Protein AF-A0AA36IEG1-F1 (afdb_monomer_lite)

Radius of gyration: 39.32 Å; chains: 1; bounding box: 98×109×91 Å

Sequence (705 aa):
QRQLRRERWMEADGDAAEGSVQPDALAGVPPAPGAAAAEKPTRERAFQLYASEHGMAVEDVTETMLENTDLGVDGWACKGLDVNARGPIGAAVYRAFIKHPDMRECYKWLFDDLKRKFRTSWAMQRNFDFVCHKRIHEKRESTKHSEIGSFKSELQLQAHLGGVAVPEAVRQAACYIKNCEKWPDVFVRWNSWTEAHNYLLVERLITSTSEEAWKDVVAMHDSSGTFETESYKCKAIRKYAAFHRKAPEACSIDDVVKSPHGLKGWAEMQIAVPGVEEGLAVPAASTPSPPGAPPLGDPAAVDGQERGEKAKRGSRRANAKGSAKPKAKKELSQEKEAENTAKDIICKVQKSQQIMEKILQLGDDLPSEWRWAKSFLVDYKELTQSFKDVLTPKDGDSLIDFVNELKLTLISPQAMKGFKKQYGDRYAPLLLLFNDRSQNIASQILAGGLGVQDLAVHPSQAVKHGSEHIKNAAGKIYPEPNLTRVFTPMYVKRETRRVEQDIPVYLPSQAFKDYVDDLAAQTWANMPRLVGDIGIYKNHPVVVQAELENNQITVRPIALYWDGVQYTNHDSFMGFYVTDILSGQKFLSFLVRSDEMCSCGCRGWCTLHPLLLAWVEDLKRLEEGYPVRYAVIDIQGDWPAFLQVFGLRYWAHKTHPCPLCRVTLPEMLEIDVDNITADNLLSPLYQTEDYAKDVADSTKAPWKS

Structure (mmCIF, N/CA/C/O backbone):
data_AF-A0AA36IEG1-F1
#
_entry.id   AF-A0AA36IEG1-F1
#
loop_
_atom_site.group_PDB
_atom_site.id
_atom_site.type_symbol
_atom_site.label_atom_id
_atom_site.label_alt_id
_atom_site.label_comp_id
_atom_site.label_asym_id
_atom_site.label_entity_id
_atom_site.label_seq_id
_atom_site.pdbx_PDB_ins_code
_atom_site.Cartn_x
_atom_site.Cartn_y
_atom_site.Cartn_z
_atom_site.occupancy
_atom_site.B_iso_or_equiv
_atom_site.auth_seq_id
_atom_site.auth_comp_id
_atom_site.auth_asym_id
_atom_site.auth_atom_id
_atom_site.pdbx_PDB_model_num
ATOM 1 N N . GLN A 1 1 ? -18.321 46.867 -0.447 1.00 42.00 1 GLN A N 1
ATOM 2 C CA . GLN A 1 1 ? -16.903 46.427 -0.422 1.00 42.00 1 GLN A CA 1
ATOM 3 C C . GLN A 1 1 ? -16.436 45.696 -1.692 1.00 42.00 1 GLN A C 1
ATOM 5 O O . GLN A 1 1 ? -15.353 46.030 -2.148 1.00 42.00 1 GLN A O 1
ATOM 10 N N . ARG A 1 2 ? -17.191 44.765 -2.317 1.00 35.16 2 ARG A N 1
ATOM 11 C CA . ARG A 1 2 ? -16.759 44.140 -3.599 1.00 35.16 2 ARG A CA 1
ATOM 12 C C . ARG A 1 2 ? -16.569 45.136 -4.768 1.00 35.16 2 ARG A C 1
ATOM 14 O O . ARG A 1 2 ? -15.643 44.946 -5.544 1.00 35.16 2 ARG A O 1
ATOM 21 N N . GLN A 1 3 ? -17.368 46.207 -4.863 1.00 33.12 3 GLN A N 1
ATOM 22 C CA . GLN A 1 3 ? -17.197 47.268 -5.882 1.00 33.12 3 GLN A CA 1
ATOM 23 C C . GLN A 1 3 ? -15.870 48.038 -5.744 1.00 33.12 3 GLN A C 1
ATOM 25 O O . GLN A 1 3 ? -15.117 48.112 -6.707 1.00 33.12 3 GLN A O 1
ATOM 30 N N . LEU A 1 4 ? -15.518 48.470 -4.527 1.00 41.47 4 LEU A N 1
ATOM 31 C CA . LEU A 1 4 ? -14.284 49.219 -4.223 1.00 41.47 4 LEU A CA 1
ATOM 32 C C . LEU A 1 4 ? -12.970 48.475 -4.548 1.00 41.47 4 LEU A C 1
ATOM 34 O O . LEU A 1 4 ? -11.918 49.102 -4.623 1.00 41.47 4 LEU A O 1
ATOM 38 N N . ARG A 1 5 ? -12.995 47.145 -4.732 1.00 49.09 5 ARG A N 1
ATOM 39 C CA . ARG A 1 5 ? -11.829 46.385 -5.232 1.00 49.09 5 ARG A CA 1
ATOM 40 C C . ARG A 1 5 ? -11.775 46.280 -6.759 1.00 49.09 5 ARG A C 1
ATOM 42 O O . ARG A 1 5 ? -10.732 45.913 -7.281 1.00 49.09 5 ARG A O 1
ATOM 49 N N . ARG A 1 6 ? -12.872 46.573 -7.464 1.00 43.34 6 ARG A N 1
ATOM 50 C CA . ARG A 1 6 ? -12.963 46.488 -8.931 1.00 43.34 6 ARG A CA 1
ATOM 51 C C . ARG A 1 6 ? -12.538 47.791 -9.610 1.00 43.34 6 ARG A C 1
ATOM 53 O O . ARG A 1 6 ? -11.927 47.739 -10.666 1.00 43.34 6 ARG A O 1
ATOM 60 N N . GLU A 1 7 ? -12.803 48.932 -8.976 1.00 41.31 7 GLU A N 1
ATOM 61 C CA . GLU A 1 7 ? -12.349 50.257 -9.435 1.00 41.31 7 GLU A CA 1
ATOM 62 C C . GLU A 1 7 ? -10.821 50.386 -9.312 1.00 41.31 7 GLU A C 1
ATOM 64 O O . GLU A 1 7 ? -10.145 50.673 -10.295 1.00 41.31 7 GLU A O 1
ATOM 69 N N . ARG A 1 8 ? -10.255 49.988 -8.163 1.00 42.38 8 ARG A N 1
ATOM 70 C CA . ARG A 1 8 ? -8.801 49.974 -7.900 1.00 42.38 8 ARG A CA 1
ATOM 71 C C . ARG A 1 8 ? -7.957 49.052 -8.795 1.00 42.38 8 ARG A C 1
ATOM 73 O O . ARG A 1 8 ? -6.738 49.047 -8.656 1.00 42.38 8 ARG A O 1
ATOM 80 N N . TRP A 1 9 ? -8.586 48.239 -9.642 1.00 39.31 9 TRP A N 1
ATOM 81 C CA . TRP A 1 9 ? -7.904 47.375 -10.614 1.00 39.31 9 TRP A CA 1
ATOM 82 C C . TRP A 1 9 ? -7.944 47.944 -12.039 1.00 39.31 9 TRP A C 1
ATOM 84 O O . TRP A 1 9 ? -7.154 47.512 -12.864 1.00 39.31 9 TRP A O 1
ATOM 94 N N . MET A 1 10 ? -8.816 48.918 -12.335 1.00 39.00 10 MET A N 1
ATOM 95 C CA . MET A 1 10 ? -8.874 49.564 -13.658 1.00 39.00 10 MET A CA 1
ATOM 96 C C . MET A 1 10 ? -8.067 50.870 -13.741 1.00 39.00 10 MET A C 1
ATOM 98 O O . MET A 1 10 ? -7.824 51.354 -14.838 1.00 39.00 10 MET A O 1
ATOM 102 N N . GLU A 1 11 ? -7.593 51.410 -12.614 1.00 40.31 11 GLU A N 1
ATOM 103 C CA . GLU A 1 11 ? -6.680 52.569 -12.580 1.00 40.31 11 GLU A CA 1
ATOM 104 C C . GLU A 1 11 ? -5.191 52.194 -12.761 1.00 40.31 11 GLU A C 1
ATOM 106 O O . GLU A 1 11 ? -4.343 53.081 -12.787 1.00 40.31 11 GLU A O 1
ATOM 111 N N . ALA A 1 12 ? -4.849 50.901 -12.866 1.00 42.62 12 ALA A N 1
ATOM 112 C CA . ALA A 1 12 ? -3.459 50.420 -12.864 1.00 42.62 12 ALA A CA 1
ATOM 113 C C . ALA A 1 12 ? -2.886 50.030 -14.246 1.00 42.62 12 ALA A C 1
ATOM 115 O O . ALA A 1 12 ? -1.669 49.936 -14.373 1.00 42.62 12 ALA A O 1
ATOM 116 N N . ASP A 1 13 ? -3.730 49.834 -15.267 1.00 38.25 13 ASP A N 1
ATOM 117 C CA . ASP A 1 13 ? -3.327 49.375 -16.618 1.00 38.25 13 ASP A CA 1
ATOM 118 C C . ASP A 1 13 ? -3.302 50.510 -17.670 1.00 38.25 13 ASP A C 1
ATOM 120 O O . ASP A 1 13 ? -3.251 50.272 -18.876 1.00 38.25 13 ASP A O 1
ATOM 124 N N . GLY A 1 14 ? -3.364 51.767 -17.224 1.00 37.28 14 GLY A N 1
ATOM 125 C CA . GLY A 1 14 ? -3.513 52.946 -18.077 1.00 37.28 14 GLY A CA 1
ATOM 126 C C . GLY A 1 14 ? -2.232 53.733 -18.358 1.00 37.28 14 GLY A C 1
ATOM 127 O O . GLY A 1 14 ? -2.278 54.939 -18.166 1.00 37.28 14 GLY A O 1
ATOM 128 N N . ASP A 1 15 ? -1.127 53.094 -18.776 1.00 40.50 15 ASP A N 1
ATOM 129 C CA . ASP A 1 15 ? -0.028 53.759 -19.521 1.00 40.50 15 ASP A CA 1
ATOM 130 C C . ASP A 1 15 ? 1.058 52.767 -20.011 1.00 40.50 15 ASP A C 1
ATOM 132 O O . ASP A 1 15 ? 2.039 52.490 -19.321 1.00 40.50 15 ASP A O 1
ATOM 136 N N . ALA A 1 16 ? 0.909 52.249 -21.238 1.00 34.41 16 ALA A N 1
ATOM 137 C CA . ALA A 1 16 ? 2.004 51.673 -22.038 1.00 34.41 16 ALA A CA 1
ATOM 138 C C . ALA A 1 16 ? 1.587 51.561 -23.518 1.00 34.41 16 ALA A C 1
ATOM 140 O O . ALA A 1 16 ? 1.032 50.551 -23.951 1.00 34.41 16 ALA A O 1
ATOM 141 N N . ALA A 1 17 ? 1.827 52.620 -24.293 1.00 34.69 17 ALA A N 1
ATOM 142 C CA . ALA A 1 17 ? 1.500 52.655 -25.716 1.00 34.69 17 ALA A CA 1
ATOM 143 C C . ALA A 1 17 ? 2.512 51.898 -26.603 1.00 34.69 17 ALA A C 1
ATOM 145 O O . ALA A 1 17 ? 3.656 51.641 -26.233 1.00 34.69 17 ALA A O 1
ATOM 146 N N . GLU A 1 18 ? 2.027 51.574 -27.798 1.00 41.78 18 GLU A N 1
ATOM 147 C CA . GLU A 1 18 ? 2.639 50.876 -28.932 1.00 41.78 18 GLU A CA 1
ATOM 148 C C . GLU A 1 18 ? 4.153 51.080 -29.155 1.00 41.78 18 GLU A C 1
ATOM 150 O O . GLU A 1 18 ? 4.660 52.197 -29.237 1.00 41.78 18 GLU A O 1
ATOM 155 N N . GLY A 1 19 ? 4.863 49.969 -29.392 1.00 29.62 19 GLY A N 1
ATOM 156 C CA . GLY A 1 19 ? 6.274 49.961 -29.786 1.00 29.62 19 GLY A CA 1
ATOM 157 C C . GLY A 1 19 ? 6.683 48.651 -30.462 1.00 29.62 19 GLY A C 1
ATOM 158 O O . GLY A 1 19 ? 7.317 47.797 -29.847 1.00 29.62 19 GLY A O 1
ATOM 159 N N . SER A 1 20 ? 6.310 48.463 -31.731 1.00 38.53 20 SER A N 1
ATOM 160 C CA . SER A 1 20 ? 6.712 47.286 -32.511 1.00 38.53 20 SER A CA 1
ATOM 161 C C . SER A 1 20 ? 8.186 47.369 -32.924 1.00 38.53 20 SER A C 1
ATOM 163 O O . SER A 1 20 ? 8.535 48.155 -33.805 1.00 38.53 20 SER A O 1
ATOM 165 N N . VAL A 1 21 ? 9.040 46.526 -32.341 1.00 30.16 21 VAL A N 1
ATOM 166 C CA . VAL A 1 21 ? 10.457 46.394 -32.719 1.00 30.16 21 VAL A CA 1
ATOM 167 C C . VAL A 1 21 ? 10.725 44.963 -33.186 1.00 30.16 21 VAL A C 1
ATOM 169 O O . VAL A 1 21 ? 10.423 44.002 -32.478 1.00 30.16 21 VAL A O 1
ATOM 172 N N . GLN A 1 22 ? 11.264 44.818 -34.399 1.00 34.22 22 GLN A N 1
ATOM 173 C CA . GLN A 1 22 ? 11.720 43.529 -34.926 1.00 34.22 22 GLN A CA 1
ATOM 174 C C . GLN A 1 22 ? 12.988 43.066 -34.186 1.00 34.22 22 GLN A C 1
ATOM 176 O O . GLN A 1 22 ? 13.811 43.907 -33.824 1.00 34.22 22 GLN A O 1
ATOM 181 N N . PRO A 1 23 ? 13.200 41.752 -33.984 1.00 34.56 23 PRO A N 1
ATOM 182 C CA . PRO A 1 23 ? 14.462 41.253 -33.456 1.00 34.56 23 PRO A CA 1
ATOM 183 C C . PRO A 1 23 ? 15.553 41.356 -34.529 1.00 34.56 23 PRO A C 1
ATOM 185 O O . PRO A 1 23 ? 15.602 40.554 -35.463 1.00 34.56 23 PRO A O 1
ATOM 188 N N . ASP A 1 24 ? 16.421 42.353 -34.378 1.00 31.08 24 ASP A N 1
ATOM 189 C CA . ASP A 1 24 ? 17.606 42.531 -35.213 1.00 31.08 24 ASP A CA 1
ATOM 190 C C . ASP A 1 24 ? 18.620 41.391 -35.023 1.00 31.08 24 ASP A C 1
ATOM 192 O O . ASP A 1 24 ? 18.733 40.779 -33.954 1.00 31.08 24 ASP A O 1
ATOM 196 N N . ALA A 1 25 ? 19.379 41.101 -36.079 1.00 40.44 25 ALA A N 1
ATOM 197 C CA . ALA A 1 25 ? 20.318 39.987 -36.097 1.00 40.44 25 ALA A CA 1
ATOM 198 C C . ALA A 1 25 ? 21.566 40.270 -35.242 1.00 40.44 25 ALA A C 1
ATOM 200 O O . ALA A 1 25 ? 22.407 41.096 -35.601 1.00 40.44 25 ALA A O 1
ATOM 201 N N . LEU A 1 26 ? 21.753 39.517 -34.153 1.00 34.28 26 LEU A N 1
ATOM 202 C CA . LEU A 1 26 ? 23.036 39.485 -33.448 1.00 34.28 26 LEU A CA 1
ATOM 203 C C . LEU A 1 26 ? 24.055 38.634 -34.217 1.00 34.28 26 LEU A C 1
ATOM 205 O O . LEU A 1 26 ? 23.808 37.476 -34.558 1.00 34.28 26 LEU A O 1
ATOM 209 N N . ALA A 1 27 ? 25.204 39.249 -34.497 1.00 34.38 27 ALA A N 1
ATOM 210 C CA . ALA A 1 27 ? 26.268 38.689 -35.319 1.00 34.38 27 ALA A CA 1
ATOM 211 C C . ALA A 1 27 ? 26.915 37.433 -34.706 1.00 34.38 27 ALA A C 1
ATOM 213 O O . ALA A 1 27 ? 26.938 37.232 -33.491 1.00 34.38 27 ALA A O 1
ATOM 214 N N . GLY A 1 28 ? 27.449 36.578 -35.580 1.00 34.94 28 GLY A N 1
ATOM 215 C CA . GLY A 1 28 ? 27.865 35.226 -35.223 1.00 34.94 28 GLY A CA 1
ATOM 216 C C . GLY A 1 28 ? 29.103 35.143 -34.329 1.00 34.94 28 GLY A C 1
ATOM 217 O O . GLY A 1 28 ? 30.156 35.701 -34.633 1.00 34.94 28 GLY A O 1
ATOM 218 N N . VAL A 1 29 ? 29.003 34.307 -33.296 1.00 37.97 29 VAL A N 1
ATOM 219 C CA . VAL A 1 29 ? 30.162 33.596 -32.744 1.00 37.97 29 VAL A CA 1
ATOM 220 C C . VAL A 1 29 ? 30.491 32.455 -33.718 1.00 37.97 29 VAL A C 1
ATOM 222 O O . VAL A 1 29 ? 29.592 31.664 -34.018 1.00 37.97 29 VAL A O 1
ATOM 225 N N . PRO A 1 30 ? 31.726 32.337 -34.243 1.00 38.12 30 PRO A N 1
ATOM 226 C CA . PRO A 1 30 ? 32.076 31.217 -35.108 1.00 38.12 30 PRO A CA 1
ATOM 227 C C . PRO A 1 30 ? 31.974 29.900 -34.318 1.00 38.12 30 PRO A C 1
ATOM 229 O O . PRO A 1 30 ? 32.454 29.840 -33.181 1.00 38.12 30 PRO A O 1
ATOM 232 N N . PRO A 1 31 ? 31.367 28.837 -34.878 1.00 39.12 31 PRO A N 1
ATOM 233 C CA . PRO A 1 31 ? 31.324 27.545 -34.209 1.00 39.12 31 PRO A CA 1
ATOM 234 C C . PRO A 1 31 ? 32.749 27.035 -33.980 1.00 39.12 31 PRO A C 1
ATOM 236 O O . PRO A 1 31 ? 33.605 27.136 -34.862 1.00 39.12 31 PRO A O 1
ATOM 239 N N . ALA A 1 32 ? 32.997 26.470 -32.796 1.00 40.69 32 ALA A N 1
ATOM 240 C CA . ALA A 1 32 ? 34.262 25.808 -32.497 1.00 40.69 32 ALA A CA 1
ATOM 241 C C . ALA A 1 32 ? 34.570 24.742 -33.572 1.00 40.69 32 ALA A C 1
ATOM 243 O O . ALA A 1 32 ? 33.633 24.086 -34.046 1.00 40.69 32 ALA A O 1
ATOM 244 N N . PRO A 1 33 ? 35.848 24.565 -33.972 1.00 40.72 33 PRO A N 1
ATOM 245 C CA . PRO A 1 33 ? 36.224 23.644 -35.042 1.00 40.72 33 PRO A CA 1
ATOM 246 C C . PRO A 1 33 ? 35.647 22.255 -34.770 1.00 40.72 33 PRO A C 1
ATOM 248 O O . PRO A 1 33 ? 35.773 21.723 -33.667 1.00 40.72 33 PRO A O 1
ATOM 251 N N . GLY A 1 34 ? 34.937 21.731 -35.771 1.00 41.84 34 GLY A N 1
ATOM 252 C CA . GLY A 1 34 ? 33.889 20.739 -35.560 1.00 41.84 34 GLY A CA 1
ATOM 253 C C . GLY A 1 34 ? 34.351 19.506 -34.792 1.00 41.84 34 GLY A C 1
ATOM 254 O O . GLY A 1 34 ? 35.219 18.765 -35.252 1.00 41.84 34 GLY A O 1
ATOM 255 N N . ALA A 1 35 ? 33.690 19.236 -33.665 1.00 44.78 35 ALA A N 1
ATOM 256 C CA . ALA A 1 35 ? 33.701 17.908 -33.075 1.00 44.78 35 ALA A CA 1
ATOM 257 C C . ALA A 1 35 ? 33.127 16.936 -34.115 1.00 44.78 35 ALA A C 1
ATOM 259 O O . ALA A 1 35 ? 31.926 16.968 -34.398 1.00 44.78 35 ALA A O 1
ATOM 260 N N . ALA A 1 36 ? 33.995 16.114 -34.714 1.00 54.16 36 ALA A N 1
ATOM 261 C CA . ALA A 1 36 ? 33.592 15.079 -35.656 1.00 54.16 36 ALA A CA 1
ATOM 262 C C . ALA A 1 36 ? 32.454 14.264 -35.029 1.00 54.16 36 ALA A C 1
ATOM 264 O O . ALA A 1 36 ? 32.572 13.813 -33.886 1.00 54.16 36 ALA A O 1
ATOM 265 N N . ALA A 1 37 ? 31.331 14.145 -35.744 1.00 66.00 37 ALA A N 1
ATOM 266 C CA . ALA A 1 37 ? 30.129 13.520 -35.210 1.00 66.00 37 ALA A CA 1
ATOM 267 C C . ALA A 1 37 ? 30.477 12.110 -34.717 1.00 66.00 37 ALA A C 1
ATOM 269 O O . ALA A 1 37 ? 30.894 11.274 -35.516 1.00 66.00 37 ALA A O 1
ATOM 270 N N . ALA A 1 38 ? 30.345 11.885 -33.404 1.00 75.19 38 ALA A N 1
ATOM 271 C CA . ALA A 1 38 ? 30.830 10.672 -32.756 1.00 75.19 38 ALA A CA 1
ATOM 272 C C . ALA A 1 38 ? 30.291 9.435 -33.482 1.00 75.19 38 ALA A C 1
ATOM 274 O O . ALA A 1 38 ? 29.075 9.230 -33.562 1.00 75.19 38 ALA A O 1
ATOM 275 N N . GLU A 1 39 ? 31.218 8.659 -34.042 1.00 86.62 39 GLU A N 1
ATOM 276 C CA . GLU A 1 39 ? 30.917 7.558 -34.943 1.00 86.62 39 GLU A CA 1
ATOM 277 C C . GLU A 1 39 ? 29.982 6.562 -34.246 1.00 86.62 39 GLU A C 1
ATOM 279 O O . GLU A 1 39 ? 30.251 6.088 -33.137 1.00 86.62 39 GLU A O 1
ATOM 284 N N . LYS A 1 40 ? 28.827 6.293 -34.859 1.00 91.38 40 LYS A N 1
ATOM 285 C CA . LYS A 1 40 ? 27.838 5.398 -34.258 1.00 91.38 40 LYS A CA 1
ATOM 286 C C . LYS A 1 40 ? 28.329 3.955 -34.418 1.00 91.38 40 LYS A C 1
ATOM 288 O O . LYS A 1 40 ? 28.710 3.588 -35.526 1.00 91.38 40 LYS A O 1
ATOM 293 N N . PRO A 1 41 ? 28.281 3.116 -33.368 1.00 94.31 41 PRO A N 1
ATOM 294 C CA . PRO A 1 41 ? 28.484 1.686 -33.543 1.00 94.31 41 PRO A CA 1
ATOM 295 C C . PRO A 1 41 ? 27.315 1.139 -34.365 1.00 94.31 41 PRO A C 1
ATOM 297 O O . PRO A 1 41 ? 26.174 1.136 -33.903 1.00 94.31 41 PRO A O 1
ATOM 300 N N . THR A 1 42 ? 27.595 0.722 -35.596 1.00 96.06 42 THR A N 1
ATOM 301 C CA . THR A 1 42 ? 26.628 0.052 -36.470 1.00 96.06 42 THR A CA 1
ATOM 302 C C . THR A 1 42 ? 27.140 -1.329 -36.855 1.00 96.06 42 THR A C 1
ATOM 304 O O . THR A 1 42 ? 28.310 -1.664 -36.648 1.00 96.06 42 THR A O 1
ATOM 307 N N . ARG A 1 43 ? 26.257 -2.146 -37.428 1.00 95.25 43 ARG A N 1
ATOM 308 C CA . ARG A 1 43 ? 26.610 -3.483 -37.897 1.00 95.25 43 ARG A CA 1
ATOM 309 C C . ARG A 1 43 ? 27.620 -3.413 -39.043 1.00 95.25 43 ARG A C 1
ATOM 311 O O . ARG A 1 43 ? 28.591 -4.154 -39.035 1.00 95.25 43 ARG A O 1
ATOM 318 N N . GLU A 1 44 ? 27.463 -2.473 -39.968 1.00 96.50 44 GLU A N 1
ATOM 319 C CA . GLU A 1 44 ? 28.374 -2.266 -41.103 1.00 96.50 44 GLU A CA 1
ATOM 320 C C . GLU A 1 44 ? 29.798 -1.956 -40.618 1.00 96.50 44 GLU A C 1
ATOM 322 O O . GLU A 1 44 ? 30.765 -2.507 -41.140 1.00 96.50 44 GLU A O 1
ATOM 327 N N . ARG A 1 45 ? 29.924 -1.153 -39.551 1.00 95.81 45 ARG A N 1
ATOM 328 C CA . ARG A 1 45 ? 31.204 -0.840 -38.899 1.00 95.81 45 ARG A CA 1
ATOM 329 C C . ARG A 1 45 ? 31.898 -2.088 -38.341 1.00 95.81 45 ARG A C 1
ATOM 331 O O . ARG A 1 45 ? 33.115 -2.202 -38.451 1.00 95.81 45 ARG A O 1
ATOM 338 N N . ALA A 1 46 ? 31.144 -3.039 -37.781 1.00 96.88 46 ALA A N 1
ATOM 339 C CA . ALA A 1 46 ? 31.699 -4.310 -37.307 1.00 96.88 46 ALA A CA 1
ATOM 340 C C . ALA A 1 46 ? 32.325 -5.123 -38.452 1.00 96.88 46 ALA A C 1
ATOM 342 O O . ALA A 1 46 ? 33.451 -5.601 -38.324 1.00 96.88 46 ALA A O 1
ATOM 343 N N . PHE A 1 47 ? 31.618 -5.224 -39.584 1.00 97.25 47 PHE A N 1
ATOM 344 C CA . PHE A 1 47 ? 32.088 -5.940 -40.773 1.00 97.25 47 PHE A CA 1
ATOM 345 C C . PHE A 1 47 ? 33.317 -5.243 -41.379 1.00 97.25 47 PHE A C 1
ATOM 347 O O . PHE A 1 47 ? 34.303 -5.908 -41.677 1.00 97.25 47 PHE A O 1
ATOM 354 N N . GLN A 1 48 ? 33.306 -3.908 -41.484 1.00 97.56 48 GLN A N 1
ATOM 355 C CA . GLN A 1 48 ? 34.440 -3.113 -41.978 1.00 97.56 48 GLN A CA 1
ATOM 356 C C . GLN A 1 48 ? 35.700 -3.269 -41.116 1.00 97.56 48 GLN A C 1
ATOM 358 O O . GLN A 1 48 ? 36.788 -3.476 -41.652 1.00 97.56 48 GLN A O 1
ATOM 363 N N . LEU A 1 49 ? 35.571 -3.198 -39.786 1.00 97.12 49 LEU A N 1
ATOM 364 C CA . LEU A 1 49 ? 36.712 -3.337 -38.877 1.00 97.12 49 LEU A CA 1
ATOM 365 C C . LEU A 1 49 ? 37.259 -4.770 -38.861 1.00 97.12 49 LEU A C 1
ATOM 367 O O . LEU A 1 49 ? 38.474 -4.948 -38.879 1.00 97.12 49 LEU A O 1
ATOM 371 N N . TYR A 1 50 ? 36.393 -5.787 -38.901 1.00 97.62 50 TYR A N 1
ATOM 372 C CA . TYR A 1 50 ? 36.829 -7.181 -39.011 1.00 97.62 50 TYR A CA 1
ATOM 373 C C . TYR A 1 50 ? 37.541 -7.454 -40.343 1.00 97.62 50 TYR A C 1
ATOM 375 O O . TYR A 1 50 ? 38.633 -8.022 -40.339 1.00 97.62 50 TYR A O 1
ATOM 383 N N . ALA A 1 51 ? 36.966 -6.998 -41.464 1.00 97.69 51 ALA A N 1
ATOM 384 C CA . ALA A 1 51 ? 37.554 -7.107 -42.799 1.00 97.69 51 ALA A CA 1
ATOM 385 C C . ALA A 1 51 ? 38.944 -6.456 -42.862 1.00 97.69 51 ALA A C 1
ATOM 387 O O . ALA A 1 51 ? 39.909 -7.087 -43.294 1.00 97.69 51 ALA A O 1
ATOM 388 N N . SER A 1 52 ? 39.064 -5.224 -42.351 1.00 97.12 52 SER A N 1
ATOM 389 C CA . SER A 1 52 ? 40.323 -4.475 -42.335 1.00 97.12 52 SER A CA 1
ATOM 390 C C . SER A 1 52 ? 41.413 -5.123 -41.479 1.00 97.12 52 SER A C 1
ATOM 392 O O . SER A 1 52 ? 42.590 -4.929 -41.769 1.00 97.12 52 SER A O 1
ATOM 394 N N . GLU A 1 53 ? 41.052 -5.851 -40.420 1.00 97.81 53 GLU A N 1
ATOM 395 C CA . GLU A 1 53 ? 42.012 -6.481 -39.504 1.00 97.81 53 GLU A CA 1
ATOM 396 C C . GLU A 1 53 ? 42.478 -7.862 -39.986 1.00 97.81 53 GLU A C 1
ATOM 398 O O . GLU A 1 53 ? 43.613 -8.251 -39.724 1.00 97.81 53 GLU A O 1
ATOM 403 N N . HIS A 1 54 ? 41.634 -8.572 -40.742 1.00 97.50 54 HIS A N 1
ATOM 404 C CA . HIS A 1 54 ? 41.941 -9.893 -41.306 1.00 97.50 54 HIS A CA 1
ATOM 405 C C . HIS A 1 54 ? 42.369 -9.848 -42.784 1.00 97.50 54 HIS A C 1
ATOM 407 O O . HIS A 1 54 ? 42.667 -10.890 -43.366 1.00 97.50 54 HIS A O 1
ATOM 413 N N . GLY A 1 55 ? 42.412 -8.663 -43.405 1.00 97.12 55 GLY A N 1
ATOM 414 C CA . GLY A 1 55 ? 42.802 -8.491 -44.809 1.00 97.12 55 GLY A CA 1
ATOM 415 C C . GLY A 1 55 ? 41.786 -9.055 -45.811 1.00 97.12 55 GLY A C 1
ATOM 416 O O . GLY A 1 55 ? 42.176 -9.510 -46.884 1.00 97.12 55 GLY A O 1
ATOM 417 N N . MET A 1 56 ? 40.500 -9.054 -45.453 1.00 97.81 56 MET A N 1
ATOM 418 C CA . MET A 1 56 ? 39.395 -9.573 -46.268 1.00 97.81 56 MET A CA 1
ATOM 419 C C . MET A 1 56 ? 38.603 -8.435 -46.929 1.00 97.81 56 MET A C 1
ATOM 421 O O . MET A 1 56 ? 38.667 -7.288 -46.485 1.00 97.81 56 MET A O 1
ATOM 425 N N . ALA A 1 57 ? 37.821 -8.746 -47.967 1.00 96.94 57 ALA A N 1
ATOM 426 C CA . ALA A 1 57 ? 36.796 -7.829 -48.461 1.00 96.94 57 ALA A CA 1
ATOM 427 C C . ALA A 1 57 ? 35.603 -7.793 -47.483 1.00 96.94 57 ALA A C 1
ATOM 429 O O . ALA A 1 57 ? 35.348 -8.764 -46.769 1.00 96.94 57 ALA A O 1
ATOM 430 N N . VAL A 1 58 ? 34.864 -6.680 -47.427 1.00 97.62 58 VAL A N 1
ATOM 431 C CA . VAL A 1 58 ? 33.745 -6.511 -46.472 1.00 97.62 58 VAL A CA 1
ATOM 432 C C . VAL A 1 58 ? 32.591 -7.466 -46.804 1.00 97.62 58 VAL A C 1
ATOM 434 O O . VAL A 1 58 ? 31.875 -7.921 -45.916 1.00 97.62 58 VAL A O 1
ATOM 437 N N . GLU A 1 59 ? 32.457 -7.801 -48.083 1.00 97.19 59 GLU A N 1
ATOM 438 C CA . GLU A 1 59 ? 31.475 -8.711 -48.665 1.00 97.19 59 GLU A CA 1
ATOM 439 C C . GLU A 1 59 ? 31.730 -10.184 -48.300 1.00 97.19 59 GLU A C 1
ATOM 441 O O . GLU A 1 59 ? 30.786 -10.972 -48.262 1.00 97.19 59 GLU A O 1
ATOM 446 N N . ASP A 1 60 ? 32.984 -10.548 -48.002 1.00 97.38 60 ASP A N 1
ATOM 447 C CA . ASP A 1 60 ? 33.383 -11.907 -47.605 1.00 97.38 60 ASP A CA 1
ATOM 448 C C . ASP A 1 60 ? 33.189 -12.164 -46.098 1.00 97.38 60 ASP A C 1
ATOM 450 O O . ASP A 1 60 ? 33.216 -13.313 -45.645 1.00 97.38 60 ASP A O 1
ATOM 454 N N . VAL A 1 61 ? 32.992 -11.107 -45.300 1.00 97.38 61 VAL A N 1
ATOM 455 C CA . VAL A 1 61 ? 32.743 -11.225 -43.859 1.00 97.38 61 VAL A CA 1
ATOM 456 C C . VAL A 1 61 ? 31.304 -11.670 -43.627 1.00 97.38 61 VAL A C 1
ATOM 458 O O . VAL A 1 61 ? 30.349 -10.983 -43.980 1.00 97.38 61 VAL A O 1
ATOM 461 N N . THR A 1 62 ? 31.136 -12.817 -42.974 1.00 97.25 62 THR A N 1
ATOM 462 C CA . THR A 1 62 ? 29.819 -13.319 -42.557 1.00 97.25 62 THR A CA 1
ATOM 463 C C . THR A 1 62 ? 29.523 -12.944 -41.106 1.00 97.25 62 THR A C 1
ATOM 465 O O . THR A 1 62 ? 30.432 -12.838 -40.284 1.00 97.25 62 THR A O 1
ATOM 468 N N . GLU A 1 63 ? 28.243 -12.810 -40.745 1.00 95.69 63 GLU A N 1
ATOM 469 C CA . GLU A 1 63 ? 27.838 -12.601 -39.343 1.00 95.69 63 GLU A CA 1
ATOM 470 C C . GLU A 1 63 ? 28.386 -13.707 -38.429 1.00 95.69 63 GLU A C 1
ATOM 472 O O . GLU A 1 63 ? 28.965 -13.418 -37.387 1.00 95.69 63 GLU A O 1
ATOM 477 N N . THR A 1 64 ? 28.356 -14.956 -38.898 1.00 95.69 64 THR A N 1
ATOM 478 C CA . THR A 1 64 ? 28.944 -16.106 -38.205 1.00 95.69 64 THR A CA 1
ATOM 479 C C . THR A 1 64 ? 30.453 -15.988 -37.964 1.00 95.69 64 THR A C 1
ATOM 481 O O . THR A 1 64 ? 30.953 -16.563 -37.004 1.00 95.69 64 THR A O 1
ATOM 484 N N . MET A 1 65 ? 31.217 -15.259 -38.789 1.00 96.94 65 MET A N 1
ATOM 485 C CA . MET A 1 65 ? 32.640 -15.005 -38.503 1.00 96.94 65 MET A CA 1
ATOM 486 C C . MET A 1 65 ? 32.806 -14.051 -37.317 1.00 96.94 65 MET A C 1
ATOM 488 O O . MET A 1 65 ? 33.654 -14.293 -36.465 1.00 96.94 65 MET A O 1
ATOM 492 N N . LEU A 1 66 ? 31.968 -13.013 -37.231 1.00 95.62 66 LEU A N 1
ATOM 493 C CA . LEU A 1 66 ? 31.958 -12.060 -36.117 1.00 95.62 66 LEU A CA 1
ATOM 494 C C . LEU A 1 66 ? 31.476 -12.714 -34.814 1.00 95.62 66 LEU A C 1
ATOM 496 O O . LEU A 1 66 ? 32.109 -12.531 -33.774 1.00 95.62 66 LEU A O 1
ATOM 500 N N . GLU A 1 67 ? 30.392 -13.495 -34.872 1.00 91.25 67 GLU A N 1
ATOM 501 C CA . GLU A 1 67 ? 29.824 -14.245 -33.738 1.00 91.25 67 GLU A CA 1
ATOM 502 C C . GLU A 1 67 ? 30.807 -15.259 -33.137 1.00 91.25 67 GLU A C 1
ATOM 504 O O . GLU A 1 67 ? 30.827 -15.442 -31.924 1.00 91.25 67 GLU A O 1
ATOM 509 N N . ASN A 1 68 ? 31.653 -15.882 -33.966 1.00 92.62 68 ASN A N 1
ATOM 510 C CA . ASN A 1 68 ? 32.684 -16.824 -33.521 1.00 92.62 68 ASN A CA 1
ATOM 511 C C . ASN A 1 68 ? 33.937 -16.146 -32.921 1.00 92.62 68 ASN A C 1
ATOM 513 O O . ASN A 1 68 ? 34.875 -16.847 -32.545 1.00 92.62 68 ASN A O 1
ATOM 517 N N . THR A 1 69 ? 33.986 -14.810 -32.820 1.00 94.75 69 THR A N 1
ATOM 518 C CA . THR A 1 69 ? 35.058 -14.102 -32.092 1.00 94.75 69 THR A CA 1
ATOM 519 C C . THR A 1 69 ? 34.667 -13.785 -30.651 1.00 94.75 69 THR A C 1
ATOM 521 O O . THR A 1 69 ? 33.505 -13.506 -30.367 1.00 94.75 69 THR A O 1
ATOM 524 N N . ASP A 1 70 ? 35.655 -13.674 -29.757 1.00 90.62 70 ASP A N 1
ATOM 525 C CA . ASP A 1 70 ? 35.457 -13.275 -28.348 1.00 90.62 70 ASP A CA 1
ATOM 526 C C . ASP A 1 70 ? 34.760 -11.911 -28.164 1.00 90.62 70 ASP A C 1
ATOM 528 O O . ASP A 1 70 ? 34.199 -11.619 -27.100 1.00 90.62 70 ASP A O 1
ATOM 532 N N . LEU A 1 71 ? 34.817 -11.057 -29.194 1.00 90.94 71 LEU A N 1
ATOM 533 C CA . LEU A 1 71 ? 34.177 -9.744 -29.231 1.00 90.94 71 LEU A CA 1
ATOM 534 C C . LEU A 1 71 ? 32.694 -9.815 -29.631 1.00 90.94 71 LEU A C 1
ATOM 536 O O . LEU A 1 71 ? 31.912 -8.981 -29.170 1.00 90.94 71 LEU A O 1
ATOM 540 N N . GLY A 1 72 ? 32.303 -10.773 -30.476 1.00 94.00 72 GLY A N 1
ATOM 541 C CA . GLY A 1 72 ? 30.991 -10.794 -31.126 1.00 94.00 72 GLY A CA 1
ATOM 542 C C . GLY A 1 72 ? 30.736 -9.576 -32.031 1.00 94.00 72 GLY A C 1
ATOM 543 O O . GLY A 1 72 ? 31.553 -8.656 -32.129 1.00 94.00 72 GLY A O 1
ATOM 544 N N . VAL A 1 73 ? 29.566 -9.536 -32.677 1.00 94.25 73 VAL A N 1
ATOM 545 C CA . VAL A 1 73 ? 29.167 -8.423 -33.565 1.00 94.25 73 VAL A CA 1
ATOM 546 C C . VAL A 1 73 ? 29.220 -7.075 -32.828 1.00 94.25 73 VAL A C 1
ATOM 548 O O . VAL A 1 73 ? 29.825 -6.126 -33.329 1.00 94.25 73 VAL A O 1
ATOM 551 N N . ASP A 1 74 ? 28.672 -7.005 -31.611 1.00 93.62 74 ASP A N 1
ATOM 552 C CA . ASP A 1 74 ? 28.651 -5.792 -30.784 1.00 93.62 74 ASP A CA 1
ATOM 553 C C . ASP A 1 74 ? 30.068 -5.289 -30.451 1.00 93.62 74 ASP A C 1
ATOM 555 O O . ASP A 1 74 ? 30.356 -4.091 -30.532 1.00 93.62 74 ASP A O 1
ATOM 559 N N . GLY A 1 75 ? 30.980 -6.195 -30.076 1.00 93.50 75 GLY A N 1
ATOM 560 C CA . GLY A 1 75 ? 32.349 -5.846 -29.700 1.00 93.50 75 GLY A CA 1
ATOM 561 C C . GLY A 1 75 ? 33.157 -5.300 -30.872 1.00 93.50 75 GLY A C 1
ATOM 562 O O . GLY A 1 75 ? 33.906 -4.339 -30.691 1.00 93.50 75 GLY A O 1
ATOM 563 N N . TRP A 1 76 ? 32.949 -5.838 -32.077 1.00 96.69 76 TRP A N 1
ATOM 564 C CA . TRP A 1 76 ? 33.498 -5.269 -33.308 1.00 96.69 76 TRP A CA 1
ATOM 565 C C . TRP A 1 76 ? 32.851 -3.923 -33.659 1.00 96.69 76 TRP A C 1
ATOM 567 O O . TRP A 1 76 ? 33.575 -2.968 -33.935 1.00 96.69 76 TRP A O 1
ATOM 577 N N . ALA A 1 77 ? 31.523 -3.785 -33.548 1.00 95.81 77 ALA A N 1
ATOM 578 C CA . ALA A 1 77 ? 30.821 -2.517 -33.783 1.00 95.81 77 ALA A CA 1
ATOM 579 C C . ALA A 1 77 ? 31.325 -1.390 -32.861 1.00 95.81 77 ALA A C 1
ATOM 581 O O . ALA A 1 77 ? 31.434 -0.236 -33.284 1.00 95.81 77 ALA A O 1
ATOM 582 N N . CYS A 1 78 ? 31.674 -1.717 -31.613 1.00 95.25 78 CYS A N 1
ATOM 583 C CA . CYS A 1 78 ? 32.219 -0.784 -30.625 1.00 95.25 78 CYS A CA 1
ATOM 584 C C . CYS A 1 78 ? 33.754 -0.729 -30.550 1.00 95.25 78 CYS A C 1
ATOM 586 O O . CYS A 1 78 ? 34.279 0.001 -29.704 1.00 95.25 78 CYS A O 1
ATOM 588 N N . LYS A 1 79 ? 34.501 -1.443 -31.402 1.00 95.50 79 LYS A N 1
ATOM 589 C CA . LYS A 1 79 ? 35.971 -1.432 -31.355 1.00 95.50 79 LYS A CA 1
ATOM 590 C C . LYS A 1 79 ? 36.496 -0.007 -31.590 1.00 95.50 79 LYS A C 1
ATOM 592 O O . LYS A 1 79 ? 36.025 0.711 -32.472 1.00 95.50 79 LYS A O 1
ATOM 597 N N . GLY A 1 80 ? 37.402 0.442 -30.722 1.00 93.50 80 GLY A N 1
ATOM 598 C CA . GLY A 1 80 ? 37.909 1.822 -30.699 1.00 93.50 80 GLY A CA 1
ATOM 599 C C . GLY A 1 80 ? 36.984 2.888 -30.080 1.00 93.50 80 GLY A C 1
ATOM 600 O O . GLY A 1 80 ? 37.401 4.039 -29.995 1.00 93.50 80 GLY A O 1
ATOM 601 N N . LEU A 1 81 ? 35.766 2.558 -29.625 1.00 94.00 81 LEU A N 1
ATOM 602 C CA . LEU A 1 81 ? 34.881 3.514 -28.937 1.00 94.00 81 LEU A CA 1
ATOM 603 C C . LEU A 1 81 ? 35.073 3.488 -27.413 1.00 94.00 81 LEU A C 1
ATOM 605 O O . LEU A 1 81 ? 35.289 2.432 -26.814 1.00 94.00 81 LEU A O 1
ATOM 609 N N . ASP A 1 82 ? 34.902 4.641 -26.758 1.00 93.31 82 ASP A N 1
ATOM 610 C CA . ASP A 1 82 ? 34.917 4.731 -25.294 1.00 93.31 82 ASP A CA 1
ATOM 611 C C . ASP A 1 82 ? 33.621 4.177 -24.668 1.00 93.31 82 ASP A C 1
ATOM 613 O O . ASP A 1 82 ? 32.662 4.892 -24.360 1.00 93.31 82 ASP A O 1
ATOM 617 N N . VAL A 1 83 ? 33.621 2.858 -24.464 1.00 93.38 83 VAL A N 1
ATOM 618 C CA . VAL A 1 83 ? 32.598 2.097 -23.732 1.00 93.38 83 VAL A CA 1
ATOM 619 C C . VAL A 1 83 ? 32.888 2.007 -22.223 1.00 93.38 83 VAL A C 1
ATOM 621 O O . VAL A 1 83 ? 32.413 1.085 -21.551 1.00 93.38 83 VAL A O 1
ATOM 624 N N . ASN A 1 84 ? 33.679 2.915 -21.641 1.00 93.38 84 ASN A N 1
ATOM 625 C CA . ASN A 1 84 ? 33.892 2.948 -20.190 1.00 93.38 84 ASN A CA 1
ATOM 626 C C . ASN A 1 84 ? 32.705 3.598 -19.455 1.00 93.38 84 ASN A C 1
ATOM 628 O O . ASN A 1 84 ? 31.907 4.334 -20.033 1.00 93.38 84 ASN A O 1
ATOM 632 N N . ALA A 1 85 ? 32.572 3.330 -18.150 1.00 88.69 85 ALA A N 1
ATOM 633 C CA . ALA A 1 85 ? 31.432 3.801 -17.351 1.00 88.69 85 ALA A CA 1
ATOM 634 C C . ALA A 1 85 ? 31.309 5.339 -17.297 1.00 88.69 85 ALA A C 1
ATOM 636 O O . ALA A 1 85 ? 30.199 5.859 -17.222 1.00 88.69 85 ALA A O 1
ATOM 637 N N . ARG A 1 86 ? 32.443 6.051 -17.360 1.00 91.31 86 ARG A N 1
ATOM 638 C CA . ARG A 1 86 ? 32.523 7.524 -17.383 1.00 91.31 86 ARG A CA 1
ATOM 639 C C . ARG A 1 86 ? 32.484 8.119 -18.801 1.00 91.31 86 ARG A C 1
ATOM 641 O O . ARG A 1 86 ? 32.407 9.336 -18.931 1.00 91.31 86 ARG A O 1
ATOM 648 N N . GLY A 1 87 ? 32.533 7.282 -19.838 1.00 92.12 87 GLY A N 1
ATOM 649 C CA . GLY A 1 87 ? 32.517 7.712 -21.235 1.00 92.12 87 GLY A CA 1
ATOM 650 C C . GLY A 1 87 ? 31.134 8.175 -21.713 1.00 92.12 87 GLY A C 1
ATOM 651 O O . GLY A 1 87 ? 30.128 7.945 -21.028 1.00 92.12 87 GLY A O 1
ATOM 652 N N . PRO A 1 88 ? 31.028 8.770 -22.917 1.00 91.88 88 PRO A N 1
ATOM 653 C CA . PRO A 1 88 ? 29.759 9.265 -23.463 1.00 91.88 88 PRO A CA 1
ATOM 654 C C . PRO A 1 88 ? 28.676 8.181 -23.578 1.00 91.88 88 PRO A C 1
ATOM 656 O O . PRO A 1 88 ? 27.494 8.451 -23.348 1.00 91.88 88 PRO A O 1
ATOM 659 N N . ILE A 1 89 ? 29.083 6.945 -23.892 1.00 92.88 89 ILE A N 1
ATOM 660 C CA . ILE A 1 89 ? 28.203 5.770 -23.939 1.00 92.88 89 ILE A CA 1
ATOM 661 C C . ILE A 1 89 ? 27.721 5.410 -22.530 1.00 92.88 89 ILE A C 1
ATOM 663 O O . ILE A 1 89 ? 26.517 5.273 -22.324 1.00 92.88 89 ILE A O 1
ATOM 667 N N . GLY A 1 90 ? 28.625 5.335 -21.547 1.00 93.31 90 GLY A N 1
ATOM 668 C CA . GLY A 1 90 ? 28.274 5.082 -20.147 1.00 93.31 90 GLY A CA 1
ATOM 669 C C . GLY A 1 90 ? 27.264 6.100 -19.614 1.00 93.31 90 GLY A C 1
ATOM 670 O O . GLY A 1 90 ? 26.209 5.718 -19.110 1.00 93.31 90 GLY A O 1
ATOM 671 N N . ALA A 1 91 ? 27.510 7.394 -19.827 1.00 93.62 91 ALA A N 1
ATOM 672 C CA . ALA A 1 91 ? 26.584 8.461 -19.442 1.00 93.62 91 ALA A CA 1
ATOM 673 C C . ALA A 1 91 ? 25.202 8.348 -20.124 1.00 93.62 91 ALA A C 1
ATOM 675 O O . ALA A 1 91 ? 24.186 8.712 -19.531 1.00 93.62 91 ALA A O 1
ATOM 676 N N . ALA A 1 92 ? 25.136 7.836 -21.357 1.00 94.06 92 ALA A N 1
ATOM 677 C CA . ALA A 1 92 ? 23.873 7.583 -22.048 1.00 94.06 92 ALA A CA 1
ATOM 678 C C . ALA A 1 92 ? 23.115 6.373 -21.464 1.00 94.06 92 ALA A C 1
ATOM 680 O O . ALA A 1 92 ? 21.907 6.480 -21.248 1.00 94.06 92 ALA A O 1
ATOM 681 N N . VAL A 1 93 ? 23.818 5.288 -21.116 1.00 95.12 93 VAL A N 1
ATOM 682 C CA . VAL A 1 93 ? 23.257 4.126 -20.399 1.00 95.12 93 VAL A CA 1
ATOM 683 C C . VAL A 1 93 ? 22.695 4.548 -19.033 1.00 95.12 93 VAL A C 1
ATOM 685 O O . VAL A 1 93 ? 21.553 4.226 -18.711 1.00 95.12 93 VAL A O 1
ATOM 688 N N . TYR A 1 94 ? 23.432 5.353 -18.256 1.00 94.38 94 TYR A N 1
ATOM 689 C CA . TYR A 1 94 ? 22.956 5.856 -16.958 1.00 94.38 94 TYR A CA 1
ATOM 690 C C . TYR A 1 94 ? 21.695 6.728 -17.067 1.00 94.38 94 TYR A C 1
ATOM 692 O O . TYR A 1 94 ? 20.851 6.683 -16.174 1.00 94.38 94 TYR A O 1
ATOM 700 N N . ARG A 1 95 ? 21.511 7.476 -18.165 1.00 94.56 95 ARG A N 1
ATOM 701 C CA . ARG A 1 95 ? 20.245 8.185 -18.431 1.00 94.56 95 ARG A CA 1
ATOM 702 C C . ARG A 1 95 ? 19.105 7.230 -18.798 1.00 94.56 95 ARG A C 1
ATOM 704 O O . ARG A 1 95 ? 17.967 7.488 -18.418 1.00 94.56 95 ARG A O 1
ATOM 711 N N . ALA A 1 96 ? 19.385 6.126 -19.492 1.00 94.50 96 ALA A N 1
ATOM 712 C CA . ALA A 1 96 ? 18.383 5.104 -19.803 1.00 94.50 96 ALA A CA 1
ATOM 713 C C . ALA A 1 96 ? 17.901 4.356 -18.543 1.00 94.50 96 ALA A C 1
ATOM 715 O O . ALA A 1 96 ? 16.705 4.105 -18.405 1.00 94.50 96 ALA A O 1
ATOM 716 N N . PHE A 1 97 ? 18.787 4.114 -17.571 1.00 95.56 97 PHE A N 1
ATOM 717 C CA . PHE A 1 97 ? 18.450 3.536 -16.260 1.00 95.56 97 PHE A CA 1
ATOM 718 C C . PHE A 1 97 ? 17.446 4.349 -15.425 1.00 95.56 97 PHE A C 1
ATOM 720 O O . PHE A 1 97 ? 16.832 3.794 -14.519 1.00 95.56 97 PHE A O 1
ATOM 727 N N . ILE A 1 98 ? 17.238 5.638 -15.719 1.00 90.31 98 ILE A N 1
ATOM 728 C CA . ILE A 1 98 ? 16.179 6.439 -15.076 1.00 90.31 98 ILE A CA 1
ATOM 729 C C . ILE A 1 98 ? 14.787 5.956 -15.523 1.00 90.31 98 ILE A C 1
ATOM 731 O O . ILE A 1 98 ? 13.834 6.027 -14.754 1.00 90.31 98 ILE A O 1
ATOM 735 N N . LYS A 1 99 ? 14.672 5.443 -16.756 1.00 91.00 99 LYS A N 1
ATOM 736 C CA . LYS A 1 99 ? 13.429 4.889 -17.318 1.00 91.00 99 LYS A CA 1
ATOM 737 C C . LYS A 1 99 ? 13.280 3.380 -17.080 1.00 91.00 99 LYS A C 1
ATOM 739 O O . LYS A 1 99 ? 12.163 2.883 -17.128 1.00 91.00 99 LYS A O 1
ATOM 744 N N . HIS A 1 100 ? 14.389 2.684 -16.823 1.00 90.75 100 HIS A N 1
ATOM 745 C CA . HIS A 1 100 ? 14.470 1.229 -16.646 1.00 90.75 100 HIS A CA 1
ATOM 746 C C . HIS A 1 100 ? 15.238 0.888 -15.348 1.00 90.75 100 HIS A C 1
ATOM 748 O O . HIS A 1 100 ? 16.449 0.625 -15.385 1.00 90.75 100 HIS A O 1
ATOM 754 N N . PRO A 1 101 ? 14.578 0.978 -14.172 1.00 90.00 101 PRO A N 1
ATOM 755 C CA . PRO A 1 101 ? 15.210 0.747 -12.868 1.00 90.00 101 PRO A CA 1
ATOM 756 C C . PRO A 1 101 ? 15.553 -0.733 -12.613 1.00 90.00 101 PRO A C 1
ATOM 758 O O . PRO A 1 101 ? 16.504 -1.036 -11.898 1.00 90.00 101 PRO A O 1
ATOM 761 N N . ASP A 1 102 ? 14.820 -1.642 -13.245 1.00 87.62 102 ASP A N 1
ATOM 762 C CA . ASP A 1 102 ? 15.101 -3.072 -13.381 1.00 87.62 102 ASP A CA 1
ATOM 763 C C . ASP A 1 102 ? 16.466 -3.334 -14.043 1.00 87.62 102 ASP A C 1
ATOM 765 O O . ASP A 1 102 ? 17.316 -4.037 -13.492 1.00 87.62 102 ASP A O 1
ATOM 769 N N . MET A 1 103 ? 16.729 -2.678 -15.175 1.00 93.50 103 MET A N 1
ATOM 770 C CA . MET A 1 103 ? 17.996 -2.780 -15.904 1.00 93.50 103 MET A CA 1
ATOM 771 C C . MET A 1 103 ? 19.153 -2.167 -15.115 1.00 93.50 103 MET A C 1
ATOM 773 O O . MET A 1 103 ? 20.282 -2.662 -15.170 1.00 93.50 103 MET A O 1
ATOM 777 N N . ARG A 1 104 ? 18.872 -1.123 -14.325 1.00 94.06 104 ARG A N 1
ATOM 778 C CA . ARG A 1 104 ? 19.832 -0.530 -13.387 1.00 94.06 104 ARG A CA 1
ATOM 779 C C . ARG A 1 104 ? 20.241 -1.515 -12.291 1.00 94.06 104 ARG A C 1
ATOM 781 O O . ARG A 1 104 ? 21.432 -1.620 -11.995 1.00 94.06 104 ARG A O 1
ATOM 788 N N . GLU A 1 105 ? 19.277 -2.215 -11.696 1.00 92.00 105 GLU A N 1
ATOM 789 C CA . GLU A 1 105 ? 19.532 -3.236 -10.675 1.00 92.00 105 GLU A CA 1
ATOM 790 C C . GLU A 1 105 ? 20.298 -4.422 -11.276 1.00 92.00 105 GLU A C 1
ATOM 792 O O . GLU A 1 105 ? 21.291 -4.848 -10.695 1.00 92.00 105 GLU A O 1
ATOM 797 N N . CYS A 1 106 ? 19.943 -4.889 -12.477 1.00 92.06 106 CYS A N 1
ATOM 798 C CA . CYS A 1 106 ? 20.709 -5.935 -13.164 1.00 92.06 106 CYS A CA 1
ATOM 799 C C . CYS A 1 106 ? 22.165 -5.508 -13.409 1.00 92.06 106 CYS A C 1
ATOM 801 O O . CYS A 1 106 ? 23.115 -6.203 -13.047 1.00 92.06 106 CYS A O 1
ATOM 803 N N . TYR A 1 107 ? 22.367 -4.313 -13.962 1.00 94.81 107 TYR A N 1
ATOM 804 C CA . TYR A 1 107 ? 23.701 -3.792 -14.242 1.00 94.81 107 TYR A CA 1
ATOM 805 C C . TYR A 1 107 ? 24.549 -3.563 -12.979 1.00 94.81 107 TYR A C 1
ATOM 807 O O . TYR A 1 107 ? 25.768 -3.727 -13.033 1.00 94.81 107 TYR A O 1
ATOM 815 N N . LYS A 1 108 ? 23.942 -3.213 -11.833 1.00 94.62 108 LYS A N 1
ATOM 816 C CA . LYS A 1 108 ? 24.644 -2.978 -10.556 1.00 94.62 108 LYS A CA 1
ATOM 817 C C . LYS A 1 108 ? 25.523 -4.172 -10.155 1.00 94.62 108 LYS A C 1
ATOM 819 O O . LYS A 1 108 ? 26.694 -3.971 -9.812 1.00 94.62 108 LYS A O 1
ATOM 824 N N . TRP A 1 109 ? 24.996 -5.395 -10.252 1.00 95.06 109 TRP A N 1
ATOM 825 C CA . TRP A 1 109 ? 25.654 -6.608 -9.746 1.00 95.06 109 TRP A CA 1
ATOM 826 C C . TRP A 1 109 ? 26.729 -7.194 -10.661 1.00 95.06 109 TRP A C 1
ATOM 828 O O . TRP A 1 109 ? 27.650 -7.833 -10.148 1.00 95.06 109 TRP A O 1
ATOM 838 N N . LEU A 1 110 ? 26.662 -6.946 -11.972 1.00 94.94 110 LEU A N 1
ATOM 839 C CA . LEU A 1 110 ? 27.619 -7.467 -12.958 1.00 94.94 110 LEU A CA 1
ATOM 840 C C . LEU A 1 110 ? 29.093 -7.176 -12.585 1.00 94.94 110 LEU A C 1
ATOM 842 O O . LEU A 1 110 ? 29.422 -6.165 -11.943 1.00 94.94 110 LEU A O 1
ATOM 846 N N . PHE A 1 111 ? 29.998 -8.068 -12.992 1.00 94.69 111 PHE A N 1
ATOM 847 C CA . PHE A 1 111 ? 31.445 -7.811 -13.011 1.00 94.69 111 PHE A CA 1
ATOM 848 C C . PHE A 1 111 ? 31.817 -6.817 -14.124 1.00 94.69 111 PHE A C 1
ATOM 850 O O . PHE A 1 111 ? 30.991 -6.505 -14.981 1.00 94.69 111 PHE A O 1
ATOM 857 N N . ASP A 1 112 ? 33.015 -6.233 -14.080 1.00 93.38 112 ASP A N 1
ATOM 858 C CA . ASP A 1 112 ? 33.347 -5.076 -14.928 1.00 93.38 112 ASP A CA 1
ATOM 859 C C . ASP A 1 112 ? 33.535 -5.421 -16.415 1.00 93.38 112 ASP A C 1
ATOM 861 O O . ASP A 1 112 ? 33.245 -4.593 -17.285 1.00 93.38 112 ASP A O 1
ATOM 865 N N . ASP A 1 113 ? 33.923 -6.660 -16.714 1.00 92.12 113 ASP A N 1
ATOM 866 C CA . ASP A 1 113 ? 33.927 -7.256 -18.051 1.00 92.12 113 ASP A CA 1
ATOM 867 C C . ASP A 1 113 ? 32.495 -7.386 -18.606 1.00 92.12 113 ASP A C 1
ATOM 869 O O . ASP A 1 113 ? 32.205 -6.925 -19.713 1.00 92.12 113 ASP A O 1
ATOM 873 N N . LEU A 1 114 ? 31.564 -7.903 -17.799 1.00 93.12 114 LEU A N 1
ATOM 874 C CA . LEU A 1 114 ? 30.150 -8.018 -18.144 1.00 93.12 114 LEU A CA 1
ATOM 875 C C . LEU A 1 114 ? 29.475 -6.645 -18.232 1.00 93.12 114 LEU A C 1
ATOM 877 O O . LEU A 1 114 ? 28.668 -6.424 -19.129 1.00 93.12 114 LEU A O 1
ATOM 881 N N . LYS A 1 115 ? 29.847 -5.679 -17.382 1.00 94.56 115 LYS A N 1
ATOM 882 C CA . LYS A 1 115 ? 29.413 -4.275 -17.503 1.00 94.56 115 LYS A CA 1
ATOM 883 C C . LYS A 1 115 ? 29.930 -3.641 -18.789 1.00 94.56 115 LYS A C 1
ATOM 885 O O . LYS A 1 115 ? 29.208 -2.851 -19.391 1.00 94.56 115 LYS A O 1
ATOM 890 N N . ARG A 1 116 ? 31.153 -3.963 -19.231 1.00 94.12 116 ARG A N 1
ATOM 891 C CA . ARG A 1 116 ? 31.663 -3.527 -20.539 1.00 94.12 116 ARG A CA 1
ATOM 892 C C . ARG A 1 116 ? 30.831 -4.142 -21.666 1.00 94.12 116 ARG A C 1
ATOM 894 O O . ARG A 1 116 ? 30.319 -3.372 -22.470 1.00 94.12 116 ARG A O 1
ATOM 901 N N . LYS A 1 117 ? 30.601 -5.463 -21.668 1.00 92.50 117 LYS A N 1
ATOM 902 C CA . LYS A 1 117 ? 29.735 -6.138 -22.658 1.00 92.50 117 LYS A CA 1
ATOM 903 C C . LYS A 1 117 ? 28.316 -5.547 -22.686 1.00 92.50 117 LYS A C 1
ATOM 905 O O . LYS A 1 117 ? 27.846 -5.166 -23.748 1.00 92.50 117 LYS A O 1
ATOM 910 N N . PHE A 1 118 ? 27.688 -5.337 -21.527 1.00 94.31 118 PHE A N 1
ATOM 911 C CA . PHE A 1 118 ? 26.360 -4.719 -21.402 1.00 94.31 118 PHE A CA 1
ATOM 912 C C . PHE A 1 118 ? 26.304 -3.311 -22.021 1.00 94.31 118 PHE A C 1
ATOM 914 O O . PHE A 1 118 ? 25.372 -2.981 -22.752 1.00 94.31 118 PHE A O 1
ATOM 921 N N . ARG A 1 119 ? 27.314 -2.464 -21.756 1.00 95.25 119 ARG A N 1
ATOM 922 C CA . ARG A 1 119 ? 27.403 -1.120 -22.359 1.00 95.25 119 ARG A CA 1
ATOM 923 C C . ARG A 1 119 ? 27.640 -1.183 -23.870 1.00 95.25 119 ARG A C 1
ATOM 925 O O . ARG A 1 119 ? 27.135 -0.315 -24.573 1.00 95.25 119 ARG A O 1
ATOM 932 N N . THR A 1 120 ? 28.370 -2.185 -24.356 1.00 93.81 120 THR A N 1
ATOM 933 C CA . THR A 1 120 ? 28.610 -2.438 -25.785 1.00 93.81 120 THR A CA 1
ATOM 934 C C . THR A 1 120 ? 27.316 -2.841 -26.506 1.00 93.81 120 THR A C 1
ATOM 936 O O . THR A 1 120 ? 26.922 -2.148 -27.445 1.00 93.81 120 THR A O 1
ATOM 939 N N . SER A 1 121 ? 26.578 -3.841 -26.011 1.00 92.94 121 SER A N 1
ATOM 940 C CA . SER A 1 121 ? 25.273 -4.234 -26.572 1.00 92.94 121 SER A CA 1
ATOM 941 C C . SER A 1 121 ? 24.258 -3.087 -26.552 1.00 92.94 121 SER A C 1
ATOM 943 O O . SER A 1 121 ? 23.614 -2.799 -27.564 1.00 92.94 121 SER A O 1
ATOM 945 N N . TRP A 1 122 ? 24.184 -2.331 -25.449 1.00 94.94 122 TRP A N 1
ATOM 946 C CA . TRP A 1 122 ? 23.326 -1.144 -25.383 1.00 94.94 122 TRP A CA 1
ATOM 947 C C . TRP A 1 122 ? 23.752 -0.039 -26.359 1.00 94.94 122 TRP A C 1
ATOM 949 O O . TRP A 1 122 ? 22.902 0.644 -26.928 1.00 94.94 122 TRP A O 1
ATOM 959 N N . ALA A 1 123 ? 25.053 0.163 -26.584 1.00 93.62 123 ALA A N 1
ATOM 960 C CA . ALA A 1 123 ? 25.535 1.183 -27.512 1.00 93.62 123 ALA A CA 1
ATOM 961 C C . ALA A 1 123 ? 25.089 0.913 -28.955 1.00 93.62 123 ALA A C 1
ATOM 963 O O . ALA A 1 123 ? 24.785 1.875 -29.670 1.00 93.62 123 ALA A O 1
ATOM 964 N N . MET A 1 124 ? 25.033 -0.365 -29.344 1.00 92.56 124 MET A N 1
ATOM 965 C CA . MET A 1 124 ? 24.571 -0.825 -30.652 1.00 92.56 124 MET A CA 1
ATOM 966 C C . MET A 1 124 ? 23.040 -0.782 -30.776 1.00 92.56 124 MET A C 1
ATOM 968 O O . MET A 1 124 ? 22.529 -0.197 -31.727 1.00 92.56 124 MET A O 1
ATOM 972 N N . GLN A 1 125 ? 22.298 -1.337 -29.810 1.00 91.00 125 GLN A N 1
ATOM 973 C CA . GLN A 1 125 ? 20.836 -1.490 -29.920 1.00 91.00 125 GLN A CA 1
ATOM 974 C C . GLN A 1 125 ? 20.033 -0.262 -29.454 1.00 91.00 125 GLN A C 1
ATOM 976 O O . GLN A 1 125 ? 18.927 -0.022 -29.930 1.00 91.00 125 GLN A O 1
ATOM 981 N N . ARG A 1 126 ? 20.580 0.541 -28.529 1.00 92.69 126 ARG A N 1
ATOM 982 C CA . ARG A 1 126 ? 19.950 1.733 -27.910 1.00 92.69 126 ARG A CA 1
ATOM 983 C C . ARG A 1 126 ? 18.633 1.490 -27.162 1.00 92.69 126 ARG A C 1
ATOM 985 O O . ARG A 1 126 ? 18.000 2.450 -26.720 1.00 92.69 126 ARG A O 1
ATOM 992 N N . ASN A 1 127 ? 18.279 0.232 -26.942 1.00 90.38 127 ASN A N 1
ATOM 993 C CA . ASN A 1 127 ? 17.211 -0.237 -26.067 1.00 90.38 127 ASN A CA 1
ATOM 994 C C . ASN A 1 127 ? 17.770 -1.325 -25.124 1.00 90.38 127 ASN A C 1
ATOM 996 O O . ASN A 1 127 ? 18.988 -1.444 -24.989 1.00 90.38 127 ASN A O 1
ATOM 1000 N N . PHE A 1 128 ? 16.905 -2.074 -24.438 1.00 91.50 128 PHE A N 1
ATOM 1001 C CA . PHE A 1 128 ? 17.301 -3.171 -23.544 1.00 91.50 128 PHE A CA 1
ATOM 1002 C C . PHE A 1 128 ? 16.817 -4.542 -24.046 1.00 91.50 128 PHE A C 1
ATOM 1004 O O . PHE A 1 128 ? 16.752 -5.484 -23.266 1.00 91.50 128 PHE A O 1
ATOM 1011 N N . ASP A 1 129 ? 16.504 -4.685 -25.338 1.00 83.31 129 ASP A N 1
ATOM 1012 C CA . ASP A 1 129 ? 15.878 -5.903 -25.885 1.00 83.31 129 ASP A CA 1
ATOM 1013 C C . ASP A 1 129 ? 16.824 -7.124 -25.828 1.00 83.31 129 ASP A C 1
ATOM 1015 O O . ASP A 1 129 ? 16.377 -8.270 -25.764 1.00 83.31 129 ASP A O 1
ATOM 1019 N N . PHE A 1 130 ? 18.139 -6.884 -25.745 1.00 81.81 130 PHE A N 1
ATOM 1020 C CA . PHE A 1 130 ? 19.159 -7.892 -25.426 1.00 81.81 130 PHE A CA 1
ATOM 1021 C C . PHE A 1 130 ? 19.061 -8.471 -23.995 1.00 81.81 130 PHE A C 1
ATOM 1023 O O . PHE A 1 130 ? 19.803 -9.392 -23.643 1.00 81.81 130 PHE A O 1
ATOM 1030 N N . VAL A 1 131 ? 18.153 -7.959 -23.160 1.00 79.56 131 VAL A N 1
ATOM 1031 C CA . VAL A 1 131 ? 17.804 -8.498 -21.842 1.00 79.56 131 VAL A CA 1
ATOM 1032 C C . VAL A 1 131 ? 16.403 -9.115 -21.919 1.00 79.56 131 VAL A C 1
ATOM 1034 O O . VAL A 1 131 ? 15.386 -8.465 -21.702 1.00 79.56 131 VAL A O 1
ATOM 1037 N N . CYS A 1 132 ? 16.345 -10.400 -22.272 1.00 64.50 132 CYS A N 1
ATOM 1038 C CA . CYS A 1 132 ? 15.083 -11.120 -22.440 1.00 64.50 132 CYS A CA 1
ATOM 1039 C C . CYS A 1 132 ? 14.442 -11.527 -21.102 1.00 64.50 132 CYS A C 1
ATOM 1041 O O . CYS A 1 132 ? 14.897 -12.475 -20.459 1.00 64.50 132 CYS A O 1
ATOM 1043 N N . HIS A 1 133 ? 13.310 -10.909 -20.756 1.00 55.31 133 HIS A N 1
ATOM 1044 C CA . HIS A 1 133 ? 12.418 -11.419 -19.714 1.00 55.31 133 HIS A CA 1
ATOM 1045 C C . HIS A 1 133 ? 11.623 -12.635 -20.219 1.00 55.31 133 HIS A C 1
ATOM 1047 O O . HIS A 1 133 ? 10.916 -12.557 -21.227 1.00 55.31 133 HIS A O 1
ATOM 1053 N N . LYS A 1 134 ? 11.659 -13.750 -19.479 1.00 51.19 134 LYS A N 1
ATOM 1054 C CA . LYS A 1 134 ? 10.803 -14.920 -19.731 1.00 51.19 134 LYS A CA 1
ATOM 1055 C C . LYS A 1 134 ? 9.780 -15.076 -18.610 1.00 51.19 134 LYS A C 1
ATOM 1057 O O . LYS A 1 134 ? 10.125 -15.350 -17.463 1.00 51.19 134 LYS A O 1
ATOM 1062 N N . ARG A 1 135 ? 8.499 -14.947 -18.957 1.00 44.22 135 ARG A N 1
ATOM 1063 C CA . ARG A 1 135 ? 7.391 -15.245 -18.046 1.00 44.22 135 ARG A CA 1
ATOM 1064 C C . ARG A 1 135 ? 7.207 -16.756 -17.933 1.00 44.22 135 ARG A C 1
ATOM 1066 O O . ARG A 1 135 ? 7.027 -17.429 -18.948 1.00 44.22 135 ARG A O 1
ATOM 1073 N N . ILE A 1 136 ? 7.243 -17.290 -16.714 1.00 51.78 136 ILE A N 1
ATOM 1074 C CA . ILE A 1 136 ? 7.114 -18.727 -16.449 1.00 51.78 136 ILE A CA 1
ATOM 1075 C C . ILE A 1 136 ? 5.833 -18.983 -15.654 1.00 51.78 136 ILE A C 1
ATOM 1077 O O . ILE A 1 136 ? 5.513 -18.281 -14.696 1.00 51.78 136 ILE A O 1
ATOM 1081 N N . HIS A 1 137 ? 5.085 -19.996 -16.083 1.00 58.91 137 HIS A N 1
ATOM 1082 C CA . HIS A 1 137 ? 3.921 -20.501 -15.369 1.00 58.91 137 HIS A CA 1
ATOM 1083 C C . HIS A 1 137 ? 4.378 -21.595 -14.399 1.00 58.91 137 HIS A C 1
ATOM 1085 O O . HIS A 1 137 ? 4.659 -22.719 -14.821 1.00 58.91 137 HIS A O 1
ATOM 1091 N N . GLU A 1 138 ? 4.506 -21.263 -13.115 1.00 57.41 138 GLU A N 1
ATOM 1092 C CA . GLU A 1 138 ? 4.856 -22.232 -12.075 1.00 57.41 138 GLU A CA 1
ATOM 1093 C C . GLU A 1 138 ? 3.564 -22.791 -11.466 1.00 57.41 138 GLU A C 1
ATOM 1095 O O . GLU A 1 138 ? 2.782 -22.060 -10.856 1.00 57.41 138 GLU A O 1
ATOM 1100 N N . LYS A 1 139 ? 3.336 -24.098 -11.638 1.00 57.88 139 LYS A N 1
ATOM 1101 C CA . LYS A 1 139 ? 2.244 -24.823 -10.985 1.00 57.88 139 LYS A CA 1
ATOM 1102 C C . LYS A 1 139 ? 2.805 -25.592 -9.794 1.00 57.88 139 LYS A C 1
ATOM 1104 O O . LYS A 1 139 ? 3.630 -26.487 -9.982 1.00 57.88 139 LYS A O 1
ATOM 1109 N N . ARG A 1 140 ? 2.358 -25.265 -8.582 1.00 60.75 140 ARG A N 1
ATOM 1110 C CA . ARG A 1 140 ? 2.717 -25.993 -7.358 1.00 60.75 140 ARG A CA 1
ATOM 1111 C C . ARG A 1 140 ? 1.530 -26.780 -6.846 1.00 60.75 140 ARG A C 1
ATOM 1113 O O . ARG A 1 140 ? 0.482 -26.216 -6.555 1.00 60.75 140 ARG A O 1
ATOM 1120 N N . GLU A 1 141 ? 1.729 -28.080 -6.686 1.00 64.62 141 GLU A N 1
ATOM 1121 C CA . GLU A 1 141 ? 0.764 -28.977 -6.060 1.00 64.62 141 GLU A CA 1
ATOM 1122 C C . GLU A 1 141 ? 1.288 -29.347 -4.670 1.00 64.62 141 GLU A C 1
ATOM 1124 O O . GLU A 1 141 ? 2.304 -30.027 -4.530 1.00 64.62 141 GLU A O 1
ATOM 1129 N N . SER A 1 142 ? 0.610 -28.863 -3.630 1.00 60.16 142 SER A N 1
ATOM 1130 C CA . SER A 1 142 ? 0.910 -29.176 -2.233 1.00 60.16 142 SER A CA 1
ATOM 1131 C C . SER A 1 142 ? -0.170 -30.094 -1.679 1.00 60.16 142 SER A C 1
ATOM 1133 O O . SER A 1 142 ? -1.356 -29.782 -1.759 1.00 60.16 142 SER A O 1
ATOM 1135 N N . THR A 1 143 ? 0.231 -31.233 -1.117 1.00 62.19 143 THR A N 1
ATOM 1136 C CA . THR A 1 143 ? -0.693 -32.196 -0.507 1.00 62.19 143 THR A CA 1
ATOM 1137 C C . THR A 1 143 ? -0.496 -32.199 1.000 1.00 62.19 143 THR A C 1
ATOM 1139 O O . THR A 1 143 ? 0.504 -32.713 1.500 1.00 62.19 143 THR A O 1
ATOM 1142 N N . LYS A 1 144 ? -1.456 -31.636 1.739 1.00 63.41 144 LYS A N 1
ATOM 1143 C CA . LYS A 1 144 ? -1.464 -31.651 3.203 1.00 63.41 144 LYS A CA 1
ATOM 1144 C C . LYS A 1 144 ? -2.371 -32.770 3.704 1.00 63.41 144 LYS A C 1
ATOM 1146 O O . LYS A 1 144 ? -3.555 -32.813 3.377 1.00 63.41 144 LYS A O 1
ATOM 1151 N N . HIS A 1 145 ? -1.821 -33.651 4.534 1.00 66.44 145 HIS A N 1
ATOM 1152 C CA . HIS A 1 145 ? -2.618 -34.584 5.324 1.00 66.44 145 HIS A CA 1
ATOM 1153 C C . HIS A 1 145 ? -3.057 -33.908 6.626 1.00 66.44 145 HIS A C 1
ATOM 1155 O O . HIS A 1 145 ? -2.238 -33.299 7.314 1.00 66.44 145 HIS A O 1
ATOM 1161 N N . SER A 1 146 ? -4.336 -34.027 6.966 1.00 64.25 146 SER A N 1
ATOM 1162 C CA . SER A 1 146 ? -4.886 -33.581 8.248 1.00 64.25 146 SER A CA 1
ATOM 1163 C C . SER A 1 146 ? -5.944 -34.567 8.717 1.00 64.25 146 SER A C 1
ATOM 1165 O O . SER A 1 146 ? -6.871 -34.872 7.972 1.00 64.25 146 SER A O 1
ATOM 1167 N N . GLU A 1 147 ? -5.820 -35.051 9.944 1.00 72.38 147 GLU A N 1
ATOM 1168 C CA . GLU A 1 147 ? -6.838 -35.891 10.569 1.00 72.38 147 GLU A CA 1
ATOM 1169 C C . GLU A 1 147 ? -7.863 -34.974 11.238 1.00 72.38 147 GLU A C 1
ATOM 1171 O O . GLU A 1 147 ? -7.503 -34.144 12.073 1.00 72.38 147 GLU A O 1
ATOM 1176 N N . ILE A 1 148 ? -9.130 -35.079 10.834 1.00 72.38 148 ILE A N 1
ATOM 1177 C CA . ILE A 1 148 ? -10.232 -34.333 11.444 1.00 72.38 148 ILE A CA 1
ATOM 1178 C C . ILE A 1 148 ? -11.235 -35.339 12.000 1.00 72.38 148 ILE A C 1
ATOM 1180 O O . ILE A 1 148 ? -11.797 -36.156 11.275 1.00 72.38 148 ILE A O 1
ATOM 1184 N N . GLY A 1 149 ? -11.452 -35.272 13.311 1.00 86.62 149 GLY A N 1
ATOM 1185 C CA . GLY A 1 149 ? -12.503 -36.022 13.983 1.00 86.62 149 GLY A CA 1
ATOM 1186 C C . GLY A 1 149 ? -13.850 -35.315 13.846 1.00 86.62 149 GLY A C 1
ATOM 1187 O O . GLY A 1 149 ? -13.956 -34.130 14.156 1.00 86.62 149 GLY A O 1
ATOM 1188 N N . SER A 1 150 ? -14.894 -36.033 13.430 1.00 92.19 150 SER A N 1
ATOM 1189 C CA . SER A 1 150 ? -16.276 -35.545 13.489 1.00 92.19 150 SER A CA 1
ATOM 1190 C C . SER A 1 150 ? -17.197 -36.575 14.140 1.00 92.19 150 SER A C 1
ATOM 1192 O O . SER A 1 150 ? -17.114 -37.767 13.858 1.00 92.19 150 SER A O 1
ATOM 1194 N N . PHE A 1 151 ? -18.067 -36.126 15.044 1.00 95.31 151 PHE A N 1
ATOM 1195 C CA . PHE A 1 151 ? -19.029 -36.997 15.718 1.00 95.31 151 PHE A CA 1
ATOM 1196 C C . PHE A 1 151 ? -20.201 -37.314 14.777 1.00 95.31 151 PHE A C 1
ATOM 1198 O O . PHE A 1 151 ? -20.897 -36.400 14.335 1.00 95.31 151 PHE A O 1
ATOM 1205 N N . LYS A 1 152 ? -20.418 -38.598 14.481 1.00 96.75 152 LYS A N 1
ATOM 1206 C CA . LYS A 1 152 ? -21.472 -39.108 13.589 1.00 96.75 152 LYS A CA 1
ATOM 1207 C C . LYS A 1 152 ? -22.456 -39.984 14.364 1.00 96.75 152 LYS A C 1
ATOM 1209 O O . LYS A 1 152 ? -22.026 -40.762 15.212 1.00 96.75 152 LYS A O 1
ATOM 1214 N N . SER A 1 153 ? -23.747 -39.924 14.055 1.00 97.44 153 SER A N 1
ATOM 1215 C CA . SER A 1 153 ? -24.697 -40.940 14.537 1.00 97.44 153 SER A CA 1
ATOM 1216 C C . SER A 1 153 ? -24.450 -42.292 13.854 1.00 97.44 153 SER A C 1
ATOM 1218 O O . SER A 1 153 ? -23.792 -42.352 12.811 1.00 97.44 153 SER A O 1
ATOM 1220 N N . GLU A 1 154 ? -25.007 -43.385 14.388 1.00 97.38 154 GLU A N 1
ATOM 1221 C CA . GLU A 1 154 ? -24.915 -44.707 13.747 1.00 97.38 154 GLU A CA 1
ATOM 1222 C C . GLU A 1 154 ? -25.343 -44.658 12.271 1.00 97.38 154 GLU A C 1
ATOM 1224 O O . GLU A 1 154 ? -24.609 -45.105 11.393 1.00 97.38 154 GLU A O 1
ATOM 1229 N N . LEU A 1 155 ? -26.492 -44.047 11.977 1.00 96.19 155 LEU A N 1
ATOM 1230 C CA . LEU A 1 155 ? -27.028 -43.977 10.617 1.00 96.19 155 LEU A CA 1
ATOM 1231 C C . LEU A 1 155 ? -26.104 -43.193 9.662 1.00 96.19 155 LEU A C 1
ATOM 1233 O O . LEU A 1 155 ? -25.999 -43.518 8.480 1.00 96.19 155 LEU A O 1
ATOM 1237 N N . GLN A 1 156 ? -25.380 -42.194 10.182 1.00 95.88 156 GLN A N 1
ATOM 1238 C CA . GLN A 1 156 ? -24.361 -41.450 9.437 1.00 95.88 156 GLN A CA 1
ATOM 1239 C C . GLN A 1 156 ? -23.074 -42.264 9.224 1.00 95.88 156 GLN A C 1
ATOM 1241 O O . GLN A 1 156 ? -22.472 -42.152 8.158 1.00 95.88 156 GLN A O 1
ATOM 1246 N N . LEU A 1 157 ? -22.665 -43.105 10.183 1.00 96.62 157 LEU A N 1
ATOM 1247 C CA . LEU A 1 157 ? -21.557 -44.055 10.003 1.00 96.62 157 LEU A CA 1
ATOM 1248 C C . LEU A 1 157 ? -21.899 -45.107 8.941 1.00 96.62 157 LEU A C 1
ATOM 1250 O O . LEU A 1 157 ? -21.102 -45.344 8.037 1.00 96.62 157 LEU A O 1
ATOM 1254 N N . GLN A 1 158 ? -23.100 -45.689 9.005 1.00 97.06 158 GLN A N 1
ATOM 1255 C CA . GLN A 1 158 ? -23.598 -46.632 7.999 1.00 97.06 158 GLN A CA 1
ATOM 1256 C C . GLN A 1 158 ? -23.634 -45.989 6.603 1.00 97.06 158 GLN A C 1
ATOM 1258 O O . GLN A 1 158 ? -23.189 -46.593 5.628 1.00 97.06 158 GLN A O 1
ATOM 1263 N N . ALA A 1 159 ? -24.103 -44.738 6.500 1.00 95.25 159 ALA A N 1
ATOM 1264 C CA . ALA A 1 159 ? -24.067 -43.969 5.257 1.00 95.25 159 ALA A CA 1
ATOM 1265 C C . ALA A 1 159 ? -22.633 -43.734 4.745 1.00 95.25 159 ALA A C 1
ATOM 1267 O O . ALA A 1 159 ? -22.373 -43.941 3.562 1.00 95.25 159 ALA A O 1
ATOM 1268 N N . HIS A 1 160 ? -21.699 -43.360 5.625 1.00 93.56 160 HIS A N 1
ATOM 1269 C CA . HIS A 1 160 ? -20.298 -43.107 5.273 1.00 93.56 160 HIS A CA 1
ATOM 1270 C C . HIS A 1 160 ? -19.558 -44.376 4.809 1.00 93.56 160 HIS A C 1
ATOM 1272 O O . HIS A 1 160 ? -18.747 -44.312 3.889 1.00 93.56 160 HIS A O 1
ATOM 1278 N N . LEU A 1 161 ? -19.850 -45.534 5.408 1.00 93.69 161 LEU A N 1
ATOM 1279 C CA . LEU A 1 161 ? -19.177 -46.810 5.122 1.00 93.69 161 LEU A CA 1
ATOM 1280 C C . LEU A 1 161 ? -19.728 -47.562 3.894 1.00 93.69 161 LEU A C 1
ATOM 1282 O O . LEU A 1 161 ? -19.213 -48.623 3.549 1.00 93.69 161 LEU A O 1
ATOM 1286 N N . GLY A 1 162 ? -20.757 -47.035 3.220 1.00 92.69 162 GLY A N 1
ATOM 1287 C CA . GLY A 1 162 ? -21.299 -47.620 1.984 1.00 92.69 162 GLY A CA 1
ATOM 1288 C C . GLY A 1 162 ? -22.818 -47.534 1.815 1.00 92.69 162 GLY A C 1
ATOM 1289 O O . GLY A 1 162 ? -23.325 -47.911 0.762 1.00 92.69 162 GLY A O 1
ATOM 1290 N N . GLY A 1 163 ? -23.547 -47.030 2.813 1.00 90.50 163 GLY A N 1
ATOM 1291 C CA . GLY A 1 163 ? -25.000 -46.865 2.774 1.00 90.50 163 GLY A CA 1
ATOM 1292 C C . GLY A 1 163 ? -25.744 -47.842 3.685 1.00 90.50 163 GLY A C 1
ATOM 1293 O O . GLY A 1 163 ? -25.400 -49.017 3.780 1.00 90.50 163 GLY A O 1
ATOM 1294 N N . VAL A 1 164 ? -26.840 -47.370 4.289 1.00 92.88 164 VAL A N 1
ATOM 1295 C CA . VAL A 1 164 ? -27.727 -48.158 5.176 1.00 92.88 164 VAL A CA 1
ATOM 1296 C C . VAL A 1 164 ? -28.312 -49.419 4.520 1.00 92.88 164 VAL A C 1
ATOM 1298 O O . VAL A 1 164 ? -28.695 -50.359 5.206 1.00 92.88 164 VAL A O 1
ATOM 1301 N N . ALA A 1 165 ? -28.373 -49.456 3.185 1.00 93.50 165 ALA A N 1
ATOM 1302 C CA . ALA A 1 165 ? -28.865 -50.596 2.412 1.00 93.50 165 ALA A CA 1
ATOM 1303 C C . ALA A 1 165 ? -27.800 -51.684 2.160 1.00 93.50 165 ALA A C 1
ATOM 1305 O O . ALA A 1 165 ? -28.127 -52.733 1.607 1.00 93.50 165 ALA A O 1
ATOM 1306 N N . VAL A 1 166 ? -26.533 -51.451 2.528 1.00 95.50 166 VAL A N 1
ATOM 1307 C CA . VAL A 1 166 ? -25.426 -52.396 2.330 1.00 95.50 166 VAL A CA 1
ATOM 1308 C C . VAL A 1 166 ? -25.150 -53.123 3.654 1.00 95.50 166 VAL A C 1
ATOM 1310 O O . VAL A 1 166 ? -24.601 -52.510 4.570 1.00 95.50 166 VAL A O 1
ATOM 1313 N N . PRO A 1 167 ? -25.461 -54.432 3.784 1.00 95.81 167 PRO A N 1
ATOM 1314 C CA . PRO A 1 167 ? -25.326 -55.151 5.058 1.00 95.81 167 PRO A CA 1
ATOM 1315 C C . PRO A 1 167 ? -23.908 -55.123 5.641 1.00 95.81 167 PRO A C 1
ATOM 1317 O O . PRO A 1 167 ? -23.726 -55.106 6.855 1.00 95.81 167 PRO A O 1
ATOM 1320 N N . GLU A 1 168 ? -22.895 -55.076 4.774 1.00 93.19 168 GLU A N 1
ATOM 1321 C CA . GLU A 1 168 ? -21.492 -54.973 5.176 1.00 93.19 168 GLU A CA 1
ATOM 1322 C C . GLU A 1 168 ? -21.153 -53.596 5.775 1.00 93.19 168 GLU A C 1
ATOM 1324 O O . GLU A 1 168 ? -20.441 -53.540 6.774 1.00 93.19 168 GLU A O 1
ATOM 1329 N N . ALA A 1 169 ? -21.717 -52.499 5.256 1.00 91.31 169 ALA A N 1
ATOM 1330 C CA . ALA A 1 169 ? -21.541 -51.162 5.834 1.00 91.31 169 ALA A CA 1
ATOM 1331 C C . ALA A 1 169 ? -22.221 -51.053 7.210 1.00 91.31 169 ALA A C 1
ATOM 1333 O O . ALA A 1 169 ? -21.640 -50.506 8.147 1.00 91.31 169 ALA A O 1
ATOM 1334 N N . VAL A 1 170 ? -23.409 -51.656 7.361 1.00 95.94 170 VAL A N 1
ATOM 1335 C CA . VAL A 1 170 ? -24.107 -51.781 8.654 1.00 95.94 170 VAL A CA 1
ATOM 1336 C C . VAL A 1 170 ? -23.263 -52.568 9.661 1.00 95.94 170 VAL A C 1
ATOM 1338 O O . VAL A 1 170 ? -23.037 -52.113 10.782 1.00 95.94 170 VAL A O 1
ATOM 1341 N N . ARG A 1 171 ? -22.711 -53.716 9.246 1.00 97.38 171 ARG A N 1
ATOM 1342 C CA . ARG A 1 171 ? -21.826 -54.539 10.083 1.00 97.38 171 ARG A CA 1
ATOM 1343 C C . ARG A 1 171 ? -20.554 -53.789 10.495 1.00 97.38 171 ARG A C 1
ATOM 1345 O O . ARG A 1 171 ? -20.149 -53.873 11.653 1.00 97.38 171 ARG A O 1
ATOM 1352 N N . GLN A 1 172 ? -19.929 -53.056 9.574 1.00 93.69 172 GLN A N 1
ATOM 1353 C CA . GLN A 1 172 ? -18.730 -52.264 9.856 1.00 93.69 172 GLN A CA 1
ATOM 1354 C C . GLN A 1 172 ? -19.020 -51.099 10.813 1.00 93.69 172 GLN A C 1
ATOM 1356 O O . GLN A 1 172 ? -18.252 -50.902 11.754 1.00 93.69 172 GLN A O 1
ATOM 1361 N N . ALA A 1 173 ? -20.144 -50.391 10.644 1.00 96.25 173 ALA A N 1
ATOM 1362 C CA . ALA A 1 173 ? -20.576 -49.337 11.564 1.00 96.25 173 ALA A CA 1
ATOM 1363 C C . ALA A 1 173 ? -20.778 -49.879 12.989 1.00 96.25 173 ALA A C 1
ATOM 1365 O O . ALA A 1 173 ? -20.213 -49.332 13.933 1.00 96.25 173 ALA A O 1
ATOM 1366 N N . ALA A 1 174 ? -21.479 -51.007 13.143 1.00 96.44 174 ALA A N 1
ATOM 1367 C CA . ALA A 1 174 ? -21.676 -51.657 14.441 1.00 96.44 174 ALA A CA 1
ATOM 1368 C C . ALA A 1 174 ? -20.347 -52.107 15.090 1.00 96.44 174 ALA A C 1
ATOM 1370 O O . ALA A 1 174 ? -20.148 -51.956 16.298 1.00 96.44 174 ALA A O 1
ATOM 1371 N N . CYS A 1 175 ? -19.393 -52.619 14.301 1.00 95.62 175 CYS A N 1
ATOM 1372 C CA . CYS A 1 175 ? -18.046 -52.929 14.791 1.00 95.62 175 CYS A CA 1
ATOM 1373 C C . CYS A 1 175 ? -17.258 -51.677 15.218 1.00 95.62 175 CYS A C 1
ATOM 1375 O O . CYS A 1 175 ? -16.489 -51.751 16.178 1.00 95.62 175 CYS A O 1
ATOM 1377 N N . TYR A 1 176 ? -17.432 -50.547 14.527 1.00 95.75 176 TYR A N 1
ATOM 1378 C CA . TYR A 1 176 ? -16.803 -49.270 14.870 1.00 95.75 176 TYR A CA 1
ATOM 1379 C C . TYR A 1 176 ? -17.370 -48.706 16.181 1.00 95.75 176 TYR A C 1
ATOM 1381 O O . TYR A 1 176 ? -16.614 -48.440 17.114 1.00 95.75 176 TYR A O 1
ATOM 1389 N N . ILE A 1 177 ? -18.700 -48.649 16.292 1.00 97.31 177 ILE A N 1
ATOM 1390 C CA . ILE A 1 177 ? -19.455 -48.249 17.490 1.00 97.31 177 ILE A CA 1
ATOM 1391 C C . ILE A 1 177 ? -18.981 -49.021 18.726 1.00 97.31 177 ILE A C 1
ATOM 1393 O O . ILE A 1 177 ? -18.517 -48.420 19.695 1.00 97.31 177 ILE A O 1
ATOM 1397 N N . LYS A 1 178 ? -18.942 -50.356 18.640 1.00 97.00 178 LYS A N 1
ATOM 1398 C CA . LYS A 1 178 ? -18.475 -51.235 19.724 1.00 97.00 178 LYS A CA 1
ATOM 1399 C C . LYS A 1 178 ? -17.003 -51.019 20.120 1.00 97.00 178 LYS A C 1
ATOM 1401 O O . LYS A 1 178 ? -16.578 -51.458 21.190 1.00 97.00 178 LYS A O 1
ATOM 1406 N N . ASN A 1 179 ? -16.190 -50.389 19.270 1.00 92.00 179 ASN A N 1
ATOM 1407 C CA . ASN A 1 179 ? -14.829 -49.977 19.622 1.00 92.00 179 ASN A CA 1
ATOM 1408 C C . ASN A 1 179 ? -14.797 -48.594 20.287 1.00 92.00 179 ASN A C 1
ATOM 1410 O O . ASN A 1 179 ? -14.049 -48.429 21.249 1.00 92.00 179 ASN A O 1
ATOM 1414 N N . CYS A 1 180 ? -15.616 -47.638 19.840 1.00 94.75 180 CYS A N 1
ATOM 1415 C CA . CYS A 1 180 ? -15.780 -46.340 20.504 1.00 94.75 180 CYS A CA 1
ATOM 1416 C C . CYS A 1 180 ? -16.317 -46.495 21.938 1.00 94.75 180 CYS A C 1
ATOM 1418 O O . CYS A 1 180 ? -15.806 -45.863 22.857 1.00 94.75 180 CYS A O 1
ATOM 1420 N N . GLU A 1 181 ? -17.273 -47.402 22.152 1.00 95.81 181 GLU A N 1
ATOM 1421 C CA . GLU A 1 181 ? -17.892 -47.689 23.459 1.00 95.81 181 GLU A CA 1
ATOM 1422 C C . GLU A 1 181 ? -16.933 -48.284 24.502 1.00 95.81 181 GLU A C 1
ATOM 1424 O O . GLU A 1 181 ? -17.258 -48.318 25.685 1.00 95.81 181 GLU A O 1
ATOM 1429 N N . LYS A 1 182 ? -15.725 -48.706 24.103 1.00 94.81 182 LYS A N 1
ATOM 1430 C CA . LYS A 1 182 ? -14.658 -49.090 25.048 1.00 94.81 182 LYS A CA 1
ATOM 1431 C C . LYS A 1 182 ? -14.038 -47.887 25.765 1.00 94.81 182 LYS A C 1
ATOM 1433 O O . LYS A 1 182 ? -13.399 -48.075 26.794 1.00 94.81 182 LYS A O 1
ATOM 1438 N N . TRP A 1 183 ? -14.203 -46.682 25.215 1.00 92.19 183 TRP A N 1
ATOM 1439 C CA . TRP A 1 183 ? -13.653 -45.427 25.735 1.00 92.19 183 TRP A CA 1
ATOM 1440 C C . TRP A 1 183 ? -14.714 -44.316 25.618 1.00 92.19 183 TRP A C 1
ATOM 1442 O O . TRP A 1 183 ? -14.547 -43.375 24.829 1.00 92.19 183 TRP A O 1
ATOM 1452 N N . PRO A 1 184 ? -15.842 -44.442 26.347 1.00 93.38 184 PRO A N 1
ATOM 1453 C CA . PRO A 1 184 ? -17.014 -43.595 26.149 1.00 93.38 184 PRO A CA 1
ATOM 1454 C C . PRO A 1 184 ? -16.696 -42.108 26.336 1.00 93.38 184 PRO A C 1
ATOM 1456 O O . PRO A 1 184 ? -17.135 -41.300 25.526 1.00 93.38 184 PRO A O 1
ATOM 1459 N N . ASP A 1 185 ? -15.844 -41.764 27.305 1.00 88.94 185 ASP A N 1
ATOM 1460 C CA . ASP A 1 185 ? -15.464 -40.381 27.634 1.00 88.94 185 ASP A CA 1
ATOM 1461 C C . ASP A 1 185 ? -14.717 -39.642 26.505 1.00 88.94 185 ASP A C 1
ATOM 1463 O O . ASP A 1 185 ? -14.608 -38.416 26.531 1.00 88.94 185 ASP A O 1
ATOM 1467 N N . VAL A 1 186 ? -14.179 -40.375 25.521 1.00 86.69 186 VAL A N 1
ATOM 1468 C CA . VAL A 1 186 ? -13.355 -39.827 24.428 1.00 86.69 186 VAL A CA 1
ATOM 1469 C C . VAL A 1 186 ? -14.059 -39.936 23.076 1.00 86.69 186 VAL A C 1
ATOM 1471 O O . VAL A 1 186 ? -14.043 -38.988 22.289 1.00 86.69 186 VAL A O 1
ATOM 1474 N N . PHE A 1 187 ? -14.669 -41.089 22.782 1.00 94.38 187 PHE A N 1
ATOM 1475 C CA . PHE A 1 187 ? -15.202 -41.386 21.447 1.00 94.38 187 PHE A CA 1
ATOM 1476 C C . PHE A 1 187 ? -16.727 -41.387 21.352 1.00 94.38 187 PHE A C 1
ATOM 1478 O O . PHE A 1 187 ? -17.236 -41.549 20.243 1.00 94.38 187 PHE A O 1
ATOM 1485 N N . VAL A 1 188 ? -17.455 -41.195 22.455 1.00 95.88 188 VAL A N 1
ATOM 1486 C CA . VAL A 1 188 ? -18.923 -41.193 22.480 1.00 95.88 188 VAL A CA 1
ATOM 1487 C C . VAL A 1 188 ? -19.432 -39.869 23.044 1.00 95.88 188 VAL A C 1
ATOM 1489 O O . VAL A 1 188 ? -18.950 -39.374 24.056 1.00 95.88 188 VAL A O 1
ATOM 1492 N N . ARG A 1 189 ? -20.436 -39.273 22.399 1.00 96.31 189 ARG A N 1
ATOM 1493 C CA . ARG A 1 189 ? -21.081 -38.044 22.873 1.00 96.31 189 ARG A CA 1
ATOM 1494 C C . ARG A 1 189 ? -22.588 -38.151 22.711 1.00 96.31 189 ARG A C 1
ATOM 1496 O O . ARG A 1 189 ? -23.065 -38.489 21.632 1.00 96.31 189 ARG A O 1
ATOM 1503 N N . TRP A 1 190 ? -23.340 -37.862 23.768 1.00 96.38 190 TRP A N 1
ATOM 1504 C CA . TRP A 1 190 ? -24.796 -37.779 23.672 1.00 96.38 190 TRP A CA 1
ATOM 1505 C C . TRP A 1 190 ? -25.207 -36.551 22.855 1.00 96.38 190 TRP A C 1
ATOM 1507 O O . TRP A 1 190 ? -24.716 -35.448 23.104 1.00 96.38 190 TRP A O 1
ATOM 1517 N N . ASN A 1 191 ? -26.108 -36.739 21.894 1.00 92.31 191 ASN A N 1
ATOM 1518 C CA . ASN A 1 191 ? -26.760 -35.663 21.165 1.00 92.31 191 ASN A CA 1
ATOM 1519 C C . ASN A 1 191 ? -28.205 -35.536 21.661 1.00 92.31 191 ASN A C 1
ATOM 1521 O O . ASN A 1 191 ? -29.042 -36.398 21.395 1.00 92.31 191 ASN A O 1
ATOM 1525 N N . SER A 1 192 ? -28.491 -34.442 22.369 1.00 87.56 192 SER A N 1
ATOM 1526 C CA . SER A 1 192 ? -29.809 -34.154 22.940 1.00 87.56 192 SER A CA 1
ATOM 1527 C C . SER A 1 192 ? -30.887 -33.842 21.901 1.00 87.56 192 SER A C 1
ATOM 1529 O O . SER A 1 192 ? -32.061 -33.963 22.223 1.00 87.56 192 SER A O 1
ATOM 1531 N N . TRP A 1 193 ? -30.525 -33.454 20.673 1.00 82.19 193 TRP A N 1
ATOM 1532 C CA . TRP A 1 193 ? -31.502 -33.134 19.626 1.00 82.19 193 TRP A CA 1
ATOM 1533 C C . TRP A 1 193 ? -32.000 -34.372 18.874 1.00 82.19 193 TRP A C 1
ATOM 1535 O O . TRP A 1 193 ? -33.144 -34.413 18.435 1.00 82.19 193 TRP A O 1
ATOM 1545 N N . THR A 1 194 ? -31.149 -35.392 18.735 1.00 88.25 194 THR A N 1
ATOM 1546 C CA . THR A 1 194 ? -31.502 -36.668 18.088 1.00 88.25 194 THR A CA 1
ATOM 1547 C C . THR A 1 194 ? -31.792 -37.790 19.083 1.00 88.25 194 THR A C 1
ATOM 1549 O O . THR A 1 194 ? -31.998 -38.918 18.647 1.00 88.25 194 THR A O 1
ATOM 1552 N N . GLU A 1 195 ? -31.718 -37.506 20.388 1.00 94.06 195 GLU A N 1
ATOM 1553 C CA . GLU A 1 195 ? -31.823 -38.476 21.492 1.00 94.06 195 GLU A CA 1
ATOM 1554 C C . GLU A 1 195 ? -30.990 -39.751 21.252 1.00 94.06 195 GLU A C 1
ATOM 1556 O O . GLU A 1 195 ? -31.450 -40.878 21.431 1.00 94.06 195 GLU A O 1
ATOM 1561 N N . ALA A 1 196 ? -29.744 -39.568 20.800 1.00 95.00 196 ALA A N 1
ATOM 1562 C CA . ALA A 1 196 ? -28.875 -40.667 20.388 1.00 95.00 196 ALA A CA 1
ATOM 1563 C C . ALA A 1 196 ? -27.399 -40.407 20.713 1.00 95.00 196 ALA A C 1
ATOM 1565 O O . ALA A 1 196 ? -26.946 -39.263 20.813 1.00 95.00 196 ALA A O 1
ATOM 1566 N N . HIS A 1 197 ? -26.624 -41.486 20.818 1.00 97.56 197 HIS A N 1
ATOM 1567 C CA . HIS A 1 197 ? -25.170 -41.408 20.886 1.00 97.56 197 HIS A CA 1
ATOM 1568 C C . HIS A 1 197 ? -24.572 -41.143 19.499 1.00 97.56 197 HIS A C 1
ATOM 1570 O O . HIS A 1 197 ? -24.883 -41.824 18.520 1.00 97.56 197 HIS A O 1
ATOM 1576 N N . ASN A 1 198 ? -23.668 -40.167 19.440 1.00 97.56 198 ASN A N 1
ATOM 1577 C CA . ASN A 1 198 ? -22.782 -39.935 18.313 1.00 97.56 198 ASN A CA 1
ATOM 1578 C C . ASN A 1 198 ? -21.368 -40.418 18.651 1.00 97.56 198 ASN A C 1
ATOM 1580 O O . ASN A 1 198 ? -20.895 -40.284 19.780 1.00 97.56 198 ASN A O 1
ATOM 1584 N N . TYR A 1 199 ? -20.671 -40.911 17.637 1.00 97.56 199 TYR A N 1
ATOM 1585 C CA . TYR A 1 199 ? -19.385 -41.584 17.736 1.00 97.56 199 TYR A CA 1
ATOM 1586 C C . TYR A 1 199 ? -18.334 -40.832 16.916 1.00 97.56 199 TYR A C 1
ATOM 1588 O O . TYR A 1 199 ? -18.616 -40.396 15.797 1.00 97.56 199 TYR A O 1
ATOM 1596 N N . LEU A 1 200 ? -17.129 -40.642 17.457 1.00 95.12 200 LEU A N 1
ATOM 1597 C CA . LEU A 1 200 ? -16.071 -39.893 16.773 1.00 95.12 200 LEU A CA 1
ATOM 1598 C C . LEU A 1 200 ? -15.512 -40.688 15.582 1.00 95.12 200 LEU A C 1
ATOM 1600 O O . LEU A 1 200 ? -14.805 -41.678 15.766 1.00 95.12 200 LEU A O 1
ATOM 1604 N N . LEU A 1 201 ? -15.780 -40.227 14.360 1.00 94.62 201 LEU A N 1
ATOM 1605 C CA . LEU A 1 201 ? -15.149 -40.712 13.134 1.00 94.62 201 LEU A CA 1
ATOM 1606 C C . LEU A 1 201 ? -13.928 -39.844 12.812 1.00 94.62 201 LEU A C 1
ATOM 1608 O O . LEU A 1 201 ? -14.077 -38.646 12.570 1.00 94.62 201 LEU A O 1
ATOM 1612 N N . VAL A 1 202 ? -12.733 -40.439 12.799 1.00 84.25 202 VAL A N 1
ATOM 1613 C CA . VAL A 1 202 ? -11.497 -39.751 12.389 1.00 84.25 202 VAL A CA 1
ATOM 1614 C C . VAL A 1 202 ? -11.311 -39.901 10.880 1.00 84.25 202 VAL A C 1
ATOM 1616 O O . VAL A 1 202 ? -10.930 -40.960 10.386 1.00 84.25 202 VAL A O 1
ATOM 1619 N N . GLU A 1 203 ? -11.587 -38.830 10.140 1.00 78.62 203 GLU A N 1
ATOM 1620 C CA . GLU A 1 203 ? -11.420 -38.769 8.690 1.00 78.62 203 GLU A CA 1
ATOM 1621 C C . GLU A 1 203 ? -10.013 -38.235 8.360 1.00 78.62 203 GLU A C 1
ATOM 1623 O O . GLU A 1 203 ? -9.636 -37.125 8.753 1.00 78.62 203 GLU A O 1
ATOM 1628 N N . ARG A 1 204 ? -9.210 -39.010 7.615 1.00 67.75 204 ARG A N 1
ATOM 1629 C CA . ARG A 1 204 ? -7.913 -38.543 7.097 1.00 67.75 204 ARG A CA 1
ATOM 1630 C C . ARG A 1 204 ? -8.139 -37.719 5.832 1.00 67.75 204 ARG A C 1
ATOM 1632 O O . ARG A 1 204 ? -8.158 -38.253 4.724 1.00 67.75 204 ARG A O 1
ATOM 1639 N N . LEU A 1 205 ? -8.281 -36.408 5.995 1.00 55.19 205 LEU A N 1
ATOM 1640 C CA . LEU A 1 205 ? -8.389 -35.483 4.875 1.00 55.19 205 LEU A CA 1
ATOM 1641 C C . LEU A 1 205 ? -7.045 -35.344 4.152 1.00 55.19 205 LEU A C 1
ATOM 1643 O O . LEU A 1 205 ? -5.978 -35.209 4.760 1.00 55.19 205 LEU A O 1
ATOM 1647 N N . ILE A 1 206 ? -7.127 -35.378 2.825 1.00 57.50 206 ILE A N 1
ATOM 1648 C CA . ILE A 1 206 ? -6.025 -35.112 1.905 1.00 57.50 206 ILE A CA 1
ATOM 1649 C C . ILE A 1 206 ? -6.379 -33.821 1.171 1.00 57.50 206 ILE A C 1
ATOM 1651 O O . ILE A 1 206 ? -7.107 -33.833 0.180 1.00 57.50 206 ILE A O 1
ATOM 1655 N N . THR A 1 207 ? -5.887 -32.695 1.678 1.00 59.31 207 THR A N 1
ATOM 1656 C CA . THR A 1 207 ? -6.106 -31.390 1.053 1.00 59.31 207 THR A CA 1
ATOM 1657 C C . THR A 1 207 ? -5.018 -31.170 0.013 1.00 59.31 207 THR A C 1
ATOM 1659 O O . THR A 1 207 ? -3.866 -30.911 0.360 1.00 59.31 207 THR A O 1
ATOM 1662 N N . SER A 1 208 ? -5.379 -31.303 -1.264 1.00 53.59 208 SER A N 1
ATOM 1663 C CA . SER A 1 208 ? -4.518 -30.928 -2.386 1.00 53.59 208 SER A CA 1
ATOM 1664 C C . SER A 1 208 ? -4.797 -29.476 -2.773 1.00 53.59 208 SER A C 1
ATOM 1666 O O . SER A 1 208 ? -5.883 -29.157 -3.261 1.00 53.59 208 SER A O 1
ATOM 1668 N N . THR A 1 209 ? -3.824 -28.599 -2.543 1.00 59.56 209 THR A N 1
ATOM 1669 C CA . THR A 1 209 ? -3.852 -27.208 -3.001 1.00 59.56 209 THR A CA 1
ATOM 1670 C C . THR A 1 209 ? -2.991 -27.098 -4.253 1.00 59.56 209 THR A C 1
ATOM 1672 O O . THR A 1 209 ? -1.800 -27.406 -4.218 1.00 59.56 209 THR A O 1
ATOM 1675 N N . SER A 1 210 ? -3.596 -26.657 -5.356 1.00 49.28 210 SER A N 1
ATOM 1676 C CA . SER A 1 210 ? -2.899 -26.319 -6.597 1.00 49.28 210 SER A CA 1
ATOM 1677 C C . SER A 1 210 ? -2.812 -24.802 -6.706 1.00 49.28 210 SER A C 1
ATOM 1679 O O . SER A 1 210 ? -3.826 -24.150 -6.950 1.00 49.28 210 SER A O 1
ATOM 1681 N N . GLU A 1 211 ? -1.615 -24.251 -6.543 1.00 62.84 211 GLU A N 1
ATOM 1682 C CA . GLU A 1 211 ? -1.329 -22.837 -6.785 1.00 62.84 211 GLU A CA 1
ATOM 1683 C C . GLU A 1 211 ? -0.746 -22.674 -8.191 1.00 62.84 211 GLU A C 1
ATOM 1685 O O . GLU A 1 211 ? 0.260 -23.296 -8.541 1.00 62.84 211 GLU A O 1
ATOM 1690 N N . GLU A 1 212 ? -1.392 -21.841 -9.004 1.00 63.72 212 GLU A N 1
ATOM 1691 C CA . GLU A 1 212 ? -0.914 -21.440 -10.327 1.00 63.72 212 GLU A CA 1
ATOM 1692 C C . GLU A 1 212 ? -0.428 -19.995 -10.239 1.00 63.72 212 GLU A C 1
ATOM 1694 O O . GLU A 1 212 ? -1.215 -19.073 -10.019 1.00 63.72 212 GLU A O 1
ATOM 1699 N N . ALA A 1 213 ? 0.884 -19.804 -10.376 1.00 62.69 213 ALA A N 1
ATOM 1700 C CA . ALA A 1 213 ? 1.517 -18.498 -10.316 1.00 62.69 213 ALA A CA 1
ATOM 1701 C C . ALA A 1 213 ? 2.210 -18.184 -11.644 1.00 62.69 213 ALA A C 1
ATOM 1703 O O . ALA A 1 213 ? 3.142 -18.869 -12.074 1.00 62.69 213 ALA A O 1
ATOM 1704 N N . TRP A 1 214 ? 1.792 -17.086 -12.271 1.00 56.38 214 TRP A N 1
ATOM 1705 C CA . TRP A 1 214 ? 2.607 -16.419 -13.277 1.00 56.38 214 TRP A CA 1
ATOM 1706 C C . TRP A 1 214 ? 3.711 -15.664 -12.558 1.00 56.38 214 TRP A C 1
ATOM 1708 O O . TRP A 1 214 ? 3.444 -14.691 -11.853 1.00 56.38 214 TRP A O 1
ATOM 1718 N N . LYS A 1 215 ? 4.949 -16.116 -12.731 1.00 54.31 215 LYS A N 1
ATOM 1719 C CA . LYS A 1 215 ? 6.111 -15.444 -12.173 1.00 54.31 215 LYS A CA 1
ATOM 1720 C C . LYS A 1 215 ? 7.076 -15.129 -13.306 1.00 54.31 215 LYS A C 1
ATOM 1722 O O . LYS A 1 215 ? 7.460 -16.004 -14.083 1.00 54.31 215 LYS A O 1
ATOM 1727 N N . ASP A 1 216 ? 7.470 -13.868 -13.399 1.00 46.88 216 ASP A N 1
ATOM 1728 C CA . ASP A 1 216 ? 8.580 -13.470 -14.252 1.00 46.88 216 ASP A CA 1
ATOM 1729 C C . ASP A 1 216 ? 9.856 -14.001 -13.565 1.00 46.88 216 ASP A C 1
ATOM 1731 O O . ASP A 1 216 ? 10.237 -13.561 -12.478 1.00 46.88 216 ASP A O 1
ATOM 1735 N N . VAL A 1 217 ? 10.421 -15.083 -14.121 1.00 47.28 217 VAL A N 1
ATOM 1736 C CA . VAL A 1 217 ? 11.525 -15.855 -13.526 1.00 47.28 217 VAL A CA 1
ATOM 1737 C C . VAL A 1 217 ? 12.610 -16.060 -14.561 1.00 47.28 217 VAL A C 1
ATOM 1739 O O . VAL A 1 217 ? 12.395 -16.664 -15.611 1.00 47.28 217 VAL A O 1
ATOM 1742 N N . VAL A 1 218 ? 13.818 -15.656 -14.187 1.00 43.38 218 VAL A N 1
ATOM 1743 C CA . VAL A 1 218 ? 15.050 -15.997 -14.891 1.00 43.38 218 VAL A CA 1
ATOM 1744 C C . VAL A 1 218 ? 15.313 -17.500 -14.730 1.00 43.38 218 VAL A C 1
ATOM 1746 O O . VAL A 1 218 ? 15.903 -17.937 -13.743 1.00 43.38 218 VAL A O 1
ATOM 1749 N N . ALA A 1 219 ? 14.855 -18.309 -15.684 1.00 39.19 219 ALA A N 1
ATOM 1750 C CA . ALA A 1 219 ? 15.296 -19.694 -15.830 1.00 39.19 219 ALA A CA 1
ATOM 1751 C C . ALA A 1 219 ? 16.217 -19.808 -17.045 1.00 39.19 219 ALA A C 1
ATOM 1753 O O . ALA A 1 219 ? 15.832 -19.418 -18.148 1.00 39.19 219 ALA A O 1
ATOM 1754 N N . MET A 1 220 ? 17.407 -20.383 -16.843 1.00 37.31 220 MET A N 1
ATOM 1755 C CA . MET A 1 220 ? 18.329 -20.703 -17.935 1.00 37.31 220 MET A CA 1
ATOM 1756 C C . MET A 1 220 ? 17.620 -21.603 -18.952 1.00 37.31 220 MET A C 1
ATOM 1758 O O . MET A 1 220 ? 17.152 -22.683 -18.587 1.00 37.31 220 MET A O 1
ATOM 1762 N N . HIS A 1 221 ? 17.550 -21.186 -20.215 1.00 34.62 221 HIS A N 1
ATOM 1763 C CA . HIS A 1 221 ? 17.028 -22.025 -21.296 1.00 34.62 221 HIS A CA 1
ATOM 1764 C C . HIS A 1 221 ? 17.965 -22.047 -22.520 1.00 34.62 221 HIS A C 1
ATOM 1766 O O . HIS A 1 221 ? 17.588 -22.448 -23.620 1.00 34.62 221 HIS A O 1
ATOM 1772 N N . ASP A 1 222 ? 19.213 -21.642 -22.316 1.00 37.31 222 ASP A N 1
ATOM 1773 C CA . ASP A 1 222 ? 20.199 -21.409 -23.358 1.00 37.31 222 ASP A CA 1
ATOM 1774 C C . ASP A 1 222 ? 21.581 -21.509 -22.701 1.00 37.31 222 ASP A C 1
ATOM 1776 O O . ASP A 1 222 ? 21.772 -21.059 -21.569 1.00 37.31 222 ASP A O 1
ATOM 1780 N N . SER A 1 223 ? 22.571 -22.053 -23.408 1.00 42.97 223 SER A N 1
ATOM 1781 C CA . SER A 1 223 ? 23.979 -21.962 -22.989 1.00 42.97 223 SER A CA 1
ATOM 1782 C C . SER A 1 223 ? 24.567 -20.550 -23.163 1.00 42.97 223 SER A C 1
ATOM 1784 O O . SER A 1 223 ? 25.693 -20.303 -22.743 1.00 42.97 223 SER A O 1
ATOM 1786 N N . SER A 1 224 ? 23.808 -19.618 -23.747 1.00 48.66 224 SER A N 1
ATOM 1787 C CA . SER A 1 224 ? 24.084 -18.180 -23.787 1.00 48.66 224 SER A CA 1
ATOM 1788 C C . SER A 1 224 ? 23.342 -17.474 -22.646 1.00 48.66 224 SER A C 1
ATOM 1790 O O . SER A 1 224 ? 22.172 -17.119 -22.780 1.00 48.66 224 SER A O 1
ATOM 1792 N N . GLY A 1 225 ? 24.012 -17.289 -21.506 1.00 59.41 225 GLY A N 1
ATOM 1793 C CA . GLY A 1 225 ? 23.422 -16.633 -20.337 1.00 59.41 225 GLY A CA 1
ATOM 1794 C C . GLY A 1 225 ? 22.996 -15.190 -20.627 1.00 59.41 225 GLY A C 1
ATOM 1795 O O . GLY A 1 225 ? 23.810 -14.372 -21.052 1.00 59.41 225 GLY A O 1
ATOM 1796 N N . THR A 1 226 ? 21.728 -14.858 -20.365 1.00 78.81 226 THR A N 1
ATOM 1797 C CA . THR A 1 226 ? 21.249 -13.467 -20.413 1.00 78.81 226 THR A CA 1
ATOM 1798 C C . THR A 1 226 ? 21.950 -12.618 -19.348 1.00 78.81 226 THR A C 1
ATOM 1800 O O . THR A 1 226 ? 22.329 -13.128 -18.291 1.00 78.81 226 THR A O 1
ATOM 1803 N N . PHE A 1 227 ? 22.064 -11.302 -19.558 1.00 85.75 227 PHE A N 1
ATOM 1804 C CA . PHE A 1 227 ? 22.653 -10.406 -18.549 1.00 85.75 227 PHE A CA 1
ATOM 1805 C C . PHE A 1 227 ? 21.911 -10.426 -17.202 1.00 85.75 227 PHE A C 1
ATOM 1807 O O . PHE A 1 227 ? 22.532 -10.177 -16.174 1.00 85.75 227 PHE A O 1
ATOM 1814 N N . GLU A 1 228 ? 20.622 -10.773 -17.174 1.00 80.88 228 GLU A N 1
ATOM 1815 C CA . GLU A 1 228 ? 19.884 -11.066 -15.937 1.00 80.88 228 GLU A CA 1
ATOM 1816 C C . GLU A 1 228 ? 20.409 -12.316 -15.223 1.00 80.88 228 GLU A C 1
ATOM 1818 O O . GLU A 1 228 ? 20.661 -12.283 -14.018 1.00 80.88 228 GLU A O 1
ATOM 1823 N N . THR A 1 229 ? 20.623 -13.405 -15.967 1.00 85.50 229 THR A N 1
ATOM 1824 C CA . THR A 1 229 ? 21.190 -14.657 -15.443 1.00 85.50 229 THR A CA 1
ATOM 1825 C C . THR A 1 229 ? 22.593 -14.425 -14.886 1.00 85.50 229 THR A C 1
ATOM 1827 O O . THR A 1 229 ? 22.902 -14.865 -13.777 1.00 85.50 229 THR A O 1
ATOM 1830 N N . GLU A 1 230 ? 23.436 -13.694 -15.618 1.00 91.12 230 GLU A N 1
ATOM 1831 C CA . GLU A 1 230 ? 24.786 -13.359 -15.161 1.00 91.12 230 GLU A CA 1
ATOM 1832 C C . GLU A 1 230 ? 24.773 -12.361 -13.998 1.00 91.12 230 GLU A C 1
ATOM 1834 O O . GLU A 1 230 ? 25.489 -12.565 -13.025 1.00 91.12 230 GLU A O 1
ATOM 1839 N N . SER A 1 231 ? 23.893 -11.355 -14.002 1.00 92.62 231 SER A N 1
ATOM 1840 C CA . SER A 1 231 ? 23.677 -10.467 -12.850 1.00 92.62 231 SER A CA 1
ATOM 1841 C C . SER A 1 231 ? 23.315 -11.259 -11.592 1.00 92.62 231 SER A C 1
ATOM 1843 O O . SER A 1 231 ? 23.878 -11.021 -10.524 1.00 92.62 231 SER A O 1
ATOM 1845 N N . TYR A 1 232 ? 22.424 -12.245 -11.716 1.00 92.31 232 TYR A N 1
ATOM 1846 C CA . TYR A 1 232 ? 22.017 -13.109 -10.611 1.00 92.31 232 TYR A CA 1
ATOM 1847 C C . TYR A 1 232 ? 23.184 -13.956 -10.077 1.00 92.31 232 TYR A C 1
ATOM 1849 O O . TYR A 1 232 ? 23.400 -14.019 -8.864 1.00 92.31 232 TYR A O 1
ATOM 1857 N N . LYS A 1 233 ? 23.996 -14.538 -10.973 1.00 94.44 233 LYS A N 1
ATOM 1858 C CA . LYS A 1 233 ? 25.237 -15.245 -10.614 1.00 94.44 233 LYS A CA 1
ATOM 1859 C C . LYS A 1 233 ? 26.234 -14.314 -9.916 1.00 94.44 233 LYS A C 1
ATOM 1861 O O . LYS A 1 233 ? 26.712 -14.647 -8.836 1.00 94.44 233 LYS A O 1
ATOM 1866 N N . CYS A 1 234 ? 26.500 -13.128 -10.467 1.00 95.75 234 CYS A N 1
ATOM 1867 C CA . CYS A 1 234 ? 27.383 -12.130 -9.861 1.00 95.75 234 CYS A CA 1
ATOM 1868 C C . CYS A 1 234 ? 26.873 -11.666 -8.486 1.00 95.75 234 CYS A C 1
ATOM 1870 O O . CYS A 1 234 ? 27.672 -11.511 -7.565 1.00 95.75 234 CYS A O 1
ATOM 1872 N N . LYS A 1 235 ? 25.556 -11.487 -8.311 1.00 96.38 235 LYS A N 1
ATOM 1873 C CA . LYS A 1 235 ? 24.917 -11.143 -7.028 1.00 96.38 235 LYS A CA 1
ATOM 1874 C C . LYS A 1 235 ? 25.155 -12.229 -5.980 1.00 96.38 235 LYS A C 1
ATOM 1876 O O . LYS A 1 235 ? 25.551 -11.908 -4.860 1.00 96.38 235 LYS A O 1
ATOM 1881 N N . ALA A 1 236 ? 24.995 -13.498 -6.357 1.00 96.94 236 ALA A N 1
ATOM 1882 C CA . ALA A 1 236 ? 25.286 -14.639 -5.494 1.00 96.94 236 ALA A CA 1
ATOM 1883 C C . ALA A 1 236 ? 26.783 -14.729 -5.129 1.00 96.94 236 ALA A C 1
ATOM 1885 O O . ALA A 1 236 ? 27.115 -14.804 -3.948 1.00 96.94 236 ALA A O 1
ATOM 1886 N N . ILE A 1 237 ? 27.687 -14.641 -6.117 1.00 97.56 237 ILE A N 1
ATOM 1887 C CA . ILE A 1 237 ? 29.148 -14.696 -5.910 1.00 97.56 237 ILE A CA 1
ATOM 1888 C C . ILE A 1 237 ? 29.624 -13.549 -5.013 1.00 97.56 237 ILE A C 1
ATOM 1890 O O . ILE A 1 237 ? 30.350 -13.791 -4.052 1.00 97.56 237 ILE A O 1
ATOM 1894 N N . ARG A 1 238 ? 29.185 -12.309 -5.262 1.00 97.50 238 ARG A N 1
ATOM 1895 C CA . ARG A 1 238 ? 29.566 -11.141 -4.452 1.00 97.50 238 ARG A CA 1
ATOM 1896 C C . ARG A 1 238 ? 29.100 -11.257 -2.996 1.00 97.50 238 ARG A C 1
ATOM 1898 O O . ARG A 1 238 ? 29.865 -10.913 -2.100 1.00 97.50 238 ARG A O 1
ATOM 1905 N N . LYS A 1 239 ? 27.883 -11.758 -2.745 1.00 97.44 239 LYS A N 1
ATOM 1906 C CA . LYS A 1 239 ? 27.358 -11.966 -1.381 1.00 97.44 239 LYS A CA 1
ATOM 1907 C C . LYS A 1 239 ? 28.060 -13.114 -0.653 1.00 97.44 239 LYS A C 1
ATOM 1909 O O . LYS A 1 239 ? 28.429 -12.950 0.507 1.00 97.44 239 LYS A O 1
ATOM 1914 N N . TYR A 1 240 ? 28.324 -14.224 -1.345 1.00 97.94 240 TYR A N 1
ATOM 1915 C CA . TYR A 1 240 ? 29.141 -15.332 -0.838 1.00 97.94 240 TYR A CA 1
ATOM 1916 C C . TYR A 1 240 ? 30.564 -14.868 -0.478 1.00 97.94 240 TYR A C 1
ATOM 1918 O O . TYR A 1 240 ? 31.049 -15.127 0.623 1.00 97.94 240 TYR A O 1
ATOM 1926 N N . ALA A 1 241 ? 31.214 -14.116 -1.372 1.00 97.62 241 ALA A N 1
ATOM 1927 C CA . ALA A 1 241 ? 32.547 -13.560 -1.155 1.00 97.62 241 ALA A CA 1
ATOM 1928 C C . ALA A 1 241 ? 32.582 -12.596 0.043 1.00 97.62 241 ALA A C 1
ATOM 1930 O O . ALA A 1 241 ? 33.438 -12.748 0.914 1.00 97.62 241 ALA A O 1
ATOM 1931 N N . ALA A 1 242 ? 31.613 -11.677 0.146 1.00 97.06 242 ALA A N 1
ATOM 1932 C CA . ALA A 1 242 ? 31.485 -10.759 1.279 1.00 97.06 242 ALA A CA 1
ATOM 1933 C C . ALA A 1 242 ? 31.307 -11.504 2.615 1.00 97.06 242 ALA A C 1
ATOM 1935 O O . ALA A 1 242 ? 32.022 -11.219 3.576 1.00 97.06 242 ALA A O 1
ATOM 1936 N N . PHE A 1 243 ? 30.424 -12.509 2.664 1.00 97.50 243 PHE A N 1
ATOM 1937 C CA . PHE A 1 243 ? 30.204 -13.336 3.855 1.00 97.50 243 PHE A CA 1
ATOM 1938 C C . PHE A 1 243 ? 31.473 -14.086 4.290 1.00 97.50 243 PHE A C 1
ATOM 1940 O O . PHE A 1 243 ? 31.835 -14.080 5.466 1.00 97.50 243 PHE A O 1
ATOM 1947 N N . HIS A 1 244 ? 32.193 -14.683 3.337 1.00 97.38 244 HIS A N 1
ATOM 1948 C CA . HIS A 1 244 ? 33.440 -15.408 3.598 1.00 97.38 244 HIS A CA 1
ATOM 1949 C C . HIS A 1 244 ? 34.692 -14.515 3.671 1.00 97.38 244 HIS A C 1
ATOM 1951 O O . HIS A 1 244 ? 35.795 -15.045 3.801 1.00 97.38 244 HIS A O 1
ATOM 1957 N N . ARG A 1 245 ? 34.544 -13.182 3.607 1.00 97.12 245 ARG A N 1
ATOM 1958 C CA . ARG A 1 245 ? 35.641 -12.192 3.595 1.00 97.12 245 ARG A CA 1
ATOM 1959 C C . ARG A 1 245 ? 36.705 -12.467 2.518 1.00 97.12 245 ARG A C 1
ATOM 1961 O O . ARG A 1 245 ? 37.894 -12.245 2.736 1.00 97.12 245 ARG A O 1
ATOM 1968 N N . LYS A 1 246 ? 36.273 -12.959 1.356 1.00 97.56 246 LYS A N 1
ATOM 1969 C CA . LYS A 1 246 ? 37.106 -13.192 0.167 1.00 97.56 246 LYS A CA 1
ATOM 1970 C C . LYS A 1 246 ? 36.893 -12.083 -0.863 1.00 97.56 246 LYS A C 1
ATOM 1972 O O . LYS A 1 246 ? 35.829 -11.469 -0.911 1.00 97.56 246 LYS A O 1
ATOM 1977 N N . ALA A 1 247 ? 37.884 -11.869 -1.726 1.00 96.19 247 ALA A N 1
ATOM 1978 C CA . ALA A 1 247 ? 37.696 -11.085 -2.944 1.00 96.19 247 ALA A CA 1
ATOM 1979 C C . ALA A 1 247 ? 36.699 -11.811 -3.881 1.00 96.19 247 ALA A C 1
ATOM 1981 O O . ALA A 1 247 ? 36.780 -13.040 -3.977 1.00 96.19 247 ALA A O 1
ATOM 1982 N N . PRO A 1 248 ? 35.766 -11.117 -4.565 1.00 96.12 248 PRO A N 1
ATOM 1983 C CA . PRO A 1 248 ? 34.822 -11.752 -5.495 1.00 96.12 248 PRO A CA 1
ATOM 1984 C C . PRO A 1 248 ? 35.488 -12.588 -6.595 1.00 96.12 248 PRO A C 1
ATOM 1986 O O . PRO A 1 248 ? 34.952 -13.616 -6.993 1.00 96.12 248 PRO A O 1
ATOM 1989 N N . GLU A 1 249 ? 36.676 -12.178 -7.034 1.00 95.44 249 GLU A N 1
ATOM 1990 C CA . GLU A 1 249 ? 37.503 -12.833 -8.053 1.00 95.44 249 GLU A CA 1
ATOM 1991 C C . GLU A 1 249 ? 38.093 -14.169 -7.560 1.00 95.44 249 GLU A C 1
ATOM 1993 O O . GLU A 1 249 ? 38.469 -15.018 -8.363 1.00 95.44 249 GLU A O 1
ATOM 1998 N N . ALA A 1 250 ? 38.151 -14.377 -6.239 1.00 96.75 250 ALA A N 1
ATOM 1999 C CA . ALA A 1 250 ? 38.633 -15.600 -5.594 1.00 96.75 250 ALA A CA 1
ATOM 2000 C C . ALA A 1 250 ? 37.506 -16.603 -5.257 1.00 96.75 250 ALA A C 1
ATOM 2002 O O . ALA A 1 250 ? 37.729 -17.552 -4.499 1.00 96.75 250 ALA A O 1
ATOM 2003 N N . CYS A 1 251 ? 36.297 -16.386 -5.785 1.00 97.12 251 CYS A N 1
ATOM 2004 C CA . CYS A 1 251 ? 35.124 -17.234 -5.579 1.00 97.12 251 CYS A CA 1
ATOM 2005 C C . CYS A 1 251 ? 34.572 -17.710 -6.928 1.00 97.12 251 CYS A C 1
ATOM 2007 O O . CYS A 1 251 ? 34.072 -16.915 -7.724 1.00 97.12 251 CYS A O 1
ATOM 2009 N N . SER A 1 252 ? 34.616 -19.018 -7.178 1.00 96.75 252 SER A N 1
ATOM 2010 C CA . SER A 1 252 ? 34.020 -19.608 -8.376 1.00 96.75 252 SER A CA 1
ATOM 2011 C C . SER A 1 252 ? 32.505 -19.776 -8.221 1.00 96.75 252 SER A C 1
ATOM 2013 O O . SER A 1 252 ? 31.976 -19.873 -7.111 1.00 96.75 252 SER A O 1
ATOM 2015 N N . ILE A 1 253 ? 31.782 -19.874 -9.342 1.00 94.75 253 ILE A N 1
ATOM 2016 C CA . ILE A 1 253 ? 30.352 -20.224 -9.319 1.00 94.75 253 ILE A CA 1
ATOM 2017 C C . ILE A 1 253 ? 30.112 -21.594 -8.659 1.00 94.75 253 ILE A C 1
ATOM 2019 O O . ILE A 1 253 ? 29.116 -21.784 -7.964 1.00 94.75 253 ILE A O 1
ATOM 2023 N N . ASP A 1 254 ? 31.062 -22.515 -8.818 1.00 96.50 254 ASP A N 1
ATOM 2024 C CA . ASP A 1 254 ? 31.061 -23.849 -8.225 1.00 96.50 254 ASP A CA 1
ATOM 2025 C C . ASP A 1 254 ? 31.082 -23.810 -6.691 1.00 96.50 254 ASP A C 1
ATOM 2027 O O . ASP A 1 254 ? 30.386 -24.605 -6.061 1.00 96.50 254 ASP A O 1
ATOM 2031 N N . ASP A 1 255 ? 31.824 -22.879 -6.084 1.00 96.75 255 ASP A N 1
ATOM 2032 C CA . ASP A 1 255 ? 31.858 -22.694 -4.625 1.00 96.75 255 ASP A CA 1
ATOM 2033 C C . ASP A 1 255 ? 30.482 -22.262 -4.094 1.00 96.75 255 ASP A C 1
ATOM 2035 O O . ASP A 1 255 ? 29.983 -22.789 -3.096 1.00 96.75 255 ASP A O 1
ATOM 2039 N N . VAL A 1 256 ? 29.823 -21.345 -4.811 1.00 96.88 256 VAL A N 1
ATOM 2040 C CA . VAL A 1 256 ? 28.479 -20.853 -4.477 1.00 96.88 256 VAL A CA 1
ATOM 2041 C C . VAL A 1 256 ? 27.426 -21.948 -4.670 1.00 96.88 256 VAL A C 1
ATOM 2043 O O . VAL A 1 256 ? 26.534 -22.095 -3.835 1.00 96.88 256 VAL A O 1
ATOM 2046 N N . VAL A 1 257 ? 27.525 -22.748 -5.735 1.00 94.31 257 VAL A N 1
ATOM 2047 C CA . VAL A 1 257 ? 26.596 -23.856 -6.020 1.00 94.31 257 VAL A CA 1
ATOM 2048 C C . VAL A 1 257 ? 26.759 -25.016 -5.030 1.00 94.31 257 VAL A C 1
ATOM 2050 O O . VAL A 1 257 ? 25.753 -25.586 -4.619 1.00 94.31 257 VAL A O 1
ATOM 2053 N N . LYS A 1 258 ? 27.989 -25.338 -4.606 1.00 96.69 258 LYS A N 1
ATOM 2054 C CA . LYS A 1 258 ? 28.281 -26.386 -3.603 1.00 96.69 258 LYS A CA 1
ATOM 2055 C C . LYS A 1 258 ? 27.971 -25.956 -2.163 1.00 96.69 258 LYS A C 1
ATOM 2057 O O . LYS A 1 258 ? 27.944 -26.798 -1.269 1.00 96.69 258 LYS A O 1
ATOM 2062 N N . SER A 1 259 ? 27.754 -24.664 -1.920 1.00 97.06 259 SER A N 1
ATOM 2063 C CA . SER A 1 259 ? 27.384 -24.149 -0.599 1.00 97.06 259 SER A CA 1
ATOM 2064 C C . SER A 1 259 ? 25.964 -24.581 -0.168 1.00 97.06 259 SER A C 1
ATOM 2066 O O . SER A 1 259 ? 25.108 -24.809 -1.026 1.00 97.06 259 SER A O 1
ATOM 2068 N N . PRO A 1 260 ? 25.644 -24.600 1.144 1.00 96.56 260 PRO A N 1
ATOM 2069 C CA . PRO A 1 260 ? 24.330 -25.034 1.642 1.00 96.56 260 PRO A CA 1
ATOM 2070 C C . PRO A 1 260 ? 23.126 -24.231 1.125 1.00 96.56 260 PRO A C 1
ATOM 2072 O O . PRO A 1 260 ? 22.007 -24.736 1.118 1.00 96.56 260 PRO A O 1
ATOM 2075 N N . HIS A 1 261 ? 23.337 -22.979 0.710 1.00 94.25 261 HIS A N 1
ATOM 2076 C CA . HIS A 1 261 ? 22.276 -22.085 0.233 1.00 94.25 261 HIS A CA 1
ATOM 2077 C C . HIS A 1 261 ? 22.116 -22.102 -1.297 1.00 94.25 261 HIS A C 1
ATOM 2079 O O . HIS A 1 261 ? 21.100 -21.630 -1.817 1.00 94.25 261 HIS A O 1
ATOM 2085 N N . GLY A 1 262 ? 23.105 -22.646 -2.019 1.00 94.50 262 GLY A N 1
ATOM 2086 C CA . GLY A 1 262 ? 23.178 -22.636 -3.478 1.00 94.50 262 GLY A CA 1
ATOM 2087 C C . GLY A 1 262 ? 23.154 -21.230 -4.095 1.00 94.50 262 GLY A C 1
ATOM 2088 O O . GLY A 1 262 ? 23.065 -20.210 -3.409 1.00 94.50 262 GLY A O 1
ATOM 2089 N N . LEU A 1 263 ? 23.177 -21.163 -5.430 1.00 94.00 263 LEU A N 1
ATOM 2090 C CA . LEU A 1 263 ? 23.151 -19.890 -6.167 1.00 94.00 263 LEU A CA 1
ATOM 2091 C C . LEU A 1 263 ? 21.949 -19.006 -5.776 1.00 94.00 263 LEU A C 1
ATOM 2093 O O . LEU A 1 263 ? 22.082 -17.792 -5.631 1.00 94.00 263 LEU A O 1
ATOM 2097 N N . LYS A 1 264 ? 20.780 -19.631 -5.580 1.00 91.25 264 LYS A N 1
ATOM 2098 C CA . LYS A 1 264 ? 19.527 -18.936 -5.271 1.00 91.25 264 LYS A CA 1
ATOM 2099 C C . LYS A 1 264 ? 19.532 -18.294 -3.884 1.00 91.25 264 LYS A C 1
ATOM 2101 O O . LYS A 1 264 ? 19.245 -17.104 -3.771 1.00 91.25 264 LYS A O 1
ATOM 2106 N N . GLY A 1 265 ? 19.880 -19.056 -2.845 1.00 94.06 265 GLY A N 1
ATOM 2107 C CA . GLY A 1 265 ? 19.861 -18.547 -1.476 1.00 94.06 265 GLY A CA 1
ATOM 2108 C C . GLY A 1 265 ? 20.819 -17.372 -1.296 1.00 94.06 265 GLY A C 1
ATOM 2109 O O . GLY A 1 265 ? 20.422 -16.347 -0.750 1.00 94.06 265 GLY A O 1
ATOM 2110 N N . TRP A 1 266 ? 22.034 -17.451 -1.852 1.00 96.81 266 TRP A N 1
ATOM 2111 C CA . TRP A 1 266 ? 22.986 -16.335 -1.793 1.00 96.81 266 TRP A CA 1
ATOM 2112 C C . TRP A 1 266 ? 22.512 -15.084 -2.531 1.00 96.81 266 TRP A C 1
ATOM 2114 O O . TRP A 1 266 ? 22.715 -13.984 -2.026 1.00 96.81 266 TRP A O 1
ATOM 2124 N N . ALA A 1 267 ? 21.863 -15.209 -3.693 1.00 94.25 267 ALA A N 1
ATOM 2125 C CA . ALA A 1 267 ? 21.330 -14.046 -4.404 1.00 94.25 267 ALA A CA 1
ATOM 2126 C C . ALA A 1 267 ? 20.211 -13.335 -3.612 1.00 94.25 267 ALA A C 1
ATOM 2128 O O . ALA A 1 267 ? 20.156 -12.097 -3.604 1.00 94.25 267 ALA A O 1
ATOM 2129 N N . GLU A 1 268 ? 19.357 -14.109 -2.931 1.00 93.31 268 GLU A N 1
ATOM 2130 C CA . GLU A 1 268 ? 18.190 -13.641 -2.166 1.00 93.31 268 GLU A CA 1
ATOM 2131 C C . GLU A 1 268 ? 18.544 -13.132 -0.747 1.00 93.31 268 GLU A C 1
ATOM 2133 O O . GLU A 1 268 ? 17.861 -12.247 -0.237 1.00 93.31 268 GLU A O 1
ATOM 2138 N N . MET A 1 269 ? 19.641 -13.594 -0.131 1.00 94.38 269 MET A N 1
ATOM 2139 C CA . MET A 1 269 ? 20.094 -13.165 1.207 1.00 94.38 269 MET A CA 1
ATOM 2140 C C . MET A 1 269 ? 20.359 -11.656 1.334 1.00 94.38 269 MET A C 1
ATOM 2142 O O . MET A 1 269 ? 21.029 -11.061 0.489 1.00 94.38 269 MET A O 1
ATOM 2146 N N . GLN A 1 270 ? 19.928 -11.033 2.433 1.00 92.69 270 GLN A N 1
ATOM 2147 C CA . GLN A 1 270 ? 20.242 -9.632 2.748 1.00 92.69 270 GLN A CA 1
ATOM 2148 C C . GLN A 1 270 ? 21.635 -9.511 3.386 1.00 92.69 270 GLN A C 1
ATOM 2150 O O . GLN A 1 270 ? 21.791 -9.521 4.602 1.00 92.69 270 GLN A O 1
ATOM 2155 N N . ILE A 1 271 ? 22.662 -9.436 2.536 1.00 94.00 271 ILE A N 1
ATOM 2156 C CA . ILE A 1 271 ? 24.067 -9.248 2.919 1.00 94.00 271 ILE A CA 1
ATOM 2157 C C . ILE A 1 271 ? 24.588 -7.994 2.222 1.00 94.00 271 ILE A C 1
ATOM 2159 O O . ILE A 1 271 ? 24.533 -7.906 0.991 1.00 94.00 271 ILE A O 1
ATOM 2163 N N . ALA A 1 272 ? 25.117 -7.053 3.006 1.00 93.88 272 ALA A N 1
ATOM 2164 C CA . ALA A 1 272 ? 25.784 -5.864 2.496 1.00 93.88 272 ALA A CA 1
ATOM 2165 C C . ALA A 1 272 ? 27.086 -6.250 1.774 1.00 93.88 272 ALA A C 1
ATOM 2167 O O . ALA A 1 272 ? 27.931 -6.959 2.323 1.00 93.88 272 ALA A O 1
ATOM 2168 N N . VAL A 1 273 ? 27.255 -5.775 0.538 1.00 94.94 273 VAL A N 1
ATOM 2169 C CA . VAL A 1 273 ? 28.444 -6.035 -0.283 1.00 94.94 273 VAL A CA 1
ATOM 2170 C C . VAL A 1 273 ? 29.236 -4.731 -0.444 1.00 94.94 273 VAL A C 1
ATOM 2172 O O . VAL A 1 273 ? 28.717 -3.788 -1.048 1.00 94.94 273 VAL A O 1
ATOM 2175 N N . PRO A 1 274 ? 30.489 -4.656 0.048 1.00 91.56 274 PRO A N 1
ATOM 2176 C CA . PRO A 1 274 ? 31.342 -3.483 -0.134 1.00 91.56 274 PRO A CA 1
ATOM 2177 C C . PRO A 1 274 ? 31.476 -3.075 -1.610 1.00 91.56 274 PRO A C 1
ATOM 2179 O O . PRO A 1 274 ? 31.637 -3.920 -2.491 1.00 91.56 274 PRO A O 1
ATOM 2182 N N . GLY A 1 275 ? 31.392 -1.770 -1.886 1.00 86.88 275 GLY A N 1
ATOM 2183 C CA . GLY A 1 275 ? 31.464 -1.213 -3.245 1.00 86.88 275 GLY A CA 1
ATOM 2184 C C . GLY A 1 275 ? 30.202 -1.397 -4.105 1.00 86.88 275 GLY A C 1
ATOM 2185 O O . GLY A 1 275 ? 30.218 -1.047 -5.283 1.00 86.88 275 GLY A O 1
ATOM 2186 N N . VAL A 1 276 ? 29.107 -1.931 -3.551 1.00 88.00 276 VAL A N 1
ATOM 2187 C CA . VAL A 1 276 ? 27.832 -2.154 -4.259 1.00 88.00 276 VAL A CA 1
ATOM 2188 C C . VAL A 1 276 ? 26.717 -1.349 -3.575 1.00 88.00 276 VAL A C 1
ATOM 2190 O O . VAL A 1 276 ? 25.729 -1.891 -3.085 1.00 88.00 276 VAL A O 1
ATOM 2193 N N . GLU A 1 277 ? 26.900 -0.025 -3.534 1.00 74.69 277 GLU A N 1
ATOM 2194 C CA . GLU A 1 277 ? 26.091 0.921 -2.749 1.00 74.69 277 GLU A CA 1
ATOM 2195 C C . GLU A 1 277 ? 24.569 0.781 -2.942 1.00 74.69 277 GLU A C 1
ATOM 2197 O O . GLU A 1 277 ? 24.043 0.684 -4.058 1.00 74.69 277 GLU A O 1
ATOM 2202 N N . GLU A 1 278 ? 23.839 0.813 -1.828 1.00 53.91 278 GLU A N 1
ATOM 2203 C CA . GLU A 1 278 ? 22.373 0.858 -1.759 1.00 53.91 278 GLU A CA 1
ATOM 2204 C C . GLU A 1 278 ? 21.886 2.312 -1.634 1.00 53.91 278 GLU A C 1
ATOM 2206 O O . GLU A 1 278 ? 21.148 2.671 -0.725 1.00 53.91 278 GLU A O 1
ATOM 2211 N N . GLY A 1 279 ? 22.331 3.181 -2.547 1.00 45.62 279 GLY A N 1
ATOM 2212 C CA . GLY A 1 279 ? 22.044 4.615 -2.492 1.00 45.62 279 GLY A CA 1
ATOM 2213 C C . GLY A 1 279 ? 22.454 5.364 -3.759 1.00 45.62 279 GLY A C 1
ATOM 2214 O O . GLY A 1 279 ? 23.068 4.802 -4.665 1.00 45.62 279 GLY A O 1
ATOM 2215 N N . LEU A 1 280 ? 22.051 6.632 -3.867 1.00 37.66 280 LEU A N 1
ATOM 2216 C CA . LEU A 1 280 ? 22.228 7.462 -5.062 1.00 37.66 280 LEU A CA 1
ATOM 2217 C C . LEU A 1 280 ? 23.256 8.580 -4.847 1.00 37.66 280 LEU A C 1
ATOM 2219 O O . LEU A 1 280 ? 22.957 9.582 -4.205 1.00 37.66 280 LEU A O 1
ATOM 2223 N N . ALA A 1 281 ? 24.389 8.481 -5.539 1.00 36.25 281 ALA A N 1
ATOM 2224 C CA . ALA A 1 281 ? 25.142 9.638 -6.008 1.00 36.25 281 ALA A CA 1
ATOM 2225 C C . ALA A 1 281 ? 25.394 9.493 -7.517 1.00 36.25 281 ALA A C 1
ATOM 2227 O O . ALA A 1 281 ? 26.006 8.528 -7.975 1.00 36.25 281 ALA A O 1
ATOM 2228 N N . VAL A 1 282 ? 24.909 10.451 -8.311 1.00 40.34 282 VAL A N 1
ATOM 2229 C CA . VAL A 1 282 ? 25.343 10.597 -9.708 1.00 40.34 282 VAL A CA 1
ATOM 2230 C C . VAL A 1 282 ? 26.705 11.295 -9.668 1.00 40.34 282 VAL A C 1
ATOM 2232 O O . VAL A 1 282 ? 26.782 12.382 -9.095 1.00 40.34 282 VAL A O 1
ATOM 2235 N N . PRO A 1 283 ? 27.782 10.723 -10.238 1.00 38.66 283 PRO A N 1
ATOM 2236 C CA . PRO A 1 283 ? 29.082 11.377 -10.215 1.00 38.66 283 PRO A CA 1
ATOM 2237 C C . PRO A 1 283 ? 29.031 12.667 -11.040 1.00 38.66 283 PRO A C 1
ATOM 2239 O O . PRO A 1 283 ? 28.770 12.636 -12.244 1.00 38.66 283 PRO A O 1
ATOM 2242 N N . ALA A 1 284 ? 29.299 13.800 -10.390 1.00 34.72 284 ALA A N 1
ATOM 2243 C CA . ALA A 1 284 ? 29.540 15.061 -11.079 1.00 34.72 284 ALA A CA 1
ATOM 2244 C C . ALA A 1 284 ? 30.772 14.921 -11.992 1.00 34.72 284 ALA A C 1
ATOM 2246 O O . ALA A 1 284 ? 31.762 14.286 -11.622 1.00 34.72 284 ALA A O 1
ATOM 2247 N N . ALA A 1 285 ? 30.709 15.497 -13.193 1.00 31.28 285 ALA A N 1
ATOM 2248 C CA . ALA A 1 285 ? 31.792 15.399 -14.163 1.00 31.28 285 ALA A CA 1
ATOM 2249 C C . ALA A 1 285 ? 33.023 16.191 -13.687 1.00 31.28 285 ALA A C 1
ATOM 2251 O O . ALA A 1 285 ? 32.990 17.419 -13.636 1.00 31.28 285 ALA A O 1
ATOM 2252 N N . SER A 1 286 ? 34.109 15.490 -13.357 1.00 33.78 286 SER A N 1
ATOM 2253 C CA . SER A 1 286 ? 35.403 16.097 -13.041 1.00 33.78 286 SER A CA 1
ATOM 2254 C C . SER A 1 286 ? 36.274 16.239 -14.293 1.00 33.78 286 SER A C 1
ATOM 2256 O O . SER A 1 286 ? 36.408 15.312 -15.093 1.00 33.78 286 SER A O 1
ATOM 2258 N N . THR A 1 287 ? 36.886 17.411 -14.459 1.00 30.55 287 THR A N 1
ATOM 2259 C CA . THR A 1 287 ? 37.880 17.689 -15.507 1.00 30.55 287 THR A CA 1
ATOM 2260 C C . THR A 1 287 ? 39.176 16.893 -15.289 1.00 30.55 287 THR A C 1
ATOM 2262 O O . THR A 1 287 ? 39.570 16.696 -14.137 1.00 30.55 287 THR A O 1
ATOM 2265 N N . PRO A 1 288 ? 39.863 16.444 -16.358 1.00 33.75 288 PRO A N 1
ATOM 2266 C CA . PRO A 1 288 ? 41.055 15.604 -16.243 1.00 33.75 288 PRO A CA 1
ATOM 2267 C C . PRO A 1 288 ? 42.339 16.399 -15.946 1.00 33.75 288 PRO A C 1
ATOM 2269 O O . PRO A 1 288 ? 42.532 17.503 -16.451 1.00 33.75 288 PRO A O 1
ATOM 2272 N N . SER A 1 289 ? 43.248 15.770 -15.198 1.00 33.06 289 SER A N 1
ATOM 2273 C CA . SER A 1 289 ? 44.643 16.200 -14.999 1.00 33.06 289 SER A CA 1
ATOM 2274 C C . SER A 1 289 ? 45.601 15.373 -15.885 1.00 33.06 289 SER A C 1
ATOM 2276 O O . SER A 1 289 ? 45.244 14.254 -16.263 1.00 33.06 289 SER A O 1
ATOM 2278 N N . PRO A 1 290 ? 46.794 15.892 -16.246 1.00 33.72 290 PRO A N 1
ATOM 2279 C CA . PRO A 1 290 ? 47.682 15.278 -17.245 1.00 33.72 290 PRO A CA 1
ATOM 2280 C C . PRO A 1 290 ? 48.438 14.020 -16.748 1.00 33.72 290 PRO A C 1
ATOM 2282 O O . PRO A 1 290 ? 48.526 13.793 -15.540 1.00 33.72 290 PRO A O 1
ATOM 2285 N N . PRO A 1 291 ? 48.979 13.186 -17.665 1.00 39.78 291 PRO A N 1
ATOM 2286 C CA . PRO A 1 291 ? 49.429 11.825 -17.356 1.00 39.78 291 PRO A CA 1
ATOM 2287 C C . PRO A 1 291 ? 50.885 11.714 -16.866 1.00 39.78 291 PRO A C 1
ATOM 2289 O O . PRO A 1 291 ? 51.772 12.424 -17.336 1.00 39.78 291 PRO A O 1
ATOM 2292 N N . GLY A 1 292 ? 51.131 10.737 -15.985 1.00 31.92 292 GLY A N 1
ATOM 2293 C CA . GLY A 1 292 ? 52.463 10.228 -15.625 1.00 31.92 292 GLY A CA 1
ATOM 2294 C C . GLY A 1 292 ? 52.804 8.917 -16.354 1.00 31.92 292 GLY A C 1
ATOM 2295 O O . GLY A 1 292 ? 51.907 8.164 -16.729 1.00 31.92 292 GLY A O 1
ATOM 2296 N N . ALA A 1 293 ? 54.098 8.664 -16.573 1.00 31.83 293 ALA A N 1
ATOM 2297 C CA . ALA A 1 293 ? 54.630 7.585 -17.420 1.00 31.83 293 ALA A CA 1
ATOM 2298 C C . ALA A 1 293 ? 54.820 6.215 -16.696 1.00 31.83 293 ALA A C 1
ATOM 2300 O O . ALA A 1 293 ? 54.767 6.177 -15.466 1.00 31.83 293 ALA A O 1
ATOM 2301 N N . PRO A 1 294 ? 55.041 5.093 -17.430 1.00 43.16 294 PRO A N 1
ATOM 2302 C CA . PRO A 1 294 ? 54.968 3.718 -16.899 1.00 43.16 294 PRO A CA 1
ATOM 2303 C C . PRO A 1 294 ? 56.318 2.954 -16.822 1.00 43.16 294 PRO A C 1
ATOM 2305 O O . PRO A 1 294 ? 57.314 3.394 -17.396 1.00 43.16 294 PRO A O 1
ATOM 2308 N N . PRO A 1 295 ? 56.318 1.743 -16.226 1.00 36.50 295 PRO A N 1
ATOM 2309 C CA . PRO A 1 295 ? 57.181 0.597 -16.593 1.00 36.50 295 PRO A CA 1
ATOM 2310 C C . PRO A 1 295 ? 56.333 -0.639 -17.043 1.00 36.50 295 PRO A C 1
ATOM 2312 O O . PRO A 1 295 ? 55.224 -0.811 -16.545 1.00 36.50 295 PRO A O 1
ATOM 2315 N N . LEU A 1 296 ? 56.651 -1.445 -18.081 1.00 31.11 296 LEU A N 1
ATOM 2316 C CA . LEU A 1 296 ? 57.774 -2.410 -18.280 1.00 31.11 296 LEU A CA 1
ATOM 2317 C C . LEU A 1 296 ? 57.847 -3.492 -17.169 1.00 31.11 296 LEU A C 1
ATOM 2319 O O . LEU A 1 296 ? 58.046 -3.105 -16.026 1.00 31.11 296 LEU A O 1
ATOM 2323 N N . GLY A 1 297 ? 57.770 -4.825 -17.339 1.00 29.47 297 GLY A N 1
ATOM 2324 C CA . GLY A 1 297 ? 57.444 -5.790 -18.426 1.00 29.47 297 GLY A CA 1
ATOM 2325 C C . GLY A 1 297 ? 56.895 -7.089 -17.753 1.00 29.47 297 GLY A C 1
ATOM 2326 O O . GLY A 1 297 ? 56.392 -6.980 -16.638 1.00 29.47 297 GLY A O 1
ATOM 2327 N N . ASP A 1 298 ? 56.945 -8.342 -18.238 1.00 32.66 298 ASP A N 1
ATOM 2328 C CA . ASP A 1 298 ? 57.348 -8.995 -19.508 1.00 32.66 298 ASP A CA 1
ATOM 2329 C C . ASP A 1 298 ? 56.776 -10.471 -19.540 1.00 32.66 298 ASP A C 1
ATOM 2331 O O . ASP A 1 298 ? 56.044 -10.816 -18.607 1.00 32.66 298 ASP A O 1
ATOM 2335 N N . PRO A 1 299 ? 56.969 -11.337 -20.580 1.00 46.09 299 PRO A N 1
ATOM 2336 C CA . PRO A 1 299 ? 55.923 -12.311 -20.997 1.00 46.09 299 PRO A CA 1
ATOM 2337 C C . PRO A 1 299 ? 56.245 -13.843 -20.920 1.00 46.09 299 PRO A C 1
ATOM 2339 O O . PRO A 1 299 ? 57.267 -14.249 -20.375 1.00 46.09 299 PRO A O 1
ATOM 2342 N N . ALA A 1 300 ? 55.390 -14.655 -21.595 1.00 28.92 300 ALA A N 1
ATOM 2343 C CA . ALA A 1 300 ? 55.477 -16.100 -21.968 1.00 28.92 300 ALA A CA 1
ATOM 2344 C C . ALA A 1 300 ? 54.858 -17.125 -20.964 1.00 28.92 300 ALA A C 1
ATOM 2346 O O . ALA A 1 300 ? 54.796 -16.830 -19.778 1.00 28.92 300 ALA A O 1
ATOM 2347 N N . ALA A 1 301 ? 54.355 -18.332 -21.316 1.00 28.09 301 ALA A N 1
ATOM 2348 C CA . ALA A 1 301 ? 54.119 -19.069 -22.587 1.00 28.09 301 ALA A CA 1
ATOM 2349 C C . ALA A 1 301 ? 52.977 -20.132 -22.373 1.00 28.09 301 ALA A C 1
ATOM 2351 O O . ALA A 1 301 ? 52.818 -20.576 -21.242 1.00 28.09 301 ALA A O 1
ATOM 2352 N N . VAL A 1 302 ? 52.063 -20.420 -23.325 1.00 28.97 302 VAL A N 1
ATOM 2353 C CA . VAL A 1 302 ? 52.020 -21.562 -24.304 1.00 28.97 302 VAL A CA 1
ATOM 2354 C C . VAL A 1 302 ? 51.450 -22.918 -23.780 1.00 28.97 302 VAL A C 1
ATOM 2356 O O . VAL A 1 302 ? 51.641 -23.267 -22.624 1.00 28.97 302 VAL A O 1
ATOM 2359 N N . ASP A 1 303 ? 50.775 -23.657 -24.687 1.00 27.91 303 ASP A N 1
ATOM 2360 C CA . ASP A 1 303 ? 50.118 -24.993 -24.603 1.00 27.91 303 ASP A CA 1
ATOM 2361 C C . ASP A 1 303 ? 48.801 -25.128 -23.791 1.00 27.91 303 ASP A C 1
ATOM 2363 O O . ASP A 1 303 ? 48.639 -24.535 -22.732 1.00 27.91 303 ASP A O 1
ATOM 2367 N N . GLY A 1 304 ? 47.790 -25.911 -24.217 1.00 26.78 304 GLY A N 1
ATOM 2368 C CA . GLY A 1 304 ? 47.631 -26.690 -25.460 1.00 26.78 304 GLY A CA 1
ATOM 2369 C C . GLY A 1 304 ? 46.378 -27.606 -25.465 1.00 26.78 304 GLY A C 1
ATOM 2370 O O . GLY A 1 304 ? 45.609 -27.621 -24.510 1.00 26.78 304 GLY A O 1
ATOM 2371 N N . GLN A 1 305 ? 46.237 -28.417 -26.526 1.00 29.25 305 GLN A N 1
ATOM 2372 C CA . GLN A 1 305 ? 45.299 -29.550 -26.742 1.00 29.25 305 GLN A CA 1
ATOM 2373 C C . GLN A 1 305 ? 43.820 -29.339 -27.164 1.00 29.25 305 GLN A C 1
ATOM 2375 O O . GLN A 1 305 ? 42.902 -29.099 -26.386 1.00 29.25 305 GLN A O 1
ATOM 2380 N N . GLU A 1 306 ? 43.627 -29.653 -28.448 1.00 29.67 306 GLU A N 1
ATOM 2381 C CA . GLU A 1 306 ? 42.500 -30.311 -29.129 1.00 29.67 306 GLU A CA 1
ATOM 2382 C C . GLU A 1 306 ? 41.523 -31.166 -28.286 1.00 29.67 306 GLU A C 1
ATOM 2384 O O . GLU A 1 306 ? 41.944 -31.955 -27.437 1.00 29.67 306 GLU A O 1
ATOM 2389 N N . ARG A 1 307 ? 40.241 -31.213 -28.712 1.00 29.25 307 ARG A N 1
ATOM 2390 C CA . ARG A 1 307 ? 39.495 -32.490 -28.846 1.00 29.25 307 ARG A CA 1
ATOM 2391 C C . ARG A 1 307 ? 38.193 -32.417 -29.669 1.00 29.25 307 ARG A C 1
ATOM 2393 O O . ARG A 1 307 ? 37.185 -31.900 -29.211 1.00 29.25 307 ARG A O 1
ATOM 2400 N N . GLY A 1 308 ? 38.193 -33.138 -30.794 1.00 27.80 308 GLY A N 1
ATOM 2401 C CA . GLY A 1 308 ? 37.227 -34.223 -31.036 1.00 27.80 308 GLY A CA 1
ATOM 2402 C C . GLY A 1 308 ? 35.811 -33.887 -31.525 1.00 27.80 308 GLY A C 1
ATOM 2403 O O . GLY A 1 308 ? 34.897 -33.666 -30.736 1.00 27.80 308 GLY A O 1
ATOM 2404 N N . GLU A 1 309 ? 35.594 -34.055 -32.831 1.00 28.31 309 GLU A N 1
ATOM 2405 C CA . GLU A 1 309 ? 34.268 -34.147 -33.459 1.00 28.31 309 GLU A CA 1
ATOM 2406 C C . GLU A 1 309 ? 33.375 -35.262 -32.871 1.00 28.31 309 GLU A C 1
ATOM 2408 O O . GLU A 1 309 ? 33.862 -36.327 -32.474 1.00 28.31 309 GLU A O 1
ATOM 2413 N N . LYS A 1 310 ? 32.045 -35.110 -33.012 1.00 29.38 310 LYS A N 1
ATOM 2414 C CA . LYS A 1 310 ? 31.175 -36.218 -33.472 1.00 29.38 310 LYS A CA 1
ATOM 2415 C C . LYS A 1 310 ? 29.808 -35.749 -33.982 1.00 29.38 310 LYS A C 1
ATOM 2417 O O . LYS A 1 310 ? 28.890 -35.472 -33.214 1.00 29.38 310 LYS A O 1
ATOM 2422 N N . ALA A 1 311 ? 29.644 -35.755 -35.303 1.00 30.86 311 ALA A N 1
ATOM 2423 C CA . ALA A 1 311 ? 28.355 -35.534 -35.952 1.00 30.86 311 ALA A CA 1
ATOM 2424 C C . ALA A 1 311 ? 27.387 -36.720 -35.747 1.00 30.86 311 ALA A C 1
ATOM 2426 O O . ALA A 1 311 ? 27.782 -37.885 -35.835 1.00 30.86 311 ALA A O 1
ATOM 2427 N N . LYS A 1 312 ? 26.087 -36.438 -35.574 1.00 31.56 312 LYS A N 1
ATOM 2428 C CA . LYS A 1 312 ? 25.007 -37.433 -35.720 1.00 31.56 312 LYS A CA 1
ATOM 2429 C C . LYS A 1 312 ? 24.022 -37.008 -36.807 1.00 31.56 312 LYS A C 1
ATOM 2431 O O . LYS A 1 312 ? 23.288 -36.035 -36.679 1.00 31.56 312 LYS A O 1
ATOM 2436 N N . ARG A 1 313 ? 24.017 -37.783 -37.891 1.00 30.53 313 ARG A N 1
ATOM 2437 C CA . ARG A 1 313 ? 23.250 -37.564 -39.123 1.00 30.53 313 ARG A CA 1
ATOM 2438 C C . ARG A 1 313 ? 21.880 -38.251 -39.008 1.00 30.53 313 ARG A C 1
ATOM 2440 O O . ARG A 1 313 ? 21.811 -39.476 -39.001 1.00 30.53 313 ARG A O 1
ATOM 2447 N N . GLY A 1 314 ? 20.800 -37.473 -38.897 1.00 31.02 314 GLY A N 1
ATOM 2448 C CA . GLY A 1 314 ? 19.421 -37.968 -38.753 1.00 31.02 314 GLY A CA 1
ATOM 2449 C C . GLY A 1 314 ? 18.651 -38.009 -40.080 1.00 31.02 314 GLY A C 1
ATOM 2450 O O . GLY A 1 314 ? 18.475 -36.987 -40.736 1.00 31.02 314 GLY A O 1
ATOM 2451 N N . SER A 1 315 ? 18.189 -39.195 -40.482 1.00 28.92 315 SER A N 1
ATOM 2452 C CA . SER A 1 315 ? 17.545 -39.459 -41.780 1.00 28.92 315 SER A CA 1
ATOM 2453 C C . SER A 1 315 ? 16.196 -38.742 -41.983 1.00 28.92 315 SER A C 1
ATOM 2455 O O . SER A 1 315 ? 15.227 -39.030 -41.281 1.00 28.92 315 SER A O 1
ATOM 2457 N N . ARG A 1 316 ? 16.071 -37.929 -43.046 1.00 30.11 316 ARG A N 1
ATOM 2458 C CA . ARG A 1 316 ? 14.766 -37.510 -43.600 1.00 30.11 316 ARG A CA 1
ATOM 2459 C C . ARG A 1 316 ? 14.049 -38.714 -44.224 1.00 30.11 316 ARG A C 1
ATOM 2461 O O . ARG A 1 316 ? 14.625 -39.392 -45.068 1.00 30.11 316 ARG A O 1
ATOM 2468 N N . ARG A 1 317 ? 12.769 -38.927 -43.899 1.00 31.89 317 ARG A N 1
ATOM 2469 C CA . ARG A 1 317 ? 11.884 -39.840 -44.646 1.00 31.89 317 ARG A CA 1
ATOM 2470 C C . ARG A 1 317 ? 10.616 -39.089 -45.044 1.00 31.89 317 ARG A C 1
ATOM 2472 O O . ARG A 1 317 ? 9.818 -38.721 -44.188 1.00 31.89 317 ARG A O 1
ATOM 2479 N N . ALA A 1 318 ? 10.472 -38.814 -46.337 1.00 34.91 318 ALA A N 1
ATOM 2480 C CA . ALA A 1 318 ? 9.282 -38.172 -46.882 1.00 34.91 318 ALA A CA 1
ATOM 2481 C C . ALA A 1 318 ? 8.098 -39.150 -46.888 1.00 34.91 318 ALA A C 1
ATOM 2483 O O . ALA A 1 318 ? 8.280 -40.343 -47.126 1.00 34.91 318 ALA A O 1
ATOM 2484 N N . ASN A 1 319 ? 6.887 -38.637 -46.671 1.00 33.19 319 ASN A N 1
ATOM 2485 C CA . ASN A 1 319 ? 5.655 -39.359 -46.967 1.00 33.19 319 ASN A CA 1
ATOM 2486 C C . ASN A 1 319 ? 4.582 -38.355 -47.397 1.00 33.19 319 ASN A C 1
ATOM 2488 O O . ASN A 1 319 ? 4.121 -37.543 -46.596 1.00 33.19 319 ASN A O 1
ATOM 2492 N N . ALA A 1 320 ? 4.208 -38.401 -48.674 1.00 39.72 320 ALA A N 1
ATOM 2493 C CA . ALA A 1 320 ? 3.120 -37.598 -49.211 1.00 39.72 320 ALA A CA 1
ATOM 2494 C C . ALA A 1 320 ? 1.765 -38.145 -48.731 1.00 39.72 320 ALA A C 1
ATOM 2496 O O . ALA A 1 320 ? 1.573 -39.360 -48.650 1.00 39.72 320 ALA A O 1
ATOM 2497 N N . LYS A 1 321 ? 0.803 -37.260 -48.456 1.00 37.22 321 LYS A N 1
ATOM 2498 C CA . LYS A 1 321 ? -0.610 -37.625 -48.285 1.00 37.22 321 LYS A CA 1
ATOM 2499 C C . LYS A 1 321 ? -1.511 -36.632 -49.009 1.00 37.22 321 LYS A C 1
ATOM 2501 O O . LYS A 1 321 ? -1.227 -35.439 -49.045 1.00 37.22 321 LYS A O 1
ATOM 2506 N N . GLY A 1 322 ? -2.561 -37.178 -49.619 1.00 37.66 322 GLY A N 1
ATOM 2507 C CA . GLY A 1 322 ? -3.443 -36.468 -50.537 1.00 37.66 322 GLY A CA 1
ATOM 2508 C C . GLY A 1 322 ? -4.423 -35.501 -49.874 1.00 37.66 322 GLY A C 1
ATOM 2509 O O . GLY A 1 322 ? -4.599 -35.467 -48.656 1.00 37.66 322 GLY A O 1
ATOM 2510 N N . SER A 1 323 ? -5.080 -34.728 -50.732 1.00 40.12 323 SER A N 1
ATOM 2511 C CA . SER A 1 323 ? -6.076 -33.717 -50.399 1.00 40.12 323 SER A CA 1
ATOM 2512 C C . SER A 1 323 ? -7.347 -34.321 -49.788 1.00 40.12 323 SER A C 1
ATOM 2514 O O . SER A 1 323 ? -8.018 -35.157 -50.389 1.00 40.12 323 SER A O 1
ATOM 2516 N N . ALA A 1 324 ? -7.721 -33.837 -48.602 1.00 45.78 324 ALA A N 1
ATOM 2517 C CA . ALA A 1 324 ? -8.993 -34.140 -47.951 1.00 45.78 324 ALA A CA 1
ATOM 2518 C C . ALA A 1 324 ? -9.811 -32.852 -47.758 1.00 45.78 324 ALA A C 1
ATOM 2520 O O . ALA A 1 324 ? -9.271 -31.817 -47.366 1.00 45.78 324 ALA A O 1
ATOM 2521 N N . LYS A 1 325 ? -11.122 -32.918 -48.030 1.00 46.06 325 LYS A N 1
ATOM 2522 C CA . LYS A 1 325 ? -12.060 -31.787 -47.904 1.00 46.06 325 LYS A CA 1
ATOM 2523 C C . LYS A 1 325 ? -12.089 -31.235 -46.463 1.00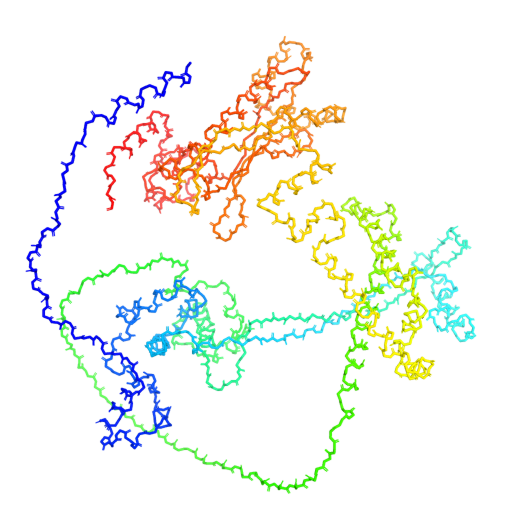 46.06 325 LYS A C 1
ATOM 2525 O O . LYS A 1 325 ? -12.382 -32.001 -45.543 1.00 46.06 325 LYS A O 1
ATOM 2530 N N . PRO A 1 326 ? -11.894 -29.923 -46.241 1.00 44.62 326 PRO A N 1
ATOM 2531 C CA . PRO A 1 326 ? -12.085 -29.315 -44.930 1.00 44.62 326 PRO A CA 1
ATOM 2532 C C . PRO A 1 326 ? -13.548 -28.885 -44.743 1.00 44.62 326 PRO A C 1
ATOM 2534 O O . PRO A 1 326 ? -14.026 -28.040 -45.498 1.00 44.62 326 PRO A O 1
ATOM 2537 N N . LYS A 1 327 ? -14.253 -29.415 -43.726 1.00 50.00 327 LYS A N 1
ATOM 2538 C CA . LYS A 1 327 ? -15.405 -28.704 -43.113 1.00 50.00 327 LYS A CA 1
ATOM 2539 C C . LYS A 1 327 ? -15.860 -29.159 -41.714 1.00 50.00 327 LYS A C 1
ATOM 2541 O O . LYS A 1 327 ? -16.351 -28.320 -40.981 1.00 50.00 327 LYS A O 1
ATOM 2546 N N . ALA A 1 328 ? -15.615 -30.401 -41.281 1.00 54.09 328 ALA A N 1
ATOM 2547 C CA . ALA A 1 328 ? -16.150 -30.906 -39.997 1.00 54.09 328 ALA A CA 1
ATOM 2548 C C . ALA A 1 328 ? -15.293 -30.642 -38.730 1.00 54.09 328 ALA A C 1
ATOM 2550 O O . ALA A 1 328 ? -15.709 -30.968 -37.623 1.00 54.09 328 ALA A O 1
ATOM 2551 N N . LYS A 1 329 ? -14.069 -30.101 -38.847 1.00 57.06 329 LYS A N 1
ATOM 2552 C CA . LYS A 1 329 ? -13.116 -30.051 -37.710 1.00 57.06 329 LYS A CA 1
ATOM 2553 C C . LYS A 1 329 ? -13.256 -28.818 -36.797 1.00 57.06 329 LYS A C 1
ATOM 2555 O O . LYS A 1 329 ? -12.640 -28.796 -35.737 1.00 57.06 329 LYS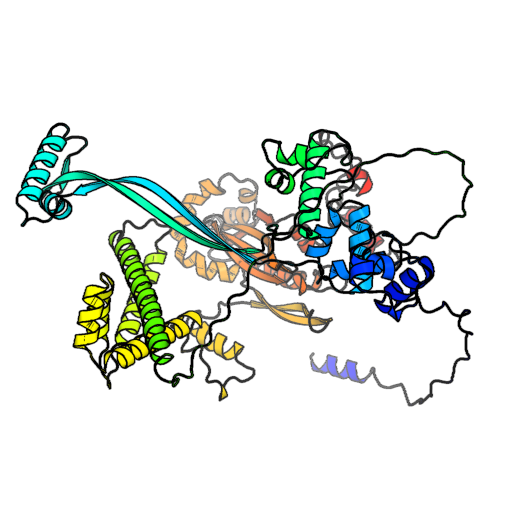 A O 1
ATOM 2560 N N . LYS A 1 330 ? -14.015 -27.789 -37.202 1.00 60.78 330 LYS A N 1
ATOM 2561 C CA . LYS A 1 330 ? -14.121 -26.517 -36.455 1.00 60.78 330 LYS A CA 1
ATOM 2562 C C . LYS A 1 330 ? -15.217 -26.548 -35.380 1.00 60.78 330 LYS A C 1
ATOM 2564 O O . LYS A 1 330 ? -14.965 -26.117 -34.262 1.00 60.78 330 LYS A O 1
ATOM 2569 N N . GLU A 1 331 ? -16.381 -27.117 -35.686 1.00 60.62 331 GLU A N 1
ATOM 2570 C CA . GLU A 1 331 ? -17.546 -27.159 -34.780 1.00 60.62 331 GLU A CA 1
ATOM 2571 C C . GLU A 1 331 ? -17.269 -27.982 -33.511 1.00 60.62 331 GLU A C 1
ATOM 2573 O O . GLU A 1 331 ? -17.493 -27.501 -32.402 1.00 60.62 331 GLU A O 1
ATOM 2578 N N . LEU A 1 332 ? -16.637 -29.156 -33.655 1.00 68.12 332 LEU A N 1
ATOM 2579 C CA . LEU A 1 332 ? -16.236 -30.012 -32.527 1.00 68.12 332 LEU A CA 1
ATOM 2580 C C . LEU A 1 332 ? -15.258 -29.321 -31.549 1.00 68.12 332 LEU A C 1
ATOM 2582 O O . LEU A 1 332 ? -15.117 -29.748 -30.404 1.00 68.12 332 LEU A O 1
ATOM 2586 N N . SER A 1 333 ? -14.561 -28.267 -31.991 1.00 81.12 333 SER A N 1
ATOM 2587 C CA . SER A 1 333 ? -13.696 -27.462 -31.120 1.00 81.12 333 SER A CA 1
ATOM 2588 C C . SER A 1 333 ? -14.515 -26.521 -30.237 1.00 81.12 333 SER A C 1
ATOM 2590 O O . SER A 1 333 ? -14.258 -26.444 -29.040 1.00 81.12 333 SER A O 1
ATOM 2592 N N . GLN A 1 334 ? -15.517 -25.850 -30.814 1.00 90.62 334 GLN A N 1
ATOM 2593 C CA . GLN A 1 334 ? -16.337 -24.850 -30.128 1.00 90.62 334 GLN A CA 1
ATOM 2594 C C . GLN A 1 334 ? -17.281 -25.487 -29.098 1.00 90.62 334 GLN A C 1
ATOM 2596 O O . GLN A 1 334 ? -17.417 -24.974 -27.992 1.00 90.62 334 GLN A O 1
ATOM 2601 N N . GLU A 1 335 ? -17.882 -26.637 -29.417 1.00 92.50 335 GLU A N 1
ATOM 2602 C CA . GLU A 1 335 ? -18.722 -27.385 -28.468 1.00 92.50 335 GLU A CA 1
ATOM 2603 C C . GLU A 1 335 ? -17.911 -27.846 -27.243 1.00 92.50 335 GLU A C 1
ATOM 2605 O O . GLU A 1 335 ? -18.345 -27.695 -26.102 1.00 92.50 335 GLU A O 1
ATOM 2610 N N . LYS A 1 336 ? -16.689 -28.350 -27.467 1.00 92.69 336 LYS A N 1
ATOM 2611 C CA . LYS A 1 336 ? -15.791 -28.800 -26.394 1.00 92.69 336 LYS A CA 1
ATOM 2612 C C . LYS A 1 336 ? -15.272 -27.642 -25.534 1.00 92.69 336 LYS A C 1
ATOM 2614 O O . LYS A 1 336 ? -15.067 -27.813 -24.334 1.00 92.69 336 LYS A O 1
ATOM 2619 N N . GLU A 1 337 ? -15.037 -26.481 -26.135 1.00 92.88 337 GLU A N 1
ATOM 2620 C CA . GLU A 1 337 ? -14.678 -25.258 -25.416 1.00 92.88 337 GLU A CA 1
ATOM 2621 C C . GLU A 1 337 ? -15.842 -24.791 -24.532 1.00 92.88 337 GLU A C 1
ATOM 2623 O O . GLU A 1 337 ? -15.665 -24.647 -23.322 1.00 92.88 337 GLU A O 1
ATOM 2628 N N . ALA A 1 338 ? -17.054 -24.714 -25.093 1.00 93.56 338 ALA A N 1
ATOM 2629 C CA . ALA A 1 338 ? -18.271 -24.385 -24.356 1.00 93.56 338 ALA A CA 1
ATOM 2630 C C . ALA A 1 338 ? -18.552 -25.364 -23.197 1.00 93.56 338 ALA A C 1
ATOM 2632 O O . ALA A 1 338 ? -18.947 -24.937 -22.112 1.00 93.56 338 ALA A O 1
ATOM 2633 N N . GLU A 1 339 ? -18.294 -26.662 -23.380 1.00 94.69 339 GLU A N 1
ATOM 2634 C CA . GLU A 1 339 ? -18.361 -27.663 -22.308 1.00 94.69 339 GLU A CA 1
ATOM 2635 C C . GLU A 1 339 ? -17.408 -27.359 -21.147 1.00 94.69 339 GLU A C 1
ATOM 2637 O O . GLU A 1 339 ? -17.766 -27.556 -19.985 1.00 94.69 339 GLU A O 1
ATOM 2642 N N . ASN A 1 340 ? -16.177 -26.944 -21.448 1.00 93.00 340 ASN A N 1
ATOM 2643 C CA . ASN A 1 340 ? -15.167 -26.656 -20.433 1.00 93.00 340 ASN A CA 1
ATOM 2644 C C . ASN A 1 340 ? -15.514 -25.375 -19.663 1.00 93.00 340 ASN A C 1
ATOM 2646 O O . ASN A 1 340 ? -15.411 -25.361 -18.438 1.00 93.00 340 ASN A O 1
ATOM 2650 N N . THR A 1 341 ? -16.000 -24.343 -20.359 1.00 92.75 341 THR A N 1
ATOM 2651 C CA . THR A 1 341 ? -16.527 -23.118 -19.741 1.00 92.75 341 THR A CA 1
ATOM 2652 C C . THR A 1 341 ? -17.709 -23.425 -18.816 1.00 92.75 341 THR A C 1
ATOM 2654 O O . THR A 1 341 ? -17.706 -23.005 -17.660 1.00 92.75 341 THR A O 1
ATOM 2657 N N . ALA A 1 342 ? -18.671 -24.237 -19.267 1.00 93.88 342 ALA A N 1
ATOM 2658 C CA . ALA A 1 342 ? -19.828 -24.610 -18.456 1.00 93.88 342 ALA A CA 1
ATOM 2659 C C . ALA A 1 342 ? -19.436 -25.415 -17.202 1.00 93.88 342 ALA A C 1
ATOM 2661 O O . ALA A 1 342 ? -19.984 -25.187 -16.122 1.00 93.88 342 ALA A O 1
ATOM 2662 N N . LYS A 1 343 ? -18.453 -26.323 -17.324 1.00 92.75 343 LYS A N 1
ATOM 2663 C CA . LYS A 1 343 ? -17.882 -27.086 -16.198 1.00 92.75 343 LYS A CA 1
ATOM 2664 C C . LYS A 1 343 ? -17.254 -26.178 -15.144 1.00 92.75 343 LYS A C 1
ATOM 2666 O O . LYS A 1 343 ? -17.509 -26.371 -13.958 1.00 92.75 343 LYS A O 1
ATOM 2671 N N . ASP A 1 344 ? -16.459 -25.196 -15.566 1.00 91.12 344 ASP A N 1
ATOM 2672 C CA . ASP A 1 344 ? -15.821 -24.234 -14.663 1.00 91.12 344 ASP A CA 1
ATOM 2673 C C . ASP A 1 344 ? -16.857 -23.364 -13.928 1.00 91.12 344 ASP A C 1
ATOM 2675 O O . ASP A 1 344 ? -16.820 -23.270 -12.699 1.00 91.12 344 ASP A O 1
ATOM 2679 N N . ILE A 1 345 ? -17.844 -22.820 -14.650 1.00 90.69 345 ILE A N 1
ATOM 2680 C CA . ILE A 1 345 ? -18.945 -22.031 -14.069 1.00 90.69 345 ILE A CA 1
ATOM 2681 C C . ILE A 1 345 ? -19.714 -22.855 -13.027 1.00 90.69 345 ILE A C 1
ATOM 2683 O O . ILE A 1 345 ? -19.891 -22.408 -11.893 1.00 90.69 345 ILE A O 1
ATOM 2687 N N . ILE A 1 346 ? -20.134 -24.077 -13.372 1.00 92.00 346 ILE A N 1
ATOM 2688 C CA . ILE A 1 346 ? -20.883 -24.951 -12.457 1.00 92.00 346 ILE A CA 1
ATOM 2689 C C . ILE A 1 346 ? -20.055 -25.301 -11.213 1.00 92.00 346 ILE A C 1
ATOM 2691 O O . ILE A 1 346 ? -20.573 -25.227 -10.099 1.00 92.00 346 ILE A O 1
ATOM 2695 N N . CYS A 1 347 ? -18.769 -25.621 -11.383 1.00 88.44 347 CYS A N 1
ATOM 2696 C CA . CYS A 1 347 ? -17.854 -25.915 -10.280 1.00 88.44 347 CYS A CA 1
ATOM 2697 C C . CYS A 1 347 ? -17.705 -24.716 -9.325 1.00 88.44 347 CYS A C 1
ATOM 2699 O O . CYS A 1 347 ? -17.753 -24.883 -8.105 1.00 88.44 347 CYS A O 1
ATOM 2701 N N . LYS A 1 348 ? -17.586 -23.494 -9.861 1.00 87.38 348 LYS A N 1
ATOM 2702 C CA . LYS A 1 348 ? -17.520 -22.253 -9.072 1.00 87.38 348 LYS A CA 1
ATOM 2703 C C . LYS A 1 348 ? -18.817 -21.982 -8.306 1.00 87.38 348 LYS A C 1
ATOM 2705 O O . LYS A 1 348 ? -18.752 -21.669 -7.119 1.00 87.38 348 LYS A O 1
ATOM 2710 N N . VAL A 1 349 ? -19.979 -22.168 -8.938 1.00 87.19 349 VAL A N 1
ATOM 2711 C CA . VAL A 1 349 ? -21.293 -22.020 -8.283 1.00 87.19 349 VAL A CA 1
ATOM 2712 C C . VAL A 1 349 ? -21.483 -23.055 -7.169 1.00 87.19 349 VAL A C 1
ATOM 2714 O O . VAL A 1 349 ? -21.894 -22.695 -6.072 1.00 87.19 349 VAL A O 1
ATOM 2717 N N . GLN A 1 350 ? -21.126 -24.323 -7.393 1.00 88.62 350 GLN A N 1
ATOM 2718 C CA . GLN A 1 350 ? -21.216 -25.361 -6.357 1.00 88.62 350 GLN A CA 1
ATOM 2719 C C . GLN A 1 350 ? -20.279 -25.083 -5.172 1.00 88.62 350 GLN A C 1
ATOM 2721 O O . GLN A 1 350 ? -20.683 -25.234 -4.020 1.00 88.62 350 GLN A O 1
ATOM 2726 N N . LYS A 1 351 ? -19.042 -24.635 -5.431 1.00 84.81 351 LYS A N 1
ATOM 2727 C CA . LYS A 1 351 ? -18.100 -24.251 -4.368 1.00 84.81 351 LYS A CA 1
ATOM 2728 C C . LYS A 1 35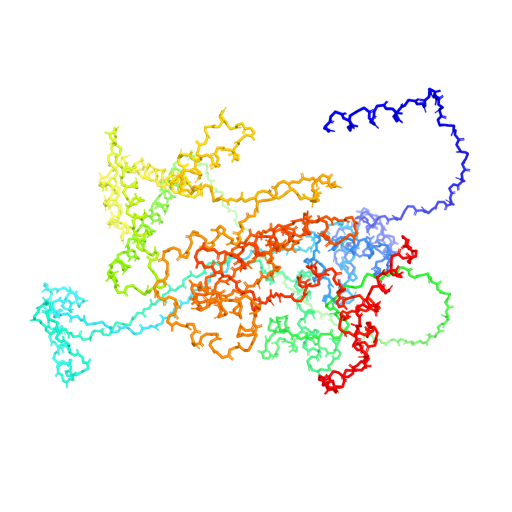1 ? -18.596 -23.053 -3.561 1.00 84.81 351 LYS A C 1
ATOM 2730 O O . LYS A 1 351 ? -18.478 -23.082 -2.339 1.00 84.81 351 LYS A O 1
ATOM 2735 N N . SER A 1 352 ? -19.163 -22.025 -4.203 1.00 86.38 352 SER A N 1
ATOM 2736 C CA . SER A 1 352 ? -19.711 -20.879 -3.467 1.00 86.38 352 SER A CA 1
ATOM 2737 C C . SER A 1 352 ? -20.904 -21.295 -2.604 1.00 86.38 352 SER A C 1
ATOM 2739 O O . SER A 1 352 ? -20.933 -20.941 -1.431 1.00 86.38 352 SER A O 1
ATOM 2741 N N . GLN A 1 353 ? -21.805 -22.139 -3.119 1.00 88.81 353 GLN A N 1
ATOM 2742 C CA . GLN A 1 353 ? -22.931 -22.682 -2.347 1.00 88.81 353 GLN A CA 1
ATOM 2743 C C . GLN A 1 353 ? -22.449 -23.431 -1.097 1.00 88.81 353 GLN A C 1
ATOM 2745 O O . GLN A 1 353 ? -22.875 -23.104 0.006 1.00 88.81 353 GLN A O 1
ATOM 2750 N N . GLN A 1 354 ? -21.473 -24.334 -1.233 1.00 87.88 354 GLN A N 1
ATOM 2751 C CA . GLN A 1 354 ? -20.896 -25.070 -0.097 1.00 87.88 354 GLN A CA 1
ATOM 2752 C C . GLN A 1 354 ? -20.205 -24.170 0.941 1.00 87.88 354 GLN A C 1
ATOM 2754 O O . GLN A 1 354 ? -20.228 -24.475 2.133 1.00 87.88 354 GLN A O 1
ATOM 2759 N N . ILE A 1 355 ? -19.557 -23.082 0.513 1.00 84.19 355 ILE A N 1
ATOM 2760 C CA . ILE A 1 355 ? -18.942 -22.108 1.428 1.00 84.19 355 ILE A CA 1
ATOM 2761 C C . ILE A 1 355 ? -20.033 -21.346 2.188 1.00 84.19 355 ILE A C 1
ATOM 2763 O O . ILE A 1 355 ? -19.968 -21.242 3.411 1.00 84.19 355 ILE A O 1
ATOM 2767 N N . MET A 1 356 ? -21.061 -20.868 1.489 1.00 88.56 356 MET A N 1
ATOM 2768 C CA . MET A 1 356 ? -22.128 -20.066 2.091 1.00 88.56 356 MET A CA 1
ATOM 2769 C C . MET A 1 356 ? -23.047 -20.901 2.990 1.00 88.56 356 MET A C 1
ATOM 2771 O O . MET A 1 356 ? -23.462 -20.418 4.038 1.00 88.56 356 MET A O 1
ATOM 2775 N N . GLU A 1 357 ? -23.286 -22.174 2.664 1.00 88.31 357 GLU A N 1
ATOM 2776 C CA . GLU A 1 357 ? -23.954 -23.135 3.552 1.00 88.31 357 GLU A CA 1
ATOM 2777 C C . GLU A 1 357 ? -23.168 -23.363 4.850 1.00 88.31 357 GLU A C 1
ATOM 2779 O O . GLU A 1 357 ? -23.768 -23.382 5.923 1.00 88.31 357 GLU A O 1
ATOM 2784 N N . LYS A 1 358 ? -21.832 -23.466 4.791 1.00 86.44 358 LYS A N 1
ATOM 2785 C CA . LYS A 1 358 ? -20.992 -23.563 5.999 1.00 86.44 358 LYS A CA 1
ATOM 2786 C C . LYS A 1 358 ? -21.054 -22.299 6.855 1.00 86.44 358 LYS A C 1
ATOM 2788 O O . LYS A 1 358 ? -21.129 -22.411 8.071 1.00 86.44 358 LYS A O 1
ATOM 2793 N N . ILE A 1 359 ? -21.055 -21.112 6.244 1.00 83.00 359 ILE A N 1
ATOM 2794 C CA . ILE A 1 359 ? -21.199 -19.842 6.979 1.00 83.00 359 ILE A CA 1
ATOM 2795 C C . ILE A 1 359 ? -22.601 -19.749 7.608 1.00 83.00 359 ILE A C 1
ATOM 2797 O O . ILE A 1 359 ? -22.722 -19.372 8.769 1.00 83.00 359 ILE A O 1
ATOM 2801 N N . LEU A 1 360 ? -23.655 -20.164 6.894 1.00 84.81 360 LEU A N 1
ATOM 2802 C CA . LEU A 1 360 ? -25.023 -20.234 7.428 1.00 84.81 360 LEU A CA 1
ATOM 2803 C C . LEU A 1 360 ? -25.156 -21.217 8.600 1.00 84.81 360 LEU A C 1
ATOM 2805 O O . LEU A 1 360 ? -25.886 -20.926 9.543 1.00 84.81 360 LEU A O 1
ATOM 2809 N N . GLN A 1 361 ? -24.444 -22.348 8.569 1.00 86.94 361 GLN A N 1
ATOM 2810 C CA . GLN A 1 361 ? -24.420 -23.331 9.662 1.00 86.94 361 GLN A CA 1
ATOM 2811 C C . GLN A 1 361 ? -23.766 -22.804 10.948 1.00 86.94 361 GLN A C 1
ATOM 2813 O O . GLN A 1 361 ? -24.048 -23.345 12.013 1.00 86.94 361 GLN A O 1
ATOM 2818 N N . LEU A 1 362 ? -22.936 -21.756 10.873 1.00 85.50 362 LEU A N 1
ATOM 2819 C CA . LEU A 1 362 ? -22.396 -21.072 12.055 1.00 85.50 362 LEU A CA 1
ATOM 2820 C C . LEU A 1 362 ? -23.412 -20.111 12.699 1.00 85.50 362 LEU A C 1
ATOM 2822 O O . LEU A 1 362 ? -23.230 -19.733 13.848 1.00 85.50 362 LEU A O 1
ATOM 2826 N N . GLY A 1 363 ? -24.485 -19.729 11.995 1.00 83.56 363 GLY A N 1
ATOM 2827 C CA . GLY A 1 363 ? -25.625 -19.002 12.563 1.00 83.56 363 GLY A CA 1
ATOM 2828 C C . GLY A 1 363 ? -25.253 -17.739 13.353 1.00 83.56 363 GLY A C 1
ATOM 2829 O O . GLY A 1 363 ? -24.690 -16.787 12.808 1.00 83.56 363 GLY A O 1
ATOM 2830 N N . ASP A 1 364 ? -25.611 -17.727 14.639 1.00 83.56 364 ASP A N 1
ATOM 2831 C CA . ASP A 1 364 ? -25.267 -16.662 15.590 1.00 83.56 364 ASP A CA 1
ATOM 2832 C C . ASP A 1 364 ? -23.930 -16.892 16.322 1.00 83.56 364 ASP A C 1
ATOM 2834 O O . ASP A 1 364 ? -23.409 -15.952 16.919 1.00 83.56 364 ASP A O 1
ATOM 2838 N N . ASP A 1 365 ? -23.326 -18.080 16.193 1.00 82.88 365 ASP A N 1
ATOM 2839 C CA . ASP A 1 365 ? -22.004 -18.434 16.740 1.00 82.88 365 ASP A CA 1
ATOM 2840 C C . ASP A 1 365 ? -20.838 -17.921 15.863 1.00 82.88 365 ASP A C 1
ATOM 2842 O O . ASP A 1 365 ? -19.667 -18.236 16.099 1.00 82.88 365 ASP A O 1
ATOM 2846 N N . LEU A 1 366 ? -21.130 -17.110 14.837 1.00 81.94 366 LEU A N 1
ATOM 2847 C CA . LEU A 1 366 ? -20.116 -16.374 14.082 1.00 81.94 366 LEU A CA 1
ATOM 2848 C C . LEU A 1 366 ? -19.325 -15.439 15.022 1.00 81.94 366 LEU A C 1
ATOM 2850 O O . LEU A 1 366 ? -19.939 -14.634 15.732 1.00 81.94 366 LEU A O 1
ATOM 2854 N N . PRO A 1 367 ? -17.974 -15.465 14.994 1.00 82.69 367 PRO A N 1
ATOM 2855 C CA . PRO A 1 367 ? -17.149 -14.527 15.754 1.00 82.69 367 PRO A CA 1
ATOM 2856 C C . PRO A 1 367 ? -17.558 -13.067 15.514 1.00 82.69 367 PRO A C 1
ATOM 2858 O O . PRO A 1 367 ? -18.012 -12.708 14.427 1.00 82.69 367 PRO A O 1
ATOM 2861 N N . SER A 1 368 ? -17.357 -12.194 16.504 1.00 76.12 368 SER A N 1
ATOM 2862 C CA . SER A 1 368 ? -17.711 -10.764 16.415 1.00 76.12 368 SER A CA 1
ATOM 2863 C C . SER A 1 368 ? -17.108 -10.073 15.183 1.00 76.12 368 SER A C 1
ATOM 2865 O O . SER A 1 368 ? -17.789 -9.292 14.520 1.00 76.12 368 SER A O 1
ATOM 2867 N N . GLU A 1 369 ? -15.873 -10.436 14.835 1.00 72.38 369 GLU A N 1
ATOM 2868 C CA . GLU A 1 369 ? -15.127 -10.007 13.643 1.00 72.38 369 GLU A CA 1
ATOM 2869 C C . GLU A 1 369 ? -15.801 -10.394 12.308 1.00 72.38 369 GLU A C 1
ATOM 2871 O O . GLU A 1 369 ? -15.530 -9.787 11.275 1.00 72.38 369 GLU A O 1
ATOM 2876 N N . TRP A 1 370 ? -16.695 -11.388 12.312 1.00 79.31 370 TRP A N 1
ATOM 2877 C CA . TRP A 1 370 ? -17.371 -11.945 11.132 1.00 79.31 370 TRP A CA 1
ATOM 2878 C C . TRP A 1 370 ? -18.835 -11.497 11.014 1.00 79.31 370 TRP A C 1
ATOM 2880 O O . TRP A 1 370 ? -19.560 -11.981 10.147 1.00 79.31 370 TRP A O 1
ATOM 2890 N N . ARG A 1 371 ? -19.301 -10.541 11.833 1.00 76.94 371 ARG A N 1
ATOM 2891 C CA . ARG A 1 371 ? -20.692 -10.039 11.772 1.00 76.94 371 ARG A CA 1
ATOM 2892 C C . ARG A 1 371 ? -21.082 -9.463 10.405 1.00 76.94 371 ARG A C 1
ATOM 2894 O O . ARG A 1 371 ? -22.242 -9.588 10.016 1.00 76.94 371 ARG A O 1
ATOM 2901 N N . TRP A 1 372 ? -20.125 -8.915 9.651 1.00 81.19 372 TRP A N 1
ATOM 2902 C CA . TRP A 1 372 ? -20.317 -8.459 8.265 1.00 81.19 372 TRP A CA 1
ATOM 2903 C C . TRP A 1 372 ? -20.743 -9.589 7.310 1.00 81.19 372 TRP A C 1
ATOM 2905 O O . TRP A 1 372 ? -21.396 -9.331 6.302 1.00 81.19 372 TRP A O 1
ATOM 2915 N N . ALA A 1 373 ? -20.459 -10.857 7.634 1.00 81.19 373 ALA A N 1
ATOM 2916 C CA . ALA A 1 373 ? -20.908 -11.987 6.826 1.00 81.19 373 ALA A CA 1
ATOM 2917 C C . ALA A 1 373 ? -22.444 -12.073 6.753 1.00 81.19 373 ALA A C 1
ATOM 2919 O O . ALA A 1 373 ? -22.975 -12.620 5.789 1.00 81.19 373 ALA A O 1
ATOM 2920 N N . LYS A 1 374 ? -23.181 -11.501 7.721 1.00 82.12 374 LYS A N 1
ATOM 2921 C CA . LYS A 1 374 ? -24.652 -11.484 7.694 1.00 82.12 374 LYS A CA 1
ATOM 2922 C C . LYS A 1 374 ? -25.221 -10.643 6.546 1.00 82.12 374 LYS A C 1
ATOM 2924 O O . LYS A 1 374 ? -26.180 -11.101 5.933 1.00 82.12 374 LYS A O 1
ATOM 2929 N N . SER A 1 375 ? -24.639 -9.484 6.215 1.00 79.31 375 SER A N 1
ATOM 2930 C CA . SER A 1 375 ? -25.060 -8.717 5.028 1.00 79.31 375 SER A CA 1
ATOM 2931 C C . SER A 1 375 ? -24.625 -9.423 3.745 1.00 79.31 375 SER A C 1
ATOM 2933 O O . SER A 1 375 ? -25.452 -9.660 2.874 1.00 79.31 375 SER A O 1
ATOM 2935 N N . PHE A 1 376 ? -23.386 -9.921 3.695 1.00 82.88 376 PHE A N 1
ATOM 2936 C CA . PHE A 1 376 ? -22.872 -10.676 2.547 1.00 82.88 376 PHE A CA 1
ATOM 2937 C C . PHE A 1 376 ? -23.710 -11.930 2.205 1.00 82.88 376 PHE A C 1
ATOM 2939 O O . PHE A 1 376 ? -23.848 -12.305 1.041 1.00 82.88 376 PHE A O 1
ATOM 2946 N N . LEU A 1 377 ? -24.322 -12.578 3.205 1.00 84.88 377 LEU A N 1
ATOM 2947 C CA . LEU A 1 377 ? -25.274 -13.679 3.007 1.00 84.88 377 LEU A CA 1
ATOM 2948 C C . LEU A 1 377 ? -26.622 -13.236 2.410 1.00 84.88 377 LEU A C 1
ATOM 2950 O O . LEU A 1 377 ? -27.290 -14.063 1.784 1.00 84.88 377 LEU A O 1
ATOM 2954 N N . VAL A 1 378 ? -27.047 -11.985 2.613 1.00 85.94 378 VAL A N 1
ATOM 2955 C CA . VAL A 1 378 ? -28.220 -11.398 1.942 1.00 85.94 378 VAL A CA 1
ATOM 2956 C C . VAL A 1 378 ? -27.865 -11.125 0.484 1.00 85.94 378 VAL A C 1
ATOM 2958 O O . VAL A 1 378 ? -28.498 -11.707 -0.396 1.00 85.94 378 VAL A O 1
ATOM 2961 N N . ASP A 1 379 ? -26.775 -10.394 0.238 1.00 83.00 379 ASP A N 1
ATOM 2962 C CA . ASP A 1 379 ? -26.270 -10.077 -1.105 1.00 83.00 379 ASP A CA 1
ATOM 2963 C C . ASP A 1 379 ? -26.100 -11.353 -1.950 1.00 83.00 379 ASP A C 1
ATOM 2965 O O . ASP A 1 379 ? -26.530 -11.438 -3.099 1.00 83.00 379 ASP A O 1
ATOM 2969 N N . TYR A 1 380 ? -25.538 -12.414 -1.361 1.00 86.81 380 TYR A N 1
ATOM 2970 C CA . TYR A 1 380 ? -25.373 -13.704 -2.029 1.00 86.81 380 TYR A CA 1
ATOM 2971 C C . TYR A 1 380 ? -26.695 -14.404 -2.368 1.00 86.81 380 TYR A C 1
ATOM 2973 O O . TYR A 1 380 ? -26.789 -15.059 -3.412 1.00 86.81 380 TYR A O 1
ATOM 2981 N N . LYS A 1 381 ? -27.724 -14.294 -1.517 1.00 87.75 381 LYS A N 1
ATOM 2982 C CA . LYS A 1 381 ? -29.060 -14.836 -1.817 1.00 87.75 381 LYS A CA 1
ATOM 2983 C C . LYS A 1 381 ? -29.694 -14.085 -2.983 1.00 87.75 381 LYS A C 1
ATOM 2985 O O . LYS A 1 381 ? -30.237 -14.736 -3.874 1.00 87.75 381 LYS A O 1
ATOM 2990 N N . GLU A 1 382 ? -29.568 -12.762 -3.014 1.00 86.56 382 GLU A N 1
ATOM 2991 C CA . GLU A 1 382 ? -30.062 -11.919 -4.107 1.00 86.56 382 GLU A CA 1
ATOM 2992 C C . GLU A 1 382 ? -29.324 -12.206 -5.422 1.00 86.56 382 GLU A C 1
ATOM 2994 O O . GLU A 1 382 ? -29.964 -12.470 -6.440 1.00 86.56 382 GLU A O 1
ATOM 2999 N N . LEU A 1 383 ? -27.990 -12.296 -5.398 1.00 84.38 383 LEU A N 1
ATOM 3000 C CA . LEU A 1 383 ? -27.174 -12.710 -6.547 1.00 84.38 383 LEU A CA 1
ATOM 3001 C C . LEU A 1 383 ? -27.538 -14.119 -7.040 1.00 84.38 383 LEU A C 1
ATOM 3003 O O . LEU A 1 383 ? -27.648 -14.354 -8.244 1.00 84.38 383 LEU A O 1
ATOM 3007 N N . THR A 1 384 ? -27.770 -15.061 -6.122 1.00 88.00 384 THR A N 1
ATOM 3008 C CA . THR A 1 384 ? -28.200 -16.428 -6.461 1.00 88.00 384 THR A CA 1
ATOM 3009 C C . THR A 1 384 ? -29.603 -16.447 -7.069 1.00 88.00 384 THR A C 1
ATOM 3011 O O . THR A 1 384 ? -29.871 -17.270 -7.947 1.00 88.00 384 THR A O 1
ATOM 3014 N N . GLN A 1 385 ? -30.501 -15.561 -6.632 1.00 88.38 385 GLN A N 1
ATOM 3015 C CA . GLN A 1 385 ? -31.836 -15.438 -7.208 1.00 88.38 385 GLN A CA 1
ATOM 3016 C C . GLN A 1 385 ? -31.784 -14.792 -8.597 1.00 88.38 385 GLN A C 1
ATOM 3018 O O . GLN A 1 385 ? -32.283 -15.391 -9.544 1.00 88.38 385 GLN A O 1
ATOM 3023 N N . SER A 1 386 ? -31.058 -13.683 -8.754 1.00 85.06 386 SER A N 1
ATOM 3024 C CA . SER A 1 386 ? -30.783 -13.048 -10.051 1.00 85.06 386 SER A CA 1
ATOM 3025 C C . SER A 1 386 ? -30.197 -14.044 -11.065 1.00 85.06 386 SER A C 1
ATOM 3027 O O . SER A 1 386 ? -30.649 -14.128 -12.209 1.00 85.06 386 SER A O 1
ATOM 3029 N N . PHE A 1 387 ? -29.274 -14.912 -10.630 1.00 87.88 387 PHE A N 1
ATOM 3030 C CA . PHE A 1 387 ? -28.740 -15.985 -11.472 1.00 87.88 387 PHE A CA 1
ATOM 3031 C C . PHE A 1 387 ? -29.813 -16.994 -11.923 1.00 87.88 387 PHE A C 1
ATOM 3033 O O . PHE A 1 387 ? -29.817 -17.401 -13.085 1.00 87.88 387 PHE A O 1
ATOM 3040 N N . LYS A 1 388 ? -30.758 -17.380 -11.054 1.00 89.25 388 LYS A N 1
ATOM 3041 C CA . LYS A 1 388 ? -31.897 -18.240 -11.439 1.00 89.25 388 LYS A CA 1
ATOM 3042 C C . LYS A 1 388 ? -32.861 -17.533 -12.393 1.00 89.25 388 LYS A C 1
ATOM 3044 O O . LYS A 1 388 ? -33.346 -18.172 -13.328 1.00 89.25 388 LYS A O 1
ATOM 3049 N N . ASP A 1 389 ? -33.114 -16.247 -12.174 1.00 87.12 389 ASP A N 1
ATOM 3050 C CA . ASP A 1 389 ? -34.052 -15.445 -12.963 1.00 87.12 389 ASP A CA 1
ATOM 3051 C C . ASP A 1 389 ? -33.537 -15.255 -14.398 1.00 87.12 389 ASP A C 1
ATOM 3053 O O . ASP A 1 389 ? -34.277 -15.449 -15.360 1.00 87.12 389 ASP A O 1
ATOM 3057 N N . VAL A 1 390 ? -32.236 -15.006 -14.582 1.00 86.88 390 VAL A N 1
ATOM 3058 C CA . VAL A 1 390 ? -31.614 -14.948 -15.920 1.00 86.88 390 VAL A CA 1
ATOM 3059 C C . VAL A 1 390 ? -31.615 -16.321 -16.614 1.00 86.88 390 VAL A C 1
ATOM 3061 O O . VAL A 1 390 ? -31.790 -16.413 -17.834 1.00 86.88 390 VAL A O 1
ATOM 3064 N N . LEU A 1 391 ? -31.481 -17.425 -15.870 1.00 89.31 391 LEU A N 1
ATOM 3065 C CA . LEU A 1 391 ? -31.685 -18.771 -16.423 1.00 89.31 391 LEU A CA 1
ATOM 3066 C C . LEU A 1 391 ? -33.162 -19.073 -16.755 1.00 89.31 391 LEU A C 1
ATOM 3068 O O . LEU A 1 391 ? -33.417 -20.013 -17.509 1.00 89.31 391 LEU A O 1
ATOM 3072 N N . THR A 1 392 ? -34.110 -18.257 -16.281 1.00 89.25 392 THR A N 1
ATOM 3073 C CA . THR A 1 392 ? -35.564 -18.478 -16.394 1.00 89.25 392 THR A CA 1
ATOM 3074 C C . THR A 1 392 ? -36.296 -17.211 -16.863 1.00 89.25 392 THR A C 1
ATOM 3076 O O . THR A 1 392 ? -37.051 -16.606 -16.098 1.00 89.25 392 THR A O 1
ATOM 3079 N N . PRO A 1 393 ? -36.090 -16.772 -18.121 1.00 82.00 393 PRO A N 1
ATOM 3080 C CA . PRO A 1 393 ? -36.748 -15.582 -18.642 1.00 82.00 393 PRO A CA 1
ATOM 3081 C C . PRO A 1 393 ? -38.255 -15.820 -18.717 1.00 82.00 393 PRO A C 1
ATOM 3083 O O . PRO A 1 393 ? -38.692 -16.919 -19.052 1.00 82.00 393 PRO A O 1
ATOM 3086 N N . LYS A 1 394 ? -39.051 -14.771 -18.490 1.00 82.12 394 LYS A N 1
ATOM 3087 C CA . LYS A 1 394 ? -40.520 -14.849 -18.576 1.00 82.12 394 LYS A CA 1
ATOM 3088 C C . LYS A 1 394 ? -41.022 -15.297 -19.957 1.00 82.12 394 LYS A C 1
ATOM 3090 O O . LYS A 1 394 ? -42.069 -15.928 -20.036 1.00 82.12 394 LYS A O 1
ATOM 3095 N N . ASP A 1 395 ? -40.244 -15.018 -21.004 1.00 81.88 395 ASP A N 1
ATOM 3096 C CA . ASP A 1 395 ? -40.613 -15.204 -22.412 1.00 81.88 395 ASP A CA 1
ATOM 3097 C C . ASP A 1 395 ? -39.700 -16.208 -23.158 1.00 81.88 395 ASP A C 1
ATOM 3099 O O . ASP A 1 395 ? -39.458 -16.059 -24.356 1.00 81.88 395 ASP A O 1
ATOM 3103 N N . GLY A 1 396 ? -39.134 -17.219 -22.481 1.00 77.56 396 GLY A N 1
ATOM 3104 C CA . GLY A 1 396 ? -38.263 -18.197 -23.151 1.00 77.56 396 GLY A CA 1
ATOM 3105 C C . GLY A 1 396 ? -38.041 -19.518 -22.415 1.00 77.56 396 GLY A C 1
ATOM 3106 O O . GLY A 1 396 ? -38.435 -19.681 -21.264 1.00 77.56 396 GLY A O 1
ATOM 3107 N N . ASP A 1 397 ? -37.370 -20.459 -23.093 1.00 78.88 397 ASP A N 1
ATOM 3108 C CA . ASP A 1 397 ? -36.985 -21.760 -22.529 1.00 78.88 397 ASP A CA 1
ATOM 3109 C C . ASP A 1 397 ? -36.232 -21.577 -21.195 1.00 78.88 397 ASP A C 1
ATOM 3111 O O . ASP A 1 397 ? -35.191 -20.904 -21.133 1.00 78.88 397 ASP A O 1
ATOM 3115 N N . SER A 1 398 ? -36.743 -22.210 -20.132 1.00 86.31 398 SER A N 1
ATOM 3116 C CA . SER A 1 398 ? -36.027 -22.309 -18.860 1.00 86.31 398 SER A CA 1
ATOM 3117 C C . SER A 1 398 ? -34.800 -23.197 -19.031 1.00 86.31 398 SER A C 1
ATOM 3119 O O . SER A 1 398 ? -34.888 -24.333 -19.498 1.00 86.31 398 SER A O 1
ATOM 3121 N N . LEU A 1 399 ? -33.643 -22.691 -18.610 1.00 93.19 399 LEU A N 1
ATOM 3122 C CA . LEU A 1 399 ? -32.406 -23.463 -18.564 1.00 93.19 399 LEU A CA 1
ATOM 3123 C C . LEU A 1 399 ? -32.242 -24.239 -17.252 1.00 93.19 399 LEU A C 1
ATOM 3125 O O . LEU A 1 399 ? -31.250 -24.950 -17.117 1.00 93.19 399 LEU A O 1
ATOM 3129 N N . ILE A 1 400 ? -33.164 -24.122 -16.285 1.00 91.06 400 ILE A N 1
ATOM 3130 C CA . ILE A 1 400 ? -33.017 -24.754 -14.963 1.00 91.06 400 ILE A CA 1
ATOM 3131 C C . ILE A 1 400 ? -32.841 -26.269 -15.088 1.00 91.06 400 ILE A C 1
ATOM 3133 O O . ILE A 1 400 ? -31.8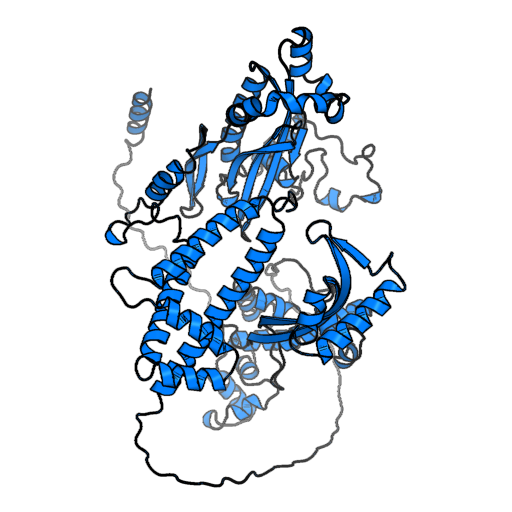83 -26.806 -14.531 1.00 91.06 400 ILE A O 1
ATOM 3137 N N . ASP A 1 401 ? -33.704 -26.946 -15.844 1.00 92.00 401 ASP A N 1
ATOM 3138 C CA . ASP A 1 401 ? -33.670 -28.409 -15.961 1.00 92.00 401 ASP A CA 1
ATOM 3139 C C . ASP A 1 401 ? -32.405 -28.879 -16.690 1.00 92.00 401 ASP A C 1
ATOM 3141 O O . ASP A 1 401 ? -31.675 -29.730 -16.179 1.00 92.00 401 ASP A O 1
ATOM 3145 N N . PHE A 1 402 ? -32.054 -28.218 -17.801 1.00 94.62 402 PHE A N 1
ATOM 3146 C CA . PHE A 1 402 ? -30.797 -28.451 -18.518 1.00 94.62 402 PHE A CA 1
ATOM 3147 C C . PHE A 1 402 ? -29.573 -28.262 -17.610 1.00 94.62 402 PHE A C 1
ATOM 3149 O O . PHE A 1 402 ? -28.674 -29.098 -17.610 1.00 94.62 402 PHE A O 1
ATOM 3156 N N . VAL A 1 403 ? -29.525 -27.196 -16.804 1.00 93.69 403 VAL A N 1
ATOM 3157 C CA . VAL A 1 403 ? -28.403 -26.910 -15.894 1.00 93.69 403 VAL A CA 1
ATOM 3158 C C . VAL A 1 403 ? -28.357 -27.890 -14.718 1.00 93.69 403 VAL A C 1
ATOM 3160 O O . VAL A 1 403 ? -27.268 -28.264 -14.281 1.00 93.69 403 VAL A O 1
ATOM 3163 N N . ASN A 1 404 ? -29.504 -28.334 -14.203 1.00 91.81 404 ASN A N 1
ATOM 3164 C CA . ASN A 1 404 ? -29.579 -29.315 -13.120 1.00 91.81 404 ASN A CA 1
ATOM 3165 C C . ASN A 1 404 ? -29.143 -30.711 -13.583 1.00 91.81 404 ASN A C 1
ATOM 3167 O O . ASN A 1 404 ? -28.339 -31.358 -12.912 1.00 91.81 404 ASN A O 1
ATOM 3171 N N . GLU A 1 405 ? -29.584 -31.155 -14.756 1.00 93.50 405 GLU A N 1
ATOM 3172 C CA . GLU A 1 405 ? -29.118 -32.409 -15.349 1.00 93.50 405 GLU A CA 1
ATOM 3173 C C . GLU A 1 405 ? -27.652 -32.320 -15.815 1.00 93.50 405 GLU A C 1
ATOM 3175 O O . GLU A 1 405 ? -26.880 -33.267 -15.630 1.00 93.50 405 GLU A O 1
ATOM 3180 N N . LEU A 1 406 ? -27.209 -31.165 -16.329 1.00 93.06 406 LEU A N 1
ATOM 3181 C CA . LEU A 1 406 ? -25.800 -30.920 -16.644 1.00 93.06 406 LEU A CA 1
ATOM 3182 C C . LEU A 1 406 ? -24.932 -31.066 -15.383 1.00 93.06 406 LEU A C 1
ATOM 3184 O O . LEU A 1 406 ? -23.966 -31.825 -15.407 1.00 93.06 406 LEU A O 1
ATOM 3188 N N . LYS A 1 407 ? -25.314 -30.437 -14.259 1.00 91.75 407 LYS A N 1
ATOM 3189 C CA . LYS A 1 407 ? -24.640 -30.580 -12.948 1.00 91.75 407 LYS A CA 1
ATOM 3190 C C . LYS A 1 407 ? -24.462 -32.041 -12.529 1.00 91.75 407 LYS A C 1
ATOM 3192 O O . LYS A 1 407 ? -23.375 -32.408 -12.088 1.00 91.75 407 LYS A O 1
ATOM 3197 N N . LEU A 1 408 ? -25.502 -32.867 -12.670 1.00 89.88 408 LEU A N 1
ATOM 3198 C CA . LEU A 1 408 ? -25.454 -34.294 -12.323 1.00 89.88 408 LEU A CA 1
ATOM 3199 C C . LEU A 1 408 ? -24.556 -35.097 -13.280 1.00 89.88 408 LEU A C 1
ATOM 3201 O O . LEU A 1 408 ? -23.857 -36.020 -12.863 1.00 89.88 408 LEU A O 1
ATOM 3205 N N . THR A 1 409 ? -24.540 -34.742 -14.566 1.00 89.50 409 THR A N 1
ATOM 3206 C CA . THR A 1 409 ? -23.810 -35.487 -15.605 1.00 89.50 409 THR A CA 1
ATOM 3207 C C . THR A 1 409 ? -22.331 -35.106 -15.721 1.00 89.50 409 THR A C 1
ATOM 3209 O O . THR A 1 409 ? -21.552 -35.900 -16.254 1.00 89.50 409 THR A O 1
ATOM 3212 N N . LEU A 1 410 ? -21.898 -33.968 -15.154 1.00 85.50 410 LEU A N 1
ATOM 3213 C CA . LEU A 1 410 ? -20.477 -33.579 -15.077 1.00 85.50 410 LEU A CA 1
ATOM 3214 C C . LEU A 1 410 ? -19.588 -34.602 -14.346 1.00 85.50 410 LEU A C 1
ATOM 3216 O O . LEU A 1 410 ? -18.381 -34.629 -14.578 1.00 85.50 410 LEU A O 1
ATOM 3220 N N . ILE A 1 411 ? -20.172 -35.451 -13.496 1.00 76.81 411 ILE A N 1
ATOM 3221 C CA . ILE A 1 411 ? -19.456 -36.428 -12.663 1.00 76.81 411 ILE A CA 1
ATOM 3222 C C . ILE A 1 411 ? -18.828 -37.559 -13.505 1.00 76.81 411 ILE A C 1
ATOM 3224 O O . ILE A 1 411 ? -17.830 -38.147 -13.093 1.00 76.81 411 ILE A O 1
ATOM 3228 N N . SER A 1 412 ? -19.369 -37.880 -14.693 1.00 87.50 412 SER A N 1
ATOM 3229 C CA . SER A 1 412 ? -18.896 -39.020 -15.497 1.00 87.50 412 SER A CA 1
ATOM 3230 C C . SER A 1 412 ? -18.905 -38.763 -17.013 1.00 87.50 412 SER A C 1
ATOM 3232 O O . SER A 1 412 ? -19.945 -38.408 -17.576 1.00 87.50 412 SER A O 1
ATOM 3234 N N . PRO A 1 413 ? -17.809 -39.079 -17.739 1.00 88.88 413 PRO A N 1
ATOM 3235 C CA . PRO A 1 413 ? -17.781 -39.048 -19.205 1.00 88.88 413 PRO A CA 1
ATOM 3236 C C . PRO A 1 413 ? -18.824 -39.952 -19.882 1.00 88.88 413 PRO A C 1
ATOM 3238 O O . PRO A 1 413 ? -19.173 -39.723 -21.040 1.00 88.88 413 PRO A O 1
ATOM 3241 N N . GLN A 1 414 ? -19.313 -40.992 -19.195 1.00 89.31 414 GLN A N 1
ATOM 3242 C CA . GLN A 1 414 ? -20.384 -41.853 -19.706 1.00 89.31 414 GLN A CA 1
ATOM 3243 C C . GLN A 1 414 ? -21.755 -41.181 -19.568 1.00 89.31 414 GLN A C 1
ATOM 3245 O O . GLN A 1 414 ? -22.527 -41.190 -20.527 1.00 89.31 414 GLN A O 1
ATOM 3250 N N . ALA A 1 415 ? -22.021 -40.531 -18.428 1.00 91.25 415 ALA A N 1
ATOM 3251 C CA . ALA A 1 415 ? -23.246 -39.762 -18.209 1.00 91.25 415 ALA A CA 1
ATOM 3252 C C . ALA A 1 415 ? -23.375 -38.623 -19.234 1.00 91.25 415 ALA A C 1
ATOM 3254 O O . ALA A 1 415 ? -24.429 -38.462 -19.844 1.00 91.25 415 ALA A O 1
ATOM 3255 N N . MET A 1 416 ? -22.270 -37.930 -19.536 1.00 93.00 416 MET A N 1
ATOM 3256 C CA . MET A 1 416 ? -22.227 -36.889 -20.570 1.00 93.00 416 MET A CA 1
ATOM 3257 C C . MET A 1 416 ? -22.634 -37.394 -21.968 1.00 93.00 416 MET A C 1
ATOM 3259 O O . MET A 1 416 ? -23.298 -36.678 -22.713 1.00 93.00 416 MET A O 1
ATOM 3263 N N . LYS A 1 417 ? -22.299 -38.639 -22.344 1.00 92.81 417 LYS A N 1
ATOM 3264 C CA . LYS A 1 417 ? -22.754 -39.223 -23.624 1.00 92.81 417 LYS A CA 1
ATOM 3265 C C . LYS A 1 417 ? -24.263 -39.482 -23.640 1.00 92.81 417 LYS A C 1
ATOM 3267 O O . LYS A 1 417 ? -24.894 -39.275 -24.674 1.00 92.81 417 LYS A O 1
ATOM 3272 N N . GLY A 1 418 ? -24.828 -39.925 -22.515 1.00 93.00 418 GLY A N 1
ATOM 3273 C CA . GLY A 1 418 ? -26.276 -40.072 -22.347 1.00 93.00 418 GLY A CA 1
ATOM 3274 C C . GLY A 1 418 ? -26.991 -38.725 -22.450 1.00 93.00 418 GLY A C 1
ATOM 3275 O O . GLY A 1 418 ? -27.914 -38.585 -23.244 1.00 93.00 418 GLY A O 1
ATOM 3276 N N . PHE A 1 419 ? -26.476 -37.718 -21.743 1.00 94.62 419 PHE A N 1
ATOM 3277 C CA . PHE A 1 419 ? -26.983 -36.347 -21.741 1.00 94.62 419 PHE A CA 1
ATOM 3278 C C . PHE A 1 419 ? -26.996 -35.724 -23.146 1.00 94.62 419 PHE A C 1
ATOM 3280 O O . PHE A 1 419 ? -28.038 -35.280 -23.623 1.00 94.62 419 PHE A O 1
ATOM 3287 N N . LYS A 1 420 ? -25.883 -35.797 -23.890 1.00 96.00 420 LYS A N 1
ATOM 3288 C CA . LYS A 1 420 ? -25.847 -35.346 -25.295 1.00 96.00 420 LYS A CA 1
ATOM 3289 C C . LYS A 1 420 ? -26.890 -36.045 -26.169 1.00 96.00 420 LYS A C 1
ATOM 3291 O O . LYS A 1 420 ? -27.523 -35.401 -26.997 1.00 96.00 420 LYS A O 1
ATOM 3296 N N . LYS A 1 421 ? -27.099 -37.353 -25.977 1.00 95.75 421 LYS A N 1
ATOM 3297 C CA . LYS A 1 421 ? -28.108 -38.120 -26.724 1.00 95.75 421 LYS A CA 1
ATOM 3298 C C . LYS A 1 421 ? -29.545 -37.719 -26.356 1.00 95.75 421 LYS A C 1
ATOM 3300 O O . LYS A 1 421 ? -30.403 -37.743 -27.230 1.00 95.75 421 LYS A O 1
ATOM 3305 N N . GLN A 1 422 ? -29.801 -37.362 -25.097 1.00 95.88 422 GLN A N 1
ATOM 3306 C CA . GLN A 1 422 ? -31.106 -36.907 -24.604 1.00 95.88 422 GLN A CA 1
ATOM 3307 C C . GLN A 1 422 ? -31.508 -35.553 -25.210 1.00 95.88 422 GLN A C 1
ATOM 3309 O O . GLN A 1 422 ? -32.652 -35.394 -25.625 1.00 95.88 422 GLN A O 1
ATOM 3314 N N . TYR A 1 423 ? -30.573 -34.601 -25.302 1.00 94.50 423 TYR A N 1
ATOM 3315 C CA . TYR A 1 423 ? -30.850 -33.260 -25.839 1.00 94.50 423 TYR A CA 1
ATOM 3316 C C . TYR A 1 423 ? -30.663 -33.146 -27.358 1.00 94.50 423 TYR A C 1
ATOM 3318 O O . TYR A 1 423 ? -31.213 -32.226 -27.967 1.00 94.50 423 TYR A O 1
ATOM 3326 N N . GLY A 1 424 ? -29.918 -34.068 -27.979 1.00 95.62 424 GLY A N 1
ATOM 3327 C CA . GLY A 1 424 ? -29.703 -34.111 -29.426 1.00 95.62 424 GLY A CA 1
ATOM 3328 C C . GLY A 1 424 ? -29.213 -32.770 -29.973 1.00 95.62 424 GLY A C 1
ATOM 3329 O O . GLY A 1 424 ? -28.324 -32.139 -29.399 1.00 95.62 424 GLY A O 1
ATOM 3330 N N . ASP A 1 425 ? -29.850 -32.296 -31.041 1.00 95.50 425 ASP A N 1
ATOM 3331 C CA . ASP A 1 425 ? -29.495 -31.041 -31.714 1.00 95.50 425 ASP A CA 1
ATOM 3332 C C . ASP A 1 425 ? -29.704 -29.785 -30.838 1.00 95.50 425 ASP A C 1
ATOM 3334 O O . ASP A 1 425 ? -29.135 -28.732 -31.126 1.00 95.50 425 ASP A O 1
ATOM 3338 N N . ARG A 1 426 ? -30.462 -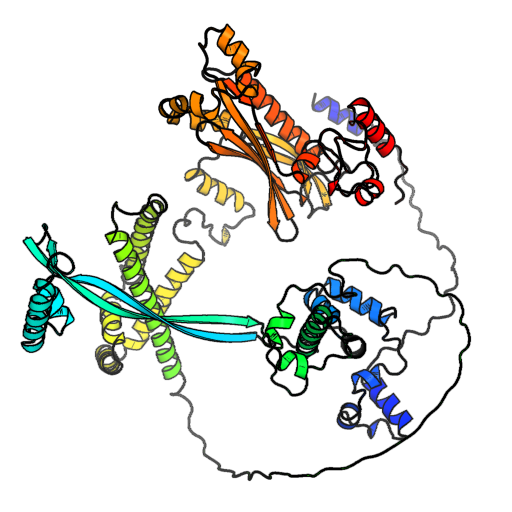29.875 -29.728 1.00 94.44 426 ARG A N 1
ATOM 3339 C CA . ARG A 1 426 ? -30.618 -28.771 -28.757 1.00 94.44 426 ARG A CA 1
ATOM 3340 C C . ARG A 1 426 ? -29.436 -28.647 -27.790 1.00 94.44 426 ARG A C 1
ATOM 3342 O O . ARG A 1 426 ? -29.304 -27.602 -27.159 1.00 94.44 426 ARG A O 1
ATOM 3349 N N . TYR A 1 427 ? -28.569 -29.658 -27.675 1.00 95.38 427 TYR A N 1
ATOM 3350 C CA . TYR A 1 427 ? -27.476 -29.670 -26.693 1.00 95.38 427 TYR A CA 1
ATOM 3351 C C . TYR A 1 427 ? -26.529 -28.468 -26.839 1.00 95.38 427 TYR A C 1
ATOM 3353 O O . TYR A 1 427 ? -26.343 -27.708 -25.889 1.00 95.38 427 TYR A O 1
ATOM 3361 N N . ALA A 1 428 ? -25.952 -28.269 -28.029 1.00 94.81 428 ALA A N 1
ATOM 3362 C CA . ALA A 1 428 ? -24.983 -27.197 -28.255 1.00 94.81 428 ALA A CA 1
ATOM 3363 C C . ALA A 1 428 ? -25.604 -25.782 -28.150 1.00 94.81 428 ALA A C 1
ATOM 3365 O O . ALA A 1 428 ? -25.000 -24.941 -27.481 1.00 94.81 428 ALA A O 1
ATOM 3366 N N . PRO A 1 429 ? -26.807 -25.499 -28.702 1.00 94.69 429 PRO A N 1
ATOM 3367 C CA . PRO A 1 429 ? -27.500 -24.229 -28.471 1.00 94.69 429 PRO A CA 1
ATOM 3368 C C . PRO A 1 429 ? -27.767 -23.917 -26.991 1.00 94.69 429 PRO A C 1
ATOM 3370 O O . PRO A 1 429 ? -27.475 -22.807 -26.550 1.00 94.69 429 PRO A O 1
ATOM 3373 N N . LEU A 1 430 ? -28.268 -24.882 -26.206 1.00 94.25 430 LEU A N 1
ATOM 3374 C CA . LEU A 1 430 ? -28.552 -24.679 -24.777 1.00 94.25 430 LEU A CA 1
ATOM 3375 C C . LEU A 1 430 ? -27.267 -24.466 -23.961 1.00 94.25 430 LEU A C 1
ATOM 3377 O O . LEU A 1 430 ? -27.232 -23.615 -23.073 1.00 94.25 430 LEU A O 1
ATOM 3381 N N . LEU A 1 431 ? -26.189 -25.182 -24.299 1.00 95.56 431 LEU A N 1
ATOM 3382 C CA . LEU A 1 431 ? -24.875 -25.030 -23.671 1.00 95.56 431 LEU A CA 1
ATOM 3383 C C . LEU A 1 431 ? -24.252 -23.649 -23.940 1.00 95.56 431 LEU A C 1
ATOM 3385 O O . LEU A 1 431 ? -23.714 -23.024 -23.026 1.00 95.56 431 LEU A O 1
ATOM 3389 N N . LEU A 1 432 ? -24.346 -23.155 -25.179 1.00 93.94 432 LEU A N 1
ATOM 3390 C CA . LEU A 1 432 ? -23.879 -21.814 -25.541 1.00 93.94 432 LEU A CA 1
ATOM 3391 C C . LEU A 1 432 ? -24.716 -20.726 -24.856 1.00 93.94 432 LEU A C 1
ATOM 3393 O O . LEU A 1 432 ? -24.143 -19.791 -24.304 1.00 93.94 432 LEU A O 1
ATOM 3397 N N . LEU A 1 433 ? -26.044 -20.880 -24.815 1.00 92.50 433 LEU A N 1
ATOM 3398 C CA . LEU A 1 433 ? -26.949 -19.942 -24.143 1.00 92.50 433 LEU A CA 1
ATOM 3399 C C . LEU A 1 433 ? -26.733 -19.901 -22.620 1.00 92.50 433 LEU A C 1
ATOM 3401 O O . LEU A 1 433 ? -26.821 -18.834 -22.016 1.00 92.50 433 LEU A O 1
ATOM 3405 N N . PHE A 1 434 ? -26.407 -21.039 -21.996 1.00 94.94 434 PHE A N 1
ATOM 3406 C CA . PHE A 1 434 ? -26.007 -21.096 -20.587 1.00 94.94 434 PHE A CA 1
ATOM 3407 C C . PHE A 1 434 ? -24.711 -20.316 -20.324 1.00 94.94 434 PHE A C 1
ATOM 3409 O O . PHE A 1 434 ? -24.648 -19.538 -19.368 1.00 94.94 434 PHE A O 1
ATOM 3416 N N . ASN A 1 435 ? -23.694 -20.499 -21.172 1.00 94.44 435 ASN A N 1
ATOM 3417 C CA . ASN A 1 435 ? -22.417 -19.799 -21.039 1.00 94.44 435 ASN A CA 1
ATOM 3418 C C . ASN A 1 435 ? -22.569 -18.289 -21.249 1.00 94.44 435 ASN A C 1
ATOM 3420 O O . ASN A 1 435 ? -22.074 -17.529 -20.424 1.00 94.44 435 ASN A O 1
ATOM 3424 N N . ASP A 1 436 ? -23.278 -17.864 -22.298 1.00 92.12 436 ASP A N 1
ATOM 3425 C CA . ASP A 1 436 ? -23.541 -16.452 -22.608 1.00 92.12 436 ASP A CA 1
ATOM 3426 C C . ASP A 1 436 ? -24.242 -15.739 -21.441 1.00 92.12 436 ASP A C 1
ATOM 3428 O O . ASP A 1 436 ? -23.728 -14.761 -20.899 1.00 92.12 436 ASP A O 1
ATOM 3432 N N . ARG A 1 437 ? -25.354 -16.303 -20.953 1.00 90.62 437 ARG A N 1
ATOM 3433 C CA . ARG A 1 437 ? -26.086 -15.769 -19.793 1.00 90.62 437 ARG A CA 1
ATOM 3434 C C . ARG A 1 437 ? -25.232 -15.710 -18.527 1.00 90.62 437 ARG A C 1
ATOM 3436 O O . ARG A 1 437 ? -25.262 -14.709 -17.815 1.00 90.62 437 ARG A O 1
ATOM 3443 N N . SER A 1 438 ? -24.446 -16.751 -18.258 1.00 90.62 438 SER A N 1
ATOM 3444 C CA . SER A 1 438 ? -23.555 -16.793 -17.092 1.00 90.62 438 SER A CA 1
ATOM 3445 C C . SER A 1 438 ? -22.417 -15.770 -17.193 1.00 90.62 438 SER A C 1
ATOM 3447 O O . SER A 1 438 ? -22.074 -15.136 -16.196 1.00 90.62 438 SER A O 1
ATOM 3449 N N . GLN A 1 439 ? -21.850 -15.576 -18.388 1.00 88.56 439 GLN A N 1
ATOM 3450 C CA . GLN A 1 439 ? -20.830 -14.559 -18.647 1.00 88.56 439 GLN A CA 1
ATOM 3451 C C . GLN A 1 439 ? -21.410 -13.150 -18.537 1.00 88.56 439 GLN A C 1
ATOM 3453 O O . GLN A 1 439 ? -20.773 -12.299 -17.930 1.00 88.56 439 GLN A O 1
ATOM 3458 N N . ASN A 1 440 ? -22.629 -12.914 -19.028 1.00 84.06 440 ASN A N 1
ATOM 3459 C CA . ASN A 1 440 ? -23.310 -11.626 -18.911 1.00 84.06 440 ASN A CA 1
ATOM 3460 C C . ASN A 1 440 ? -23.471 -11.213 -17.436 1.00 84.06 440 ASN A C 1
ATOM 3462 O O . ASN A 1 440 ? -23.054 -10.121 -17.058 1.00 84.06 440 ASN A O 1
ATOM 3466 N N . ILE A 1 441 ? -23.950 -12.119 -16.576 1.00 81.62 441 ILE A N 1
ATOM 3467 C CA . ILE A 1 441 ? -24.047 -11.879 -15.124 1.00 81.62 441 ILE A CA 1
ATOM 3468 C C . ILE A 1 441 ? -22.663 -11.637 -14.511 1.00 81.62 441 ILE A C 1
ATOM 3470 O O . ILE A 1 441 ? -22.486 -10.693 -13.744 1.00 81.62 441 ILE A O 1
ATOM 3474 N N . ALA A 1 442 ? -21.660 -12.450 -14.859 1.00 79.12 442 ALA A N 1
ATOM 3475 C CA . ALA A 1 442 ? -20.300 -12.264 -14.357 1.00 79.12 442 ALA A CA 1
ATOM 3476 C C . ALA A 1 442 ? -19.715 -10.902 -14.772 1.00 79.12 442 ALA A C 1
ATOM 3478 O O . ALA A 1 442 ? -19.085 -10.238 -13.955 1.00 79.12 442 ALA A O 1
ATOM 3479 N N . SER A 1 443 ? -19.965 -10.447 -16.002 1.00 76.75 443 SER A N 1
ATOM 3480 C CA . SER A 1 443 ? -19.586 -9.117 -16.482 1.00 76.75 443 SER A CA 1
ATOM 3481 C C . SER A 1 443 ? -20.356 -8.000 -15.780 1.00 76.75 443 SER A C 1
ATOM 3483 O O . SER A 1 443 ? -19.743 -6.989 -15.458 1.00 76.75 443 SER A O 1
ATOM 3485 N N . GLN A 1 444 ? -21.648 -8.175 -15.479 1.00 69.44 444 GLN A N 1
ATOM 3486 C CA . GLN A 1 444 ? -22.410 -7.218 -14.668 1.00 69.44 444 GLN A CA 1
ATOM 3487 C C . GLN A 1 444 ? -21.820 -7.094 -13.256 1.00 69.44 444 GLN A C 1
ATOM 3489 O O . GLN A 1 444 ? -21.592 -5.980 -12.800 1.00 69.44 444 GLN A O 1
ATOM 3494 N N . ILE A 1 445 ? -21.495 -8.210 -12.593 1.00 66.88 445 ILE A N 1
ATOM 3495 C CA . ILE A 1 445 ? -20.852 -8.211 -11.266 1.00 66.88 445 ILE A CA 1
ATOM 3496 C C . ILE A 1 445 ? -19.459 -7.562 -11.329 1.00 66.88 445 ILE A C 1
ATOM 3498 O O . ILE A 1 445 ? -19.151 -6.686 -10.526 1.00 66.88 445 ILE A O 1
ATOM 3502 N N . LEU A 1 446 ? -18.616 -7.952 -12.292 1.00 65.06 446 LEU A N 1
ATOM 3503 C CA . LEU A 1 446 ? -17.241 -7.447 -12.427 1.00 65.06 446 LEU A CA 1
ATOM 3504 C C . LEU A 1 446 ? -17.169 -5.975 -12.857 1.00 65.06 446 LEU A C 1
ATOM 3506 O O . LEU A 1 446 ? -16.208 -5.293 -12.515 1.00 65.06 446 LEU A O 1
ATOM 3510 N N . ALA A 1 447 ? -18.182 -5.469 -13.563 1.00 59.12 447 ALA A N 1
ATOM 3511 C CA . ALA A 1 447 ? -18.346 -4.043 -13.843 1.00 59.12 447 ALA A CA 1
ATOM 3512 C C . ALA A 1 447 ? -18.886 -3.246 -12.634 1.00 59.12 447 ALA A C 1
ATOM 3514 O O . ALA A 1 447 ? -19.155 -2.055 -12.768 1.00 59.12 447 ALA A O 1
ATOM 3515 N N . GLY A 1 448 ? -19.086 -3.892 -11.476 1.00 52.34 448 GLY A N 1
ATOM 3516 C CA . GLY A 1 448 ? -19.708 -3.302 -10.287 1.00 52.34 448 GLY A CA 1
ATOM 3517 C C . GLY A 1 448 ? -21.211 -3.042 -10.433 1.00 52.34 448 GLY A C 1
ATOM 3518 O O . GLY A 1 448 ? -21.787 -2.378 -9.587 1.00 52.34 448 GLY A O 1
ATOM 3519 N N . GLY A 1 449 ? -21.842 -3.545 -11.500 1.00 46.50 449 GLY A N 1
ATOM 3520 C CA . GLY A 1 449 ? -23.152 -3.145 -12.030 1.00 46.50 449 GLY A CA 1
ATOM 3521 C C . GLY A 1 449 ? -24.397 -3.607 -11.262 1.00 46.50 449 GLY A C 1
ATOM 3522 O O . GLY A 1 449 ? -25.507 -3.228 -11.636 1.00 46.50 449 GLY A O 1
ATOM 3523 N N . LEU A 1 450 ? -24.249 -4.420 -10.214 1.00 46.12 450 LEU A N 1
ATOM 3524 C CA . LEU A 1 450 ? -25.353 -4.874 -9.362 1.00 46.12 450 LEU A CA 1
ATOM 3525 C C . LEU A 1 450 ? -25.398 -4.030 -8.085 1.00 46.12 450 LEU A C 1
ATOM 3527 O O . LEU A 1 450 ? -24.469 -4.077 -7.287 1.00 46.12 450 LEU A O 1
ATOM 3531 N N . GLY A 1 451 ? -26.474 -3.254 -7.920 1.00 50.72 451 GLY A N 1
ATOM 3532 C CA . GLY A 1 451 ? -26.638 -2.285 -6.830 1.00 50.72 451 GLY A CA 1
ATOM 3533 C C . GLY A 1 451 ? -26.248 -0.848 -7.198 1.00 50.72 451 GLY A C 1
ATOM 3534 O O . GLY A 1 451 ? -26.296 0.021 -6.338 1.00 50.72 451 GLY A O 1
ATOM 3535 N N . VAL A 1 452 ? -25.874 -0.595 -8.460 1.00 50.34 452 VAL A N 1
ATOM 3536 C CA . VAL A 1 452 ? -25.469 0.729 -8.981 1.00 50.34 452 VAL A CA 1
ATOM 3537 C C . VAL A 1 452 ? -26.263 1.146 -10.224 1.00 50.34 452 VAL A C 1
ATOM 3539 O O . VAL A 1 452 ? -25.836 2.002 -11.000 1.00 50.34 452 VAL A O 1
ATOM 3542 N N . GLN A 1 453 ? -27.422 0.527 -10.468 1.00 60.62 453 GLN A N 1
ATOM 3543 C CA . GLN A 1 453 ? -28.281 0.857 -11.612 1.00 60.62 453 GLN A CA 1
ATOM 3544 C C . GLN A 1 453 ? -28.799 2.310 -11.565 1.00 60.62 453 GLN A C 1
ATOM 3546 O O . GLN A 1 453 ? -29.222 2.849 -12.583 1.00 60.62 453 GLN A O 1
ATOM 3551 N N . ASP A 1 454 ? -28.731 2.947 -10.397 1.00 56.53 454 ASP A N 1
ATOM 3552 C CA . ASP A 1 454 ? -29.001 4.358 -10.122 1.00 56.53 454 ASP A CA 1
ATOM 3553 C C . ASP A 1 454 ? -27.790 5.294 -10.335 1.00 56.53 454 ASP A C 1
ATOM 3555 O O . ASP A 1 454 ? -27.995 6.501 -10.459 1.00 56.53 454 ASP A O 1
ATOM 3559 N N . LEU A 1 455 ? -26.566 4.748 -10.411 1.00 55.00 455 LEU A N 1
ATOM 3560 C CA . LEU A 1 455 ? -25.325 5.420 -10.844 1.00 55.00 455 LEU A CA 1
ATOM 3561 C C . LEU A 1 455 ? -25.053 5.253 -12.355 1.00 55.00 455 LEU A C 1
ATOM 3563 O O . LEU A 1 455 ? -24.135 5.873 -12.905 1.00 55.00 455 LEU A O 1
ATOM 3567 N N . ALA A 1 456 ? -25.801 4.375 -13.028 1.00 59.75 456 ALA A N 1
ATOM 3568 C CA . ALA A 1 456 ? -25.604 4.036 -14.430 1.00 59.75 456 ALA A CA 1
ATOM 3569 C C . ALA A 1 456 ? -26.241 5.080 -15.365 1.00 59.75 456 ALA A C 1
ATOM 3571 O O . ALA A 1 456 ? -27.448 5.092 -15.603 1.00 59.75 456 ALA A O 1
ATOM 3572 N N . VAL A 1 457 ? -25.406 5.926 -15.972 1.00 61.12 457 VAL A N 1
ATOM 3573 C CA . VAL A 1 457 ? -25.835 6.881 -17.006 1.00 61.12 457 VAL A CA 1
ATOM 3574 C C . VAL A 1 457 ? -25.787 6.219 -18.386 1.00 61.12 457 VAL A C 1
ATOM 3576 O O . VAL A 1 457 ? -24.773 5.627 -18.760 1.00 61.12 457 VAL A O 1
ATOM 3579 N N . HIS A 1 458 ? -26.851 6.352 -19.186 1.00 58.84 458 HIS A N 1
ATOM 3580 C CA . HIS A 1 458 ? -26.848 5.868 -20.572 1.00 58.84 458 HIS A CA 1
ATOM 3581 C C . HIS A 1 458 ? -25.701 6.533 -21.371 1.00 58.84 458 HIS A C 1
ATOM 3583 O O . HIS A 1 458 ? -25.499 7.737 -21.211 1.00 58.84 458 HIS A O 1
ATOM 3589 N N . PRO A 1 459 ? -24.974 5.840 -22.273 1.00 67.25 459 PRO A N 1
ATOM 3590 C CA . PRO A 1 459 ? -23.793 6.413 -22.936 1.00 67.25 459 PRO A CA 1
ATOM 3591 C C . PRO A 1 459 ? -24.036 7.731 -23.690 1.00 67.25 459 PRO A C 1
ATOM 3593 O O . PRO A 1 459 ? -23.156 8.583 -23.740 1.00 67.25 459 PRO A O 1
ATOM 3596 N N . SER A 1 460 ? -25.243 7.949 -24.227 1.00 67.31 460 SER A N 1
ATOM 3597 C CA . SER A 1 460 ? -25.629 9.219 -24.872 1.00 67.31 460 SER A CA 1
ATOM 3598 C C . SER A 1 460 ? -25.951 10.363 -23.896 1.00 67.31 460 SER A C 1
ATOM 3600 O O . SER A 1 460 ? -26.111 11.502 -24.322 1.00 67.31 460 SER A O 1
ATOM 3602 N N . GLN A 1 461 ? -26.084 10.061 -22.604 1.00 61.34 461 GLN A N 1
ATOM 3603 C CA . GLN A 1 461 ? -26.324 10.998 -21.503 1.00 61.34 461 GLN A CA 1
ATOM 3604 C C . GLN A 1 461 ? -25.072 11.202 -20.630 1.00 61.34 461 GLN A C 1
ATOM 3606 O O . GLN A 1 461 ? -25.118 11.976 -19.676 1.00 61.34 461 GLN A O 1
ATOM 3611 N N . ALA A 1 462 ? -23.948 10.548 -20.947 1.00 65.25 462 ALA A N 1
ATOM 3612 C CA . ALA A 1 462 ? -22.672 10.689 -20.245 1.00 65.25 462 ALA A CA 1
ATOM 3613 C C . ALA A 1 462 ? -22.001 12.049 -20.547 1.00 65.25 462 ALA A C 1
ATOM 3615 O O . ALA A 1 462 ? -20.979 12.141 -21.227 1.00 65.25 462 ALA A O 1
ATOM 3616 N N . VAL A 1 463 ? -22.610 13.135 -20.061 1.00 63.22 463 VAL A N 1
ATOM 3617 C CA . VAL A 1 463 ? -22.085 14.505 -20.162 1.00 63.22 463 VAL A CA 1
ATOM 3618 C C . VAL A 1 463 ? -20.958 14.741 -19.143 1.00 63.22 463 VAL A C 1
ATOM 3620 O O . VAL A 1 463 ? -20.706 13.922 -18.261 1.00 63.22 463 VAL A O 1
ATOM 3623 N N . LYS A 1 464 ? -20.312 15.917 -19.199 1.00 58.66 464 LYS A N 1
ATOM 3624 C CA . LYS A 1 464 ? -19.215 16.355 -18.300 1.00 58.66 464 LYS A CA 1
ATOM 3625 C C . LYS A 1 464 ? -19.519 16.324 -16.783 1.00 58.66 464 LYS A C 1
ATOM 3627 O O . LYS A 1 464 ? -18.623 16.601 -15.994 1.00 58.66 464 LYS A O 1
ATOM 3632 N N . HIS A 1 465 ? -20.741 15.982 -16.380 1.00 60.84 465 HIS A N 1
ATOM 3633 C CA . HIS A 1 465 ? -21.263 16.022 -15.011 1.00 60.84 465 HIS A CA 1
ATOM 3634 C C . HIS A 1 465 ? -21.394 14.628 -14.360 1.00 60.84 465 HIS A C 1
ATOM 3636 O O . HIS A 1 465 ? -22.145 14.457 -13.405 1.00 60.84 465 HIS A O 1
ATOM 3642 N N . GLY A 1 466 ? -20.668 13.609 -14.840 1.00 66.56 466 GLY A N 1
ATOM 3643 C CA . GLY A 1 466 ? -20.729 12.252 -14.268 1.00 66.56 466 GLY A CA 1
ATOM 3644 C C . GLY A 1 466 ? -20.441 12.188 -12.757 1.00 66.56 466 GLY A C 1
ATOM 3645 O O . GLY A 1 466 ? -21.077 11.422 -12.040 1.00 66.56 466 GLY A O 1
ATOM 3646 N N . SER A 1 467 ? -19.562 13.054 -12.243 1.00 62.41 467 SER A N 1
ATOM 3647 C CA . SER A 1 467 ? -19.306 13.198 -10.800 1.00 62.41 467 SER A CA 1
ATOM 3648 C C . SER A 1 467 ? -20.500 13.760 -10.018 1.00 62.41 467 SER A C 1
ATOM 3650 O O . SER A 1 467 ? -20.673 13.434 -8.849 1.00 62.41 467 SER A O 1
ATOM 3652 N N . GLU A 1 468 ? -21.334 14.583 -10.649 1.00 68.81 468 GLU A N 1
ATOM 3653 C CA . GLU A 1 468 ? -22.545 15.167 -10.067 1.00 68.81 468 GLU A CA 1
ATOM 3654 C C . GLU A 1 468 ? -23.682 14.138 -10.022 1.00 68.81 468 GLU A C 1
ATOM 3656 O O . GLU A 1 468 ? -24.395 14.047 -9.029 1.00 68.81 468 GLU A O 1
ATOM 3661 N N . HIS A 1 469 ? -23.789 13.278 -11.041 1.00 69.62 469 HIS A N 1
ATOM 3662 C CA . HIS A 1 469 ? -24.694 12.126 -11.010 1.00 69.62 469 HIS A CA 1
ATOM 3663 C C . HIS A 1 469 ? -24.314 11.130 -9.904 1.00 69.62 469 HIS A C 1
ATOM 3665 O O . HIS A 1 469 ? -25.174 10.758 -9.107 1.00 69.62 469 HIS A O 1
ATOM 3671 N N . ILE A 1 470 ? -23.025 10.778 -9.791 1.00 67.19 470 ILE A N 1
ATOM 3672 C CA . ILE A 1 470 ? -22.528 9.909 -8.713 1.00 67.19 470 ILE A CA 1
ATOM 3673 C C . ILE A 1 470 ? -22.840 10.516 -7.341 1.00 67.19 470 ILE A C 1
ATOM 3675 O O . ILE A 1 470 ? -23.359 9.815 -6.479 1.00 67.19 470 ILE A O 1
ATOM 3679 N N . LYS A 1 471 ? -22.619 11.824 -7.147 1.00 65.19 471 LYS A N 1
ATOM 3680 C CA . LYS A 1 471 ? -23.012 12.525 -5.912 1.00 65.19 471 LYS A CA 1
ATOM 3681 C C . LYS A 1 471 ? -24.516 12.485 -5.647 1.00 65.19 471 LYS A C 1
ATOM 3683 O O . LYS A 1 471 ? -24.913 12.246 -4.518 1.00 65.19 471 LYS A O 1
ATOM 3688 N N . ASN A 1 472 ? -25.355 12.673 -6.663 1.00 65.94 472 ASN A N 1
ATOM 3689 C CA . ASN A 1 472 ? -26.813 12.696 -6.505 1.00 65.94 472 ASN A CA 1
ATOM 3690 C C . ASN A 1 472 ? -27.434 11.320 -6.209 1.00 65.94 472 ASN A C 1
ATOM 3692 O O . ASN A 1 472 ? -28.560 11.261 -5.714 1.00 65.94 472 ASN A O 1
ATOM 3696 N N . ALA A 1 473 ? -26.750 10.223 -6.534 1.00 67.44 473 ALA A N 1
ATOM 3697 C CA . ALA A 1 473 ? -27.184 8.864 -6.209 1.00 67.44 473 ALA A CA 1
ATOM 3698 C C . ALA A 1 473 ? -26.525 8.357 -4.915 1.00 67.44 473 ALA A C 1
ATOM 3700 O O . ALA A 1 473 ? -27.241 8.000 -3.981 1.00 67.44 473 ALA A O 1
ATOM 3701 N N . ALA A 1 474 ? -25.199 8.477 -4.774 1.00 64.19 474 ALA A N 1
ATOM 3702 C CA . ALA A 1 474 ? -24.510 8.186 -3.514 1.00 64.19 474 ALA A CA 1
ATOM 3703 C C . ALA A 1 474 ? -25.066 9.029 -2.353 1.00 64.19 474 ALA A C 1
ATOM 3705 O O . ALA A 1 474 ? -25.284 8.491 -1.276 1.00 64.19 474 ALA A O 1
ATOM 3706 N N . GLY A 1 475 ? -25.407 10.299 -2.599 1.00 60.41 475 GLY A N 1
ATOM 3707 C CA . GLY A 1 475 ? -26.028 11.227 -1.647 1.00 60.41 475 GLY A CA 1
ATOM 3708 C C . GLY A 1 475 ? -27.426 10.832 -1.150 1.00 60.41 475 GLY A C 1
ATOM 3709 O O . GLY A 1 475 ? -27.903 11.395 -0.169 1.00 60.41 475 GLY A O 1
ATOM 3710 N N . LYS A 1 476 ? -28.100 9.874 -1.807 1.00 66.12 476 LYS A N 1
ATOM 3711 C CA . LYS A 1 476 ? -29.370 9.287 -1.329 1.00 66.12 476 LYS A CA 1
ATOM 3712 C C . LYS A 1 476 ? -29.151 8.111 -0.379 1.00 66.12 476 LYS A C 1
ATOM 3714 O O . LYS A 1 476 ? -30.019 7.837 0.442 1.00 66.12 476 LYS A O 1
ATOM 3719 N N . ILE A 1 477 ? -28.029 7.408 -0.530 1.00 66.19 477 ILE A N 1
ATOM 3720 C CA . ILE A 1 477 ? -27.652 6.231 0.269 1.00 66.19 477 ILE A CA 1
ATOM 3721 C C . ILE A 1 477 ? -26.846 6.679 1.497 1.00 66.19 477 ILE A C 1
ATOM 3723 O O . ILE A 1 477 ? -27.067 6.209 2.608 1.00 66.19 477 ILE A O 1
ATOM 3727 N N . TYR A 1 478 ? -25.952 7.641 1.286 1.00 61.09 478 TYR A N 1
ATOM 3728 C CA . TYR A 1 478 ? -25.115 8.296 2.277 1.00 61.09 478 TYR A CA 1
ATOM 3729 C C . TYR A 1 478 ? -25.403 9.800 2.187 1.00 61.09 478 TYR A C 1
ATOM 3731 O O . TYR A 1 478 ? -24.852 10.447 1.293 1.00 61.09 478 TYR A O 1
ATOM 3739 N N . PRO A 1 479 ? -26.280 10.375 3.035 1.00 69.06 479 PRO A N 1
ATOM 3740 C CA . PRO A 1 479 ? -26.496 11.821 3.032 1.00 69.06 479 PRO A CA 1
ATOM 3741 C C . PRO A 1 479 ? -25.145 12.531 3.171 1.00 69.06 479 PRO A C 1
ATOM 3743 O O . PRO A 1 479 ? -24.311 12.078 3.959 1.00 69.06 479 PRO A O 1
ATOM 3746 N N . GLU A 1 480 ? -24.902 13.601 2.395 1.00 65.38 480 GLU A N 1
ATOM 3747 C CA . GLU A 1 480 ? -23.632 14.334 2.504 1.00 65.38 480 GLU A CA 1
ATOM 3748 C C . GLU A 1 480 ? -23.444 14.733 3.981 1.00 65.38 480 GLU A C 1
ATOM 3750 O O . GLU A 1 480 ? -24.319 15.415 4.529 1.00 65.38 480 GLU A O 1
ATOM 3755 N N . PRO A 1 481 ? -22.356 14.298 4.653 1.00 72.06 481 PRO A N 1
ATOM 3756 C CA . PRO A 1 481 ? -22.115 14.703 6.029 1.00 72.06 481 PRO A CA 1
ATOM 3757 C C . PRO A 1 481 ? -22.019 16.228 6.085 1.00 72.06 481 PRO A C 1
ATOM 3759 O O . PRO A 1 481 ? -21.670 16.875 5.094 1.00 72.06 481 PRO A O 1
ATOM 3762 N N . ASN A 1 482 ? -22.333 16.820 7.237 1.00 85.06 482 ASN A N 1
ATOM 3763 C CA . ASN A 1 482 ? -22.340 18.273 7.393 1.00 85.06 482 ASN A CA 1
ATOM 3764 C C . ASN A 1 482 ? -20.898 18.825 7.438 1.00 85.06 482 ASN A C 1
ATOM 3766 O O . ASN A 1 482 ? -20.350 19.136 8.495 1.00 85.06 482 ASN A O 1
ATOM 3770 N N . LEU A 1 483 ? -20.253 18.877 6.269 1.00 92.50 483 LEU A N 1
ATOM 3771 C CA . LEU A 1 483 ? -18.868 19.296 6.084 1.00 92.50 483 LEU A CA 1
ATOM 3772 C C . LEU A 1 483 ? -18.797 20.812 5.912 1.00 92.50 483 LEU A C 1
ATOM 3774 O O . LEU A 1 483 ? -19.379 21.389 4.990 1.00 92.50 483 LEU A O 1
ATOM 3778 N N . THR A 1 484 ? -17.996 21.456 6.753 1.00 95.50 484 THR A N 1
ATOM 3779 C CA . THR A 1 484 ? -17.635 22.862 6.569 1.00 95.50 484 THR A CA 1
ATOM 3780 C C . THR A 1 484 ? -16.650 22.975 5.416 1.00 95.50 484 THR A C 1
ATOM 3782 O O . THR A 1 484 ? -15.700 22.204 5.323 1.00 95.50 484 THR A O 1
ATOM 3785 N N . ARG A 1 485 ? -16.856 23.940 4.519 1.00 96.19 485 ARG A N 1
ATOM 3786 C CA . ARG A 1 485 ? -15.931 24.200 3.411 1.00 96.19 485 ARG A CA 1
ATOM 3787 C C . ARG A 1 485 ? -14.979 25.327 3.775 1.00 96.19 485 ARG A C 1
ATOM 3789 O O . ARG A 1 485 ? -15.418 26.441 4.048 1.00 96.19 485 ARG A O 1
ATOM 3796 N N . VAL A 1 486 ? -13.684 25.027 3.770 1.00 97.62 486 VAL A N 1
ATOM 3797 C CA . VAL A 1 486 ? -12.618 25.970 4.112 1.00 97.62 486 VAL A CA 1
ATOM 3798 C C . VAL A 1 486 ? -11.872 26.366 2.844 1.00 97.62 486 VAL A C 1
ATOM 3800 O O . VAL A 1 486 ? -11.283 25.527 2.155 1.00 97.62 486 VAL A O 1
ATOM 3803 N N . PHE A 1 487 ? -11.894 27.662 2.539 1.00 97.50 487 PHE A N 1
ATOM 3804 C CA . PHE A 1 487 ? -11.253 28.226 1.357 1.00 97.50 487 PHE A CA 1
ATOM 3805 C C . PHE A 1 487 ? -9.730 28.188 1.510 1.00 97.50 487 PHE A C 1
ATOM 3807 O O . PHE A 1 487 ? -9.152 28.896 2.336 1.00 97.50 487 PHE A O 1
ATOM 3814 N N . THR A 1 488 ? -9.086 27.330 0.724 1.00 97.75 488 THR A N 1
ATOM 3815 C CA . THR A 1 488 ? -7.716 26.887 0.972 1.00 97.75 488 THR A CA 1
ATOM 3816 C C . THR A 1 488 ? -6.852 27.025 -0.285 1.00 97.75 488 THR A C 1
ATOM 3818 O O . THR A 1 488 ? -7.211 26.509 -1.347 1.00 97.75 488 THR A O 1
ATOM 3821 N N . PRO A 1 489 ? -5.682 27.682 -0.198 1.00 97.12 489 PRO A N 1
ATOM 3822 C CA . PRO A 1 489 ? -4.687 27.676 -1.261 1.00 97.12 489 PRO A CA 1
ATOM 3823 C C . PRO A 1 489 ? -4.109 26.279 -1.519 1.00 97.12 489 PRO A C 1
ATOM 3825 O O . PRO A 1 489 ? -3.526 25.669 -0.625 1.00 97.12 489 PRO A O 1
ATOM 3828 N N . MET A 1 490 ? -4.196 25.815 -2.762 1.00 95.94 490 MET A N 1
ATOM 3829 C CA . MET A 1 490 ? -3.727 24.501 -3.224 1.00 95.94 490 MET A CA 1
ATOM 3830 C C . MET A 1 490 ? -2.793 24.654 -4.435 1.00 95.94 490 MET A C 1
ATOM 3832 O O . MET A 1 490 ? -2.752 25.706 -5.080 1.00 95.94 490 MET A O 1
ATOM 3836 N N . TYR A 1 491 ? -2.052 23.604 -4.782 1.00 95.12 491 TYR A N 1
ATOM 3837 C CA . TYR A 1 491 ? -1.242 23.513 -5.996 1.00 95.12 491 TYR A CA 1
ATOM 3838 C C . TYR A 1 491 ? -1.795 22.432 -6.931 1.00 95.12 491 TYR A C 1
ATOM 3840 O O . TYR A 1 491 ? -1.808 21.252 -6.599 1.00 95.12 491 TYR A O 1
ATOM 3848 N N . VAL A 1 492 ? -2.238 22.807 -8.134 1.00 91.69 492 VAL A N 1
ATOM 3849 C CA . VAL A 1 492 ? -2.735 21.828 -9.113 1.00 91.69 492 VAL A CA 1
ATOM 3850 C C . VAL A 1 492 ? -1.569 21.367 -9.975 1.00 91.69 492 VAL A C 1
ATOM 3852 O O . VAL A 1 492 ? -1.254 21.988 -10.988 1.00 91.69 492 VAL A O 1
ATOM 3855 N N . LYS A 1 493 ? -0.948 20.242 -9.600 1.00 86.75 493 LYS A N 1
ATOM 3856 C CA . LYS A 1 493 ? 0.227 19.661 -10.282 1.00 86.75 493 LYS A CA 1
ATOM 3857 C C . LYS A 1 493 ? 0.054 19.509 -11.802 1.00 86.75 493 LYS A C 1
ATOM 3859 O O . LYS A 1 493 ? 1.000 19.744 -12.544 1.00 86.75 493 LYS A O 1
ATOM 3864 N N . ARG A 1 494 ? -1.159 19.185 -12.277 1.00 83.81 494 ARG A N 1
ATOM 3865 C CA . ARG A 1 494 ? -1.491 19.075 -13.718 1.00 83.81 494 ARG A CA 1
ATOM 3866 C C . ARG A 1 494 ? -1.469 20.404 -14.477 1.00 83.81 494 ARG A C 1
ATOM 3868 O O . ARG A 1 494 ? -1.211 20.408 -15.672 1.00 83.81 494 ARG A O 1
ATOM 3875 N N . GLU A 1 495 ? -1.766 21.503 -13.795 1.00 90.31 495 GLU A N 1
ATOM 3876 C CA . GLU A 1 495 ? -1.830 22.858 -14.362 1.00 90.31 495 GLU A CA 1
ATOM 3877 C C . GLU A 1 495 ? -0.610 23.698 -13.946 1.00 90.31 495 GLU A C 1
ATOM 3879 O O . GLU A 1 495 ? -0.470 24.852 -14.341 1.00 90.31 495 GLU A O 1
ATOM 3884 N N . THR A 1 496 ? 0.285 23.124 -13.133 1.00 89.81 496 THR A N 1
ATOM 3885 C CA . THR A 1 496 ? 1.508 23.730 -12.582 1.00 89.81 496 THR A CA 1
ATOM 3886 C C . THR A 1 496 ? 1.312 25.062 -11.844 1.00 89.81 496 THR A C 1
ATOM 3888 O O . THR A 1 496 ? 2.272 25.801 -11.632 1.00 89.81 496 THR A O 1
ATOM 3891 N N . ARG A 1 497 ? 0.084 25.364 -11.398 1.00 92.69 497 ARG A N 1
ATOM 3892 C CA . ARG A 1 497 ? -0.292 26.653 -10.796 1.00 92.69 497 ARG A CA 1
ATOM 3893 C C . ARG A 1 497 ? -0.884 26.514 -9.396 1.00 92.69 497 ARG A C 1
ATOM 3895 O O . ARG A 1 497 ? -1.510 25.508 -9.056 1.00 92.69 497 ARG A O 1
ATOM 3902 N N . ARG A 1 498 ? -0.742 27.584 -8.610 1.00 93.88 498 ARG A N 1
ATOM 3903 C CA . ARG A 1 498 ? -1.499 27.791 -7.370 1.00 93.88 498 ARG A CA 1
ATOM 3904 C C . ARG A 1 498 ? -2.955 28.106 -7.718 1.00 93.88 498 ARG A C 1
ATOM 3906 O O . ARG A 1 498 ? -3.224 28.865 -8.649 1.00 93.88 498 ARG A O 1
ATOM 3913 N N . VAL A 1 499 ? -3.874 27.534 -6.959 1.00 95.25 499 VAL A N 1
ATOM 3914 C CA . VAL A 1 499 ? -5.317 27.783 -7.029 1.00 95.25 499 VAL A CA 1
ATOM 3915 C C . VAL A 1 499 ? -5.850 27.990 -5.616 1.00 95.25 499 VAL A C 1
ATOM 3917 O O . VAL A 1 499 ? -5.135 27.768 -4.640 1.00 95.25 499 VAL A O 1
ATOM 3920 N N . GLU A 1 500 ? -7.113 28.367 -5.502 1.00 96.06 500 GLU A N 1
ATOM 3921 C CA . GLU A 1 500 ? -7.843 28.349 -4.238 1.00 96.06 500 GLU A CA 1
ATOM 3922 C C . GLU A 1 500 ? -9.022 27.384 -4.408 1.00 96.06 500 GLU A C 1
ATOM 3924 O O . GLU A 1 500 ? -9.669 27.373 -5.458 1.00 96.06 500 GLU A O 1
ATOM 3929 N N . GLN A 1 501 ? -9.231 26.505 -3.429 1.00 95.75 501 GLN A N 1
ATOM 3930 C CA . GLN A 1 501 ? -10.246 25.451 -3.457 1.00 95.75 501 GLN A CA 1
ATOM 3931 C C . GLN A 1 501 ? -10.991 25.388 -2.126 1.00 95.75 501 GLN A C 1
ATOM 3933 O O . GLN A 1 501 ? -10.404 25.577 -1.063 1.00 95.75 501 GLN A O 1
ATOM 3938 N N . ASP A 1 502 ? -12.277 25.061 -2.195 1.00 96.19 502 ASP A N 1
ATOM 3939 C CA . ASP A 1 502 ? -13.090 24.745 -1.026 1.00 96.19 502 ASP A CA 1
ATOM 3940 C C . ASP A 1 502 ? -12.791 23.315 -0.564 1.00 96.19 502 ASP A C 1
ATOM 3942 O O . ASP A 1 502 ? -13.312 22.347 -1.126 1.00 96.19 502 ASP A O 1
ATOM 3946 N N . ILE A 1 503 ? -11.948 23.179 0.457 1.00 96.31 503 ILE A N 1
ATOM 3947 C CA . ILE A 1 503 ? -11.615 21.882 1.047 1.00 96.31 503 ILE A CA 1
ATOM 3948 C C . ILE A 1 503 ? -12.693 21.517 2.075 1.00 96.31 503 ILE A C 1
ATOM 3950 O O . ILE A 1 503 ? -13.003 22.338 2.943 1.00 96.31 503 ILE A O 1
ATOM 3954 N N . PRO A 1 504 ? -13.297 20.319 1.989 1.00 95.88 504 PRO A N 1
ATOM 3955 C CA . PRO A 1 504 ? -14.270 19.871 2.971 1.00 95.88 504 PRO A CA 1
ATOM 3956 C C . PRO A 1 504 ? -13.577 19.449 4.274 1.00 95.88 504 PRO A C 1
ATOM 3958 O O . PRO A 1 504 ? -12.611 18.688 4.263 1.00 95.88 504 PRO A O 1
ATOM 3961 N N . VAL A 1 505 ? -14.112 19.927 5.394 1.00 96.50 505 VAL A N 1
ATOM 3962 C CA . VAL A 1 505 ? -13.646 19.656 6.754 1.00 96.50 505 VAL A CA 1
ATOM 3963 C C . VAL A 1 505 ? -14.831 19.195 7.596 1.00 96.50 505 VAL A C 1
ATOM 3965 O O . VAL A 1 505 ? -15.817 19.917 7.762 1.00 96.50 505 VAL A O 1
ATOM 3968 N N . TYR A 1 506 ? -14.732 17.991 8.148 1.00 95.06 506 TYR A N 1
ATOM 3969 C CA . TYR A 1 506 ? -15.616 17.504 9.196 1.00 95.06 506 TYR A CA 1
ATOM 3970 C C . TYR A 1 506 ? -15.120 18.074 10.526 1.00 95.06 506 TYR A C 1
ATOM 3972 O O . TYR A 1 506 ? -14.089 17.661 11.059 1.00 95.06 506 TYR A O 1
ATOM 3980 N N . LEU A 1 507 ? -15.802 19.109 11.011 1.00 96.06 507 LEU A N 1
ATOM 3981 C CA . LEU A 1 507 ? -15.418 19.787 12.245 1.00 96.06 507 LEU A CA 1
ATOM 3982 C C . LEU A 1 507 ? -15.630 18.858 13.457 1.00 96.06 507 LEU A C 1
ATOM 3984 O O . LEU A 1 507 ? -16.664 18.185 13.505 1.00 96.06 507 LEU A O 1
ATOM 3988 N N . PRO A 1 508 ? -14.710 18.826 14.443 1.00 94.69 508 PRO A N 1
ATOM 3989 C CA . PRO A 1 508 ? -14.870 18.068 15.683 1.00 94.69 508 PRO A CA 1
ATOM 3990 C C . PRO A 1 508 ? -16.230 18.257 16.356 1.00 94.69 508 PRO A C 1
ATOM 3992 O O . PRO A 1 508 ? -16.808 17.285 16.832 1.00 94.69 508 PRO A O 1
ATOM 3995 N N . SER A 1 509 ? -16.779 19.474 16.356 1.00 93.44 509 SER A N 1
ATOM 3996 C CA . SER A 1 509 ? -18.083 19.758 16.956 1.00 93.44 509 SER A CA 1
ATOM 3997 C C . SER A 1 509 ? -19.233 19.033 16.265 1.00 93.44 509 SER A C 1
ATOM 3999 O O . SER A 1 509 ? -20.120 18.516 16.942 1.00 93.44 509 SER A O 1
ATOM 4001 N N . GLN A 1 510 ? -19.190 18.917 14.938 1.00 91.44 510 GLN A N 1
ATOM 4002 C CA . GLN A 1 510 ? -20.149 18.123 14.180 1.00 91.44 510 GLN A CA 1
ATOM 4003 C C . GLN A 1 510 ? -19.909 16.623 14.405 1.00 91.44 510 GLN A C 1
ATOM 4005 O O . GLN A 1 510 ? -20.849 15.902 14.726 1.00 91.44 510 GLN A O 1
ATOM 4010 N N . ALA A 1 511 ? -18.651 16.176 14.326 1.00 89.94 511 ALA A N 1
ATOM 4011 C CA . ALA A 1 511 ? -18.277 14.776 14.518 1.00 89.94 511 ALA A CA 1
ATOM 4012 C C . ALA A 1 511 ? -18.704 14.224 15.886 1.00 89.94 511 ALA A C 1
ATOM 4014 O O . ALA A 1 511 ? -19.190 13.097 15.973 1.00 89.94 511 ALA A O 1
ATOM 4015 N N . PHE A 1 512 ? -18.556 15.019 16.949 1.00 89.56 512 PHE A N 1
ATOM 4016 C CA . PHE A 1 512 ? -18.999 14.633 18.283 1.00 89.56 512 PHE A CA 1
ATOM 4017 C C . PHE A 1 512 ? -20.496 14.805 18.497 1.00 89.56 512 PHE A C 1
ATOM 4019 O O . PHE A 1 512 ? -21.076 13.973 19.186 1.00 89.56 512 PHE A O 1
ATOM 4026 N N . LYS A 1 513 ? -21.145 15.813 17.904 1.00 87.00 513 LYS A N 1
ATOM 4027 C CA . LYS A 1 513 ? -22.606 15.942 17.973 1.00 87.00 513 LYS A CA 1
ATOM 4028 C C . LYS A 1 513 ? -23.299 14.697 17.416 1.00 87.00 513 LYS A C 1
ATOM 4030 O O . LYS A 1 513 ? -24.173 14.148 18.071 1.00 87.00 513 LYS A O 1
ATOM 4035 N N . ASP A 1 514 ? -22.846 14.214 16.263 1.00 78.75 514 ASP A N 1
ATOM 4036 C CA . ASP A 1 514 ? -23.429 13.045 15.597 1.00 78.75 514 ASP A CA 1
ATOM 4037 C C . ASP A 1 514 ? -23.112 11.708 16.311 1.00 78.75 514 ASP A C 1
ATOM 4039 O O . ASP A 1 514 ? -23.641 10.672 15.924 1.00 78.75 514 ASP A O 1
ATOM 4043 N N . TYR A 1 515 ? -22.247 11.706 17.337 1.00 83.12 515 TYR A N 1
ATOM 4044 C CA . TYR A 1 515 ? -21.760 10.491 18.012 1.00 83.12 515 TYR A CA 1
ATOM 4045 C C . TYR A 1 515 ? -22.063 10.421 19.517 1.00 83.12 515 TYR A C 1
ATOM 4047 O O . TYR A 1 515 ? -22.316 9.347 20.064 1.00 83.12 515 TYR A O 1
ATOM 4055 N N . VAL A 1 516 ? -21.985 11.548 20.227 1.00 75.31 516 VAL A N 1
ATOM 4056 C CA . VAL A 1 516 ? -22.068 11.584 21.696 1.00 75.31 516 VAL A CA 1
ATOM 4057 C C . VAL A 1 516 ? -23.503 11.416 22.189 1.00 75.31 516 VAL A C 1
ATOM 4059 O O . VAL A 1 516 ? -23.692 10.800 23.241 1.00 75.31 516 VAL A O 1
ATOM 4062 N N . ASP A 1 517 ? -24.488 11.873 21.412 1.00 69.31 517 ASP A N 1
ATOM 4063 C CA . ASP A 1 517 ? -25.915 11.718 21.716 1.00 69.31 517 ASP A CA 1
ATOM 4064 C C . ASP A 1 517 ? -26.330 10.228 21.799 1.00 69.31 517 ASP A C 1
ATOM 4066 O O . ASP A 1 517 ? -27.154 9.869 22.641 1.00 69.31 517 ASP A O 1
ATOM 4070 N N . ASP A 1 518 ? -25.687 9.340 21.026 1.00 62.59 518 ASP A N 1
ATOM 4071 C CA . ASP A 1 518 ? -25.990 7.898 20.984 1.00 62.59 518 ASP A CA 1
ATOM 4072 C C . ASP A 1 518 ? -25.286 7.062 22.077 1.00 62.59 518 ASP A C 1
ATOM 4074 O O . ASP A 1 518 ? -25.751 5.973 22.425 1.00 62.59 518 ASP A O 1
ATOM 4078 N N . LEU A 1 519 ? -24.158 7.529 22.633 1.00 62.31 519 LEU A N 1
ATOM 4079 C CA . LEU A 1 519 ? -23.271 6.697 23.472 1.00 62.31 519 LEU A CA 1
ATOM 4080 C C . LEU A 1 519 ? -23.195 7.093 24.958 1.00 62.31 519 LEU A C 1
ATOM 4082 O O . LEU A 1 519 ? -22.480 6.453 25.739 1.00 62.31 519 LEU A O 1
ATOM 4086 N N . ALA A 1 520 ? -23.911 8.145 25.361 1.00 60.91 520 ALA A N 1
ATOM 4087 C CA . ALA A 1 520 ? -23.669 8.888 26.599 1.00 60.91 520 ALA A CA 1
ATOM 4088 C C . ALA A 1 520 ? -23.662 8.067 27.908 1.00 60.91 520 ALA A C 1
ATOM 4090 O O . ALA A 1 520 ? -23.003 8.476 28.859 1.00 60.91 520 ALA A O 1
ATOM 4091 N N . ALA A 1 521 ? -24.346 6.921 27.996 1.00 58.34 521 ALA A N 1
ATOM 4092 C CA . ALA A 1 521 ? -24.465 6.169 29.253 1.00 58.34 521 ALA A CA 1
ATOM 4093 C C . ALA A 1 521 ? -23.281 5.229 29.570 1.00 58.34 521 ALA A C 1
ATOM 4095 O O . ALA A 1 521 ? -22.938 5.058 30.739 1.00 58.34 521 ALA A O 1
ATOM 4096 N N . GLN A 1 522 ? -22.656 4.596 28.567 1.00 59.75 522 GLN A N 1
ATOM 4097 C CA . GLN A 1 522 ? -21.671 3.526 28.815 1.00 59.75 522 GLN A CA 1
ATOM 4098 C C . GLN A 1 522 ? -20.226 4.032 28.949 1.00 59.75 522 GLN A C 1
ATOM 4100 O O . GLN A 1 522 ? -19.445 3.452 29.702 1.00 59.75 522 GLN A O 1
ATOM 4105 N N . THR A 1 523 ? -19.850 5.121 28.269 1.00 67.38 523 THR A N 1
ATOM 4106 C CA . THR A 1 523 ? -18.447 5.585 28.241 1.00 67.38 523 THR A CA 1
ATOM 4107 C C . THR A 1 523 ? -17.941 6.191 29.550 1.00 67.38 523 THR A C 1
ATOM 4109 O O . THR A 1 523 ? -16.755 6.065 29.852 1.00 67.38 523 THR A O 1
ATOM 4112 N N . TRP A 1 524 ? -18.800 6.820 30.360 1.00 79.62 524 TRP A N 1
ATOM 4113 C CA . TRP A 1 524 ? -18.351 7.525 31.572 1.00 79.62 524 TRP A CA 1
ATOM 4114 C C . TRP A 1 524 ? -17.828 6.598 32.673 1.00 79.62 524 TRP A C 1
ATOM 4116 O O . TRP A 1 524 ? -16.923 6.989 33.409 1.00 79.62 524 TRP A O 1
ATOM 4126 N N . ALA A 1 525 ? -18.308 5.352 32.743 1.00 78.62 525 ALA A N 1
ATOM 4127 C CA . ALA A 1 525 ? -17.819 4.358 33.703 1.00 78.62 525 ALA A CA 1
ATOM 4128 C C . ALA A 1 525 ? -16.313 4.055 33.544 1.00 78.62 525 ALA A C 1
ATOM 4130 O O . ALA A 1 525 ? -15.651 3.679 34.510 1.00 78.62 525 ALA A O 1
ATOM 4131 N N . ASN A 1 526 ? -15.755 4.262 32.345 1.00 79.75 526 ASN A N 1
ATOM 4132 C CA . ASN A 1 526 ? -14.333 4.062 32.063 1.00 79.75 526 ASN A CA 1
ATOM 4133 C C . ASN A 1 526 ? -13.462 5.292 32.373 1.00 79.75 526 ASN A C 1
ATOM 4135 O O . ASN A 1 526 ? -12.238 5.161 32.391 1.00 79.75 526 ASN A O 1
ATOM 4139 N N . MET A 1 527 ? -14.045 6.471 32.630 1.00 83.69 527 MET A N 1
ATOM 4140 C CA . MET A 1 527 ? -13.288 7.720 32.799 1.00 83.69 527 MET A CA 1
ATOM 4141 C C . MET A 1 527 ? -12.241 7.641 33.932 1.00 83.69 527 MET A C 1
ATOM 4143 O O . MET A 1 527 ? -11.075 7.942 33.654 1.00 83.69 527 MET A O 1
ATOM 4147 N N . PRO A 1 528 ? -12.552 7.112 35.140 1.00 83.81 528 PRO A N 1
ATOM 4148 C CA . PRO A 1 528 ? -11.551 6.945 36.196 1.00 83.81 528 PRO A CA 1
ATOM 4149 C C . PRO A 1 528 ? -10.387 6.025 35.799 1.00 83.81 528 PRO A C 1
ATOM 4151 O O . PRO A 1 528 ? -9.249 6.268 36.179 1.00 83.81 528 PRO A O 1
ATOM 4154 N N . ARG A 1 529 ? -10.655 4.987 34.995 1.00 84.00 529 ARG A N 1
ATOM 4155 C CA . ARG A 1 529 ? -9.641 4.026 34.532 1.00 84.00 529 ARG A CA 1
ATOM 4156 C C . ARG A 1 529 ? -8.741 4.595 33.432 1.00 84.00 529 ARG A C 1
ATOM 4158 O O . ARG A 1 529 ? -7.573 4.226 33.371 1.00 84.00 529 ARG A O 1
ATOM 4165 N N . LEU A 1 530 ? -9.292 5.408 32.530 1.00 83.12 530 LEU A N 1
ATOM 4166 C CA . LEU A 1 530 ? -8.582 5.888 31.339 1.00 83.12 530 LEU A CA 1
ATOM 4167 C C . LEU A 1 530 ? -7.822 7.192 31.585 1.00 83.12 530 LEU A C 1
ATOM 4169 O O . LEU A 1 530 ? -6.702 7.331 31.109 1.00 83.12 530 LEU A O 1
ATOM 4173 N N . VAL A 1 531 ? -8.418 8.139 32.319 1.00 87.00 531 VAL A N 1
ATOM 4174 C CA . VAL A 1 531 ? -7.829 9.472 32.559 1.00 87.00 531 VAL A CA 1
ATOM 4175 C C . VAL A 1 531 ? -7.865 9.913 34.023 1.00 87.00 531 VAL A C 1
ATOM 4177 O O . VAL A 1 531 ? -7.305 10.954 34.360 1.00 87.00 531 VAL A O 1
ATOM 4180 N N . GLY A 1 532 ? -8.478 9.120 34.908 1.00 77.50 532 GLY A N 1
ATOM 4181 C CA . GLY A 1 532 ? -8.758 9.492 36.298 1.00 77.50 532 GLY A CA 1
ATOM 4182 C C . GLY A 1 532 ? -7.547 9.785 37.178 1.00 77.50 532 GLY A C 1
ATOM 4183 O O . GLY A 1 532 ? -7.729 10.413 38.213 1.00 77.50 532 GLY A O 1
ATOM 4184 N N . ASP A 1 533 ? -6.333 9.409 36.767 1.00 85.25 533 ASP A N 1
ATOM 4185 C CA . ASP A 1 533 ? -5.072 9.769 37.435 1.00 85.25 533 ASP A CA 1
ATOM 4186 C C . ASP A 1 533 ? -4.066 10.502 36.536 1.00 85.25 533 ASP A C 1
ATOM 4188 O O . ASP A 1 533 ? -2.939 10.784 36.942 1.00 85.25 533 ASP A O 1
ATOM 4192 N N . ILE A 1 534 ? -4.485 10.899 35.333 1.00 89.69 534 ILE A N 1
ATOM 4193 C CA . ILE A 1 534 ? -3.638 11.638 34.401 1.00 89.69 534 ILE A CA 1
ATOM 4194 C C . ILE A 1 534 ? -3.582 13.116 34.816 1.00 89.69 534 ILE A C 1
ATOM 4196 O O . ILE A 1 534 ? -4.557 13.860 34.694 1.00 89.69 534 ILE A O 1
ATOM 4200 N N . GLY A 1 535 ? -2.408 13.561 35.274 1.00 91.12 535 GLY A N 1
ATOM 4201 C CA . GLY A 1 535 ? -2.189 14.933 35.746 1.00 91.12 535 GLY A CA 1
ATOM 4202 C C . GLY A 1 535 ? -2.485 16.017 34.700 1.00 91.12 535 GLY A C 1
ATOM 4203 O O . GLY A 1 535 ? -3.028 17.058 35.057 1.00 91.12 535 GLY A O 1
ATOM 4204 N N . ILE A 1 536 ? -2.204 15.769 33.412 1.00 92.81 536 ILE A N 1
ATOM 4205 C CA . ILE A 1 536 ? -2.533 16.720 32.333 1.00 92.81 536 ILE A CA 1
ATOM 4206 C C . ILE A 1 536 ? -4.049 16.881 32.128 1.00 92.81 536 ILE A C 1
ATOM 4208 O O . ILE A 1 536 ? -4.484 17.963 31.756 1.00 92.81 536 ILE A O 1
ATOM 4212 N N . TYR A 1 537 ? -4.860 15.863 32.443 1.00 94.88 537 TYR A N 1
ATOM 4213 C CA . TYR A 1 537 ? -6.321 15.968 32.404 1.00 94.88 537 TYR A CA 1
ATOM 4214 C C . TYR A 1 537 ? -6.858 16.722 33.626 1.00 94.88 537 TYR A C 1
ATOM 4216 O O . TYR A 1 537 ? -7.558 17.716 33.455 1.00 94.88 537 TYR A O 1
ATOM 4224 N N . LYS A 1 538 ? -6.466 16.325 34.849 1.00 94.06 538 LYS A N 1
ATOM 4225 C CA . LYS A 1 538 ? -6.889 16.997 36.099 1.00 94.06 538 LYS A CA 1
ATOM 4226 C C . LYS A 1 538 ? -6.570 18.497 36.103 1.00 94.06 538 LYS A C 1
ATOM 4228 O O . LYS A 1 538 ? -7.382 19.300 36.537 1.00 94.06 538 LYS A O 1
ATOM 4233 N N . ASN A 1 539 ? -5.399 18.871 35.589 1.00 95.19 539 ASN A N 1
ATOM 4234 C CA . ASN A 1 539 ? -4.942 20.261 35.553 1.00 95.19 539 ASN A CA 1
ATOM 4235 C C . ASN A 1 539 ? -5.348 21.012 34.268 1.00 95.19 539 ASN A C 1
ATOM 4237 O O . ASN A 1 539 ? -4.923 22.153 34.078 1.00 95.19 539 ASN A O 1
ATOM 4241 N N . HIS A 1 540 ? -6.121 20.401 33.361 1.00 95.06 540 HIS A N 1
ATOM 4242 C CA . HIS A 1 540 ? -6.529 21.058 32.117 1.00 95.06 540 HIS A CA 1
ATOM 4243 C C . HIS A 1 540 ? -7.488 22.225 32.427 1.00 95.06 540 HIS A C 1
ATOM 4245 O O . HIS A 1 540 ? -8.461 22.006 33.152 1.00 95.06 540 HIS A O 1
ATOM 4251 N N . PRO A 1 541 ? -7.308 23.436 31.858 1.00 95.69 541 PRO A N 1
ATOM 4252 C CA . PRO A 1 541 ? -8.125 24.605 32.206 1.00 95.69 541 PRO A CA 1
ATOM 4253 C C . PRO A 1 541 ? -9.638 24.369 32.106 1.00 95.69 541 PRO A C 1
ATOM 4255 O O . PRO A 1 541 ? -10.384 24.765 32.994 1.00 95.69 541 PRO A O 1
ATOM 4258 N N . VAL A 1 542 ? -10.086 23.649 31.072 1.00 94.75 542 VAL A N 1
ATOM 4259 C CA . VAL A 1 542 ? -11.502 23.278 30.865 1.00 94.75 542 VAL A CA 1
ATOM 4260 C C . VAL A 1 542 ? -12.044 22.351 31.965 1.00 94.75 542 VAL A C 1
ATOM 4262 O O . VAL A 1 542 ? -13.207 22.473 32.344 1.00 94.75 542 VAL A O 1
ATOM 4265 N N . VAL A 1 543 ? -11.213 21.443 32.492 1.00 94.50 543 VAL A N 1
ATOM 4266 C CA . VAL A 1 543 ? -11.586 20.521 33.582 1.00 94.50 543 VAL A CA 1
ATOM 4267 C C . VAL A 1 543 ? -11.685 21.290 34.895 1.00 94.50 543 VAL A C 1
ATOM 4269 O O . VAL A 1 543 ? -12.730 21.253 35.534 1.00 94.50 543 VAL A O 1
ATOM 4272 N N . VAL A 1 544 ? -10.665 22.087 35.228 1.00 95.38 544 VAL A N 1
ATOM 4273 C CA . VAL A 1 544 ? -10.668 22.964 36.413 1.00 95.38 544 VAL A CA 1
ATOM 4274 C C . VAL A 1 544 ? -11.861 23.931 36.387 1.00 95.38 544 VAL A C 1
ATOM 4276 O O . VAL A 1 544 ? -12.532 24.115 37.400 1.00 95.38 544 VAL A O 1
ATOM 4279 N N . GLN A 1 545 ? -12.183 24.515 35.229 1.00 93.88 545 GLN A N 1
ATOM 4280 C CA . GLN A 1 545 ? -13.337 25.403 35.076 1.00 93.88 545 GLN A CA 1
ATOM 4281 C C . GLN A 1 545 ? -14.673 24.666 35.281 1.00 93.88 545 GLN A C 1
ATOM 4283 O O . GLN A 1 545 ? -15.566 25.194 35.941 1.00 93.88 545 GLN A O 1
ATOM 4288 N N . ALA A 1 546 ? -14.815 23.440 34.768 1.00 92.06 546 ALA A N 1
ATOM 4289 C CA . ALA A 1 546 ? -16.003 22.619 35.004 1.00 92.06 546 ALA A CA 1
ATOM 4290 C C . ALA A 1 546 ? -16.146 22.195 36.481 1.00 92.06 546 ALA A C 1
ATOM 4292 O O . ALA A 1 546 ? -17.259 22.193 37.010 1.00 92.06 546 ALA A O 1
ATOM 4293 N N . GLU A 1 547 ? -15.039 21.908 37.174 1.00 92.12 547 GLU A N 1
ATOM 4294 C CA . GLU A 1 547 ? -15.033 21.621 38.616 1.00 92.12 547 GLU A CA 1
ATOM 4295 C C . GLU A 1 547 ? -15.467 22.843 39.446 1.00 92.12 547 GLU A C 1
ATOM 4297 O O . GLU A 1 547 ? -16.305 22.707 40.341 1.00 92.12 547 GLU A O 1
ATOM 4302 N N . LEU A 1 548 ? -14.977 24.045 39.111 1.00 92.81 548 LEU A N 1
ATOM 4303 C CA . LEU A 1 548 ? -15.407 25.313 39.728 1.00 92.81 548 LEU A CA 1
ATOM 4304 C C . LEU A 1 548 ? -16.900 25.607 39.498 1.00 92.81 548 LEU A C 1
ATOM 4306 O O . LEU A 1 548 ? -17.557 26.212 40.345 1.00 92.81 548 LEU A O 1
ATOM 4310 N N . GLU A 1 549 ? -17.461 25.125 38.390 1.00 91.19 549 GLU A N 1
ATOM 4311 C CA . GLU A 1 549 ? -18.893 25.163 38.068 1.00 91.19 549 GLU A CA 1
ATOM 4312 C C . GLU A 1 549 ? -19.683 23.991 38.702 1.00 91.19 549 GLU A C 1
ATOM 4314 O O . GLU A 1 549 ? -20.782 23.649 38.265 1.00 91.19 549 GLU A O 1
ATOM 4319 N N . ASN A 1 550 ? -19.146 23.378 39.766 1.00 88.75 550 ASN A N 1
ATOM 4320 C CA . ASN A 1 550 ? -19.710 22.234 40.496 1.00 88.75 550 ASN A CA 1
ATOM 4321 C C . ASN A 1 550 ? -19.989 20.996 39.619 1.00 88.75 550 ASN A C 1
ATOM 4323 O O . ASN A 1 550 ? -20.921 20.240 39.898 1.00 88.75 550 ASN A O 1
ATOM 4327 N N . ASN A 1 551 ? -19.200 20.778 38.562 1.00 80.62 551 ASN A N 1
ATOM 4328 C CA . ASN A 1 551 ? -19.361 19.675 37.608 1.00 80.62 551 ASN A CA 1
ATOM 4329 C C . ASN A 1 551 ? -20.759 19.602 36.958 1.00 80.62 551 ASN A C 1
ATOM 4331 O O . ASN A 1 551 ? -21.219 18.526 36.578 1.00 80.62 551 ASN A O 1
ATOM 4335 N N . GLN A 1 552 ? -21.436 20.747 36.786 1.00 80.00 552 GLN A N 1
ATOM 4336 C CA . GLN A 1 552 ? -22.705 20.821 36.042 1.00 80.00 552 GLN A CA 1
ATOM 4337 C C . GLN A 1 552 ? -22.556 20.469 34.552 1.00 80.00 552 GLN A C 1
ATOM 4339 O O . GLN A 1 552 ? -23.547 20.176 33.885 1.00 80.00 552 GLN A O 1
ATOM 4344 N N . ILE A 1 553 ? -21.326 20.505 34.032 1.00 84.38 553 ILE A N 1
ATOM 4345 C CA . ILE A 1 553 ? -20.971 20.206 32.647 1.00 84.38 553 ILE A CA 1
ATOM 4346 C C . ILE A 1 553 ? -19.884 19.132 32.661 1.00 84.38 553 ILE A C 1
ATOM 4348 O O . ILE A 1 553 ? -18.851 19.290 33.310 1.00 84.38 553 ILE A O 1
ATOM 4352 N N . THR A 1 554 ? -20.099 18.035 31.936 1.00 88.50 554 THR A N 1
ATOM 4353 C CA . THR A 1 554 ? -19.101 16.963 31.817 1.00 88.50 554 THR A CA 1
ATOM 4354 C C . THR A 1 554 ? -18.029 17.326 30.795 1.00 88.50 554 THR A C 1
ATOM 4356 O O . THR A 1 554 ? -18.363 17.791 29.702 1.00 88.50 554 THR A O 1
ATOM 4359 N N . VAL A 1 555 ? -16.762 17.039 31.100 1.00 92.50 555 VAL A N 1
ATOM 4360 C CA . VAL A 1 555 ? -15.640 17.224 30.166 1.00 92.50 555 VAL A CA 1
ATOM 4361 C C . VAL A 1 555 ? -15.217 15.877 29.573 1.00 92.50 555 VAL A C 1
ATOM 4363 O O . VAL A 1 555 ? -14.998 14.920 30.315 1.00 92.50 555 VAL A O 1
ATOM 4366 N N . ARG A 1 556 ? -15.106 15.775 28.242 1.00 92.69 556 ARG A N 1
ATOM 4367 C CA . ARG A 1 556 ? -14.554 14.597 27.551 1.00 92.69 556 ARG A CA 1
ATOM 4368 C C . ARG A 1 556 ? -13.072 14.803 27.210 1.00 92.69 556 ARG A C 1
ATOM 4370 O O . ARG A 1 556 ? -12.738 15.803 26.573 1.00 92.69 556 ARG A O 1
ATOM 4377 N N . PRO A 1 557 ? -12.182 13.863 27.571 1.00 95.50 557 PRO A N 1
ATOM 4378 C CA . PRO A 1 557 ? -10.804 13.861 27.098 1.00 95.50 557 PRO A CA 1
ATOM 4379 C C . PRO A 1 557 ? -10.743 13.463 25.617 1.00 95.50 557 PRO A C 1
ATOM 4381 O O . PRO A 1 557 ? -11.289 12.430 25.217 1.00 95.50 557 PRO A O 1
ATOM 4384 N N . ILE A 1 558 ? -10.046 14.258 24.807 1.00 96.44 558 ILE A N 1
ATOM 4385 C CA . ILE A 1 558 ? -9.824 13.985 23.383 1.00 96.44 558 ILE A CA 1
ATOM 4386 C C . ILE A 1 558 ? -8.339 14.043 23.021 1.00 96.44 558 ILE A C 1
ATOM 4388 O O . ILE A 1 558 ? -7.555 14.752 23.655 1.00 96.44 558 ILE A O 1
ATOM 4392 N N . ALA A 1 559 ? -7.970 13.292 21.983 1.00 96.38 559 ALA A N 1
ATOM 4393 C CA . ALA A 1 559 ? -6.650 13.340 21.363 1.00 96.38 559 ALA A CA 1
ATOM 4394 C C . ALA A 1 559 ? -6.750 13.875 19.932 1.00 96.38 559 ALA A C 1
ATOM 4396 O O . ALA A 1 559 ? -7.658 13.494 19.184 1.00 96.38 559 ALA A O 1
ATOM 4397 N N . LEU A 1 560 ? -5.793 14.707 19.531 1.00 96.38 560 LEU A N 1
ATOM 4398 C CA . LEU A 1 560 ? -5.565 15.049 18.128 1.00 96.38 560 LEU A CA 1
ATOM 4399 C C . LEU A 1 560 ? -4.534 14.075 17.553 1.00 96.38 560 LEU A C 1
ATOM 4401 O O . LEU A 1 560 ? -3.562 13.743 18.224 1.00 96.38 560 LEU A O 1
ATOM 4405 N N . TYR A 1 561 ? -4.731 13.609 16.324 1.00 95.38 561 TYR A N 1
ATOM 4406 C CA . TYR A 1 561 ? -3.772 12.741 15.639 1.00 95.38 561 TYR A CA 1
ATOM 4407 C C . TYR A 1 561 ? -3.641 13.151 14.177 1.00 95.38 561 TYR A C 1
ATOM 4409 O O . TYR A 1 561 ? -4.648 13.440 13.534 1.00 95.38 561 TYR A O 1
ATOM 4417 N N . TRP A 1 562 ? -2.431 13.154 13.625 1.00 94.12 562 TRP A N 1
ATOM 4418 C CA . TRP A 1 562 ? -2.231 13.334 12.188 1.00 94.12 562 TRP A CA 1
ATOM 4419 C C . TRP A 1 562 ? -1.071 12.501 11.654 1.00 94.12 562 TRP A C 1
ATOM 4421 O O . TRP A 1 562 ? -0.080 12.283 12.346 1.00 94.12 562 TRP A O 1
ATOM 4431 N N . ASP A 1 563 ? -1.197 12.027 10.415 1.00 92.38 563 ASP A N 1
ATOM 4432 C CA . ASP A 1 563 ? -0.230 11.088 9.838 1.00 92.38 563 ASP A CA 1
ATOM 4433 C C . ASP A 1 563 ? -0.159 11.161 8.305 1.00 92.38 563 ASP A C 1
ATOM 4435 O O . ASP A 1 563 ? -1.137 11.517 7.634 1.00 92.38 563 ASP A O 1
ATOM 4439 N N . GLY A 1 564 ? 1.008 10.806 7.767 1.00 89.12 564 GLY A N 1
ATOM 4440 C CA . GLY A 1 564 ? 1.322 10.721 6.345 1.00 89.12 564 GLY A CA 1
ATOM 4441 C C . GLY A 1 564 ? 1.028 9.335 5.765 1.00 89.12 564 GLY A C 1
ATOM 4442 O O . GLY A 1 564 ? 1.907 8.481 5.680 1.00 89.12 564 GLY A O 1
ATOM 4443 N N . VAL A 1 565 ? -0.193 9.114 5.280 1.00 87.06 565 VAL A N 1
ATOM 4444 C CA . VAL A 1 565 ? -0.603 7.844 4.663 1.00 87.06 565 VAL A CA 1
ATOM 4445 C C . VAL A 1 565 ? -0.150 7.787 3.203 1.00 87.06 565 VAL A C 1
ATOM 4447 O O . VAL A 1 565 ? -0.556 8.610 2.379 1.00 87.06 565 VAL A O 1
ATOM 4450 N N . GLN A 1 566 ? 0.664 6.793 2.843 1.00 88.44 566 GLN A N 1
ATOM 4451 C CA . GLN A 1 566 ? 1.081 6.587 1.455 1.00 88.44 566 GLN A CA 1
ATOM 4452 C C . GLN A 1 566 ? -0.118 6.214 0.564 1.00 88.44 566 GLN A C 1
ATOM 4454 O O . GLN A 1 566 ? -0.818 5.240 0.827 1.00 88.44 566 GLN A O 1
ATOM 4459 N N . TYR A 1 567 ? -0.328 6.971 -0.518 1.00 84.88 567 TYR A N 1
ATOM 4460 C CA . TYR A 1 567 ? -1.397 6.722 -1.494 1.00 84.88 567 TYR A CA 1
ATOM 4461 C C . TYR A 1 567 ? -0.874 6.028 -2.753 1.00 84.88 567 TYR A C 1
ATOM 4463 O O . TYR A 1 567 ? -1.511 5.132 -3.301 1.00 84.88 567 TYR A O 1
ATOM 4471 N N . THR A 1 568 ? 0.307 6.437 -3.216 1.00 87.88 568 THR A N 1
ATOM 4472 C CA . THR A 1 568 ? 0.999 5.830 -4.356 1.00 87.88 568 THR A CA 1
ATOM 4473 C C . THR A 1 568 ? 2.498 5.746 -4.076 1.00 87.88 568 THR A C 1
ATOM 4475 O O . THR A 1 568 ? 2.997 6.291 -3.092 1.00 87.88 568 THR A O 1
ATOM 4478 N N . ASN A 1 569 ? 3.265 5.142 -4.984 1.00 84.25 569 ASN A N 1
ATOM 4479 C CA . ASN A 1 569 ? 4.733 5.129 -4.911 1.00 84.25 569 ASN A CA 1
ATOM 4480 C C . ASN A 1 569 ? 5.374 6.537 -4.890 1.00 84.25 569 ASN A C 1
ATOM 4482 O O . ASN A 1 569 ? 6.563 6.651 -4.597 1.00 84.25 569 ASN A O 1
ATOM 4486 N N . HIS A 1 570 ? 4.621 7.592 -5.229 1.00 85.56 570 HIS A N 1
ATOM 4487 C CA . HIS A 1 570 ? 5.126 8.959 -5.395 1.00 85.56 570 HIS A CA 1
ATOM 4488 C C . HIS A 1 570 ? 4.249 10.043 -4.740 1.00 85.56 570 HIS A C 1
ATOM 4490 O O . HIS A 1 570 ? 4.512 11.221 -4.961 1.00 85.56 570 HIS A O 1
ATOM 4496 N N . ASP A 1 571 ? 3.213 9.675 -3.978 1.00 89.31 571 ASP A N 1
ATOM 4497 C CA . ASP A 1 571 ? 2.271 10.626 -3.368 1.00 89.31 571 ASP A CA 1
ATOM 4498 C C . ASP A 1 571 ? 1.683 10.064 -2.064 1.00 89.31 571 ASP A C 1
ATOM 4500 O O . ASP A 1 571 ? 1.489 8.850 -1.923 1.00 89.31 571 ASP A O 1
ATOM 4504 N N . SER A 1 572 ? 1.374 10.954 -1.127 1.00 91.38 572 SER A N 1
ATOM 4505 C CA . SER A 1 572 ? 0.806 10.647 0.186 1.00 91.38 572 SER A CA 1
ATOM 4506 C C . SER A 1 572 ? -0.307 11.628 0.547 1.00 91.38 572 SER A C 1
ATOM 4508 O O . SER A 1 572 ? -0.375 12.746 0.035 1.00 91.38 572 SER A O 1
ATOM 4510 N N . PHE A 1 573 ? -1.183 11.208 1.451 1.00 93.31 573 PHE A N 1
ATOM 4511 C CA . PHE A 1 573 ? -2.126 12.084 2.129 1.00 93.31 573 PHE A CA 1
ATOM 4512 C C . PHE A 1 573 ? -1.615 12.410 3.528 1.00 93.31 573 PHE A C 1
ATOM 4514 O O . PHE A 1 573 ? -1.132 11.523 4.222 1.00 93.31 573 PHE A O 1
ATOM 4521 N N . MET A 1 574 ? -1.821 13.640 3.978 1.00 94.06 574 MET A N 1
ATOM 4522 C CA . MET A 1 574 ? -1.825 13.980 5.393 1.00 94.06 574 MET A CA 1
ATOM 4523 C C . MET A 1 574 ? -3.273 13.950 5.888 1.00 94.06 574 MET A C 1
ATOM 4525 O O . MET A 1 574 ? -4.099 14.747 5.435 1.00 94.06 574 MET A O 1
ATOM 4529 N N . GLY A 1 575 ? -3.594 12.997 6.762 1.00 95.50 575 GLY A N 1
ATOM 4530 C CA . GLY A 1 575 ? -4.907 12.888 7.401 1.00 95.50 575 GLY A CA 1
ATOM 4531 C C . GLY A 1 575 ? -4.881 13.490 8.799 1.00 95.50 575 GLY A C 1
ATOM 4532 O O . GLY A 1 575 ? -3.953 13.210 9.551 1.00 95.50 575 GLY A O 1
ATOM 4533 N N . PHE A 1 576 ? -5.895 14.281 9.147 1.00 96.75 576 PHE A N 1
ATOM 4534 C CA . PHE A 1 576 ? -6.074 14.883 10.470 1.00 96.75 576 PHE A CA 1
ATOM 4535 C C . PHE A 1 576 ? -7.292 14.276 11.152 1.00 96.75 576 PHE A C 1
ATOM 4537 O O . PHE A 1 576 ? -8.383 14.256 10.583 1.00 96.75 576 PHE A O 1
ATOM 4544 N N . TYR A 1 577 ? -7.110 13.799 12.376 1.00 96.94 577 TYR A N 1
ATOM 4545 C CA . TYR A 1 577 ? -8.089 13.043 13.137 1.00 96.94 577 TYR A CA 1
ATOM 4546 C C . TYR A 1 577 ? -8.300 13.660 14.518 1.00 96.94 577 TYR A C 1
ATOM 4548 O O . TYR A 1 577 ? -7.358 14.127 15.159 1.00 96.94 577 TYR A O 1
ATOM 4556 N N . VAL A 1 578 ? -9.532 13.572 15.010 1.00 96.62 578 VAL A N 1
ATOM 4557 C CA . VAL A 1 578 ? -9.859 13.769 16.424 1.00 96.62 578 VAL A CA 1
ATOM 4558 C C . VAL A 1 578 ? -10.325 12.432 17.004 1.00 96.62 578 VAL A C 1
ATOM 4560 O O . VAL A 1 578 ? -10.996 11.658 16.323 1.00 96.62 578 VAL A O 1
ATOM 4563 N N . THR A 1 579 ? -9.923 12.116 18.233 1.00 95.62 579 THR A N 1
ATOM 4564 C CA . THR A 1 579 ? -10.221 10.840 18.901 1.00 95.62 579 THR A CA 1
ATOM 4565 C C . THR A 1 579 ? -10.911 11.101 20.233 1.00 95.62 579 THR A C 1
ATOM 4567 O O . THR A 1 579 ? -10.362 11.826 21.060 1.00 95.62 579 THR A O 1
ATOM 4570 N N . ASP A 1 580 ? -12.068 10.483 20.478 1.00 93.50 580 ASP A N 1
ATOM 4571 C CA . ASP A 1 580 ? -12.648 10.415 21.825 1.00 93.50 580 ASP A CA 1
ATOM 4572 C C . ASP A 1 580 ? -11.918 9.336 22.627 1.00 93.50 580 ASP A C 1
ATOM 4574 O O . ASP A 1 580 ? -12.047 8.146 22.336 1.00 93.50 580 ASP A O 1
ATOM 4578 N N . ILE A 1 581 ? -11.154 9.737 23.645 1.00 93.00 581 ILE A N 1
ATOM 4579 C CA . ILE A 1 581 ? -10.308 8.809 24.412 1.00 93.00 581 ILE A CA 1
ATOM 4580 C C . ILE A 1 581 ? -11.164 7.800 25.198 1.00 93.00 581 ILE A C 1
ATOM 4582 O O . ILE A 1 581 ? -10.721 6.679 25.436 1.00 93.00 581 ILE A O 1
ATOM 4586 N N . LEU A 1 582 ? -12.406 8.153 25.560 1.00 89.94 582 LEU A N 1
ATOM 4587 C CA . LEU A 1 582 ? -13.289 7.284 26.348 1.00 89.94 582 LEU A CA 1
ATOM 4588 C C . LEU A 1 582 ? -13.852 6.088 25.566 1.00 89.94 582 LEU A C 1
ATOM 4590 O O . LEU A 1 582 ? -14.027 5.017 26.149 1.00 89.94 582 LEU A O 1
ATOM 4594 N N . SER A 1 583 ? -14.154 6.257 24.275 1.00 87.50 583 SER A N 1
ATOM 4595 C CA . SER A 1 583 ? -14.606 5.169 23.393 1.00 87.50 583 SER A CA 1
ATOM 4596 C C . SER A 1 583 ? -13.500 4.584 22.512 1.00 87.50 583 SER A C 1
ATOM 4598 O O . SER A 1 583 ? -13.658 3.481 21.994 1.00 87.50 583 SER A O 1
ATOM 4600 N N . GLY A 1 584 ? -12.397 5.311 22.315 1.00 89.31 584 GLY A N 1
ATOM 4601 C CA . GLY A 1 584 ? -11.368 4.987 21.326 1.00 89.31 584 GLY A CA 1
ATOM 4602 C C . GLY A 1 584 ? -11.768 5.313 19.880 1.00 89.31 584 GLY A C 1
ATOM 4603 O O . GLY A 1 584 ? -10.996 5.031 18.962 1.00 89.31 584 GLY A O 1
ATOM 4604 N N . GLN A 1 585 ? -12.947 5.904 19.653 1.00 91.62 585 GLN A N 1
ATOM 4605 C CA . GLN A 1 585 ? -13.423 6.239 18.313 1.00 91.62 585 GLN A CA 1
ATOM 4606 C C . GLN A 1 585 ? -12.612 7.391 17.714 1.00 91.62 585 GLN A C 1
ATOM 4608 O O . GLN A 1 585 ? -12.498 8.467 18.305 1.00 91.62 585 GLN A O 1
ATOM 4613 N N . LYS A 1 586 ? -12.088 7.161 16.506 1.00 94.19 586 LYS A N 1
ATOM 4614 C CA . LYS A 1 586 ? -11.379 8.156 15.694 1.00 94.19 586 LYS A CA 1
ATOM 4615 C C . LYS A 1 586 ? -12.305 8.723 14.617 1.00 94.19 586 LYS A C 1
ATOM 4617 O O . LYS A 1 586 ? -13.031 7.969 13.969 1.00 94.19 586 LYS A O 1
ATOM 4622 N N . PHE A 1 587 ? -12.226 10.028 14.385 1.00 93.69 587 PHE A N 1
ATOM 4623 C CA . PHE A 1 587 ? -12.965 10.753 13.352 1.00 93.69 587 PHE A CA 1
ATOM 4624 C C . PHE A 1 587 ? -11.972 11.473 12.444 1.00 93.69 587 PHE A C 1
ATOM 4626 O O . PHE A 1 587 ? -11.211 12.321 12.911 1.00 93.69 587 PHE A O 1
ATOM 4633 N N . LEU A 1 588 ? -11.972 11.151 11.148 1.00 95.50 588 LEU A N 1
ATOM 4634 C CA . LEU A 1 588 ? -11.204 11.900 10.152 1.00 95.50 588 LEU A CA 1
ATOM 4635 C C . LEU A 1 588 ? -11.849 13.282 9.988 1.00 95.50 588 LEU A C 1
ATOM 4637 O O . LEU A 1 588 ? -12.980 13.384 9.522 1.00 95.50 588 LEU A O 1
ATOM 4641 N N . SER A 1 589 ? -11.133 14.329 10.389 1.00 95.81 589 SER A N 1
ATOM 4642 C CA . SER A 1 589 ? -11.580 15.719 10.278 1.00 95.81 589 SER A CA 1
ATOM 4643 C C . SER A 1 589 ? -11.351 16.248 8.862 1.00 95.81 589 SER A C 1
ATOM 4645 O O . SER A 1 589 ? -12.273 16.740 8.221 1.00 95.81 589 SER A O 1
ATOM 4647 N N . PHE A 1 590 ? -10.133 16.121 8.332 1.00 96.38 590 PHE A N 1
ATOM 4648 C CA . PHE A 1 590 ? -9.820 16.497 6.951 1.00 96.38 590 PHE A CA 1
ATOM 4649 C C . PHE A 1 590 ? -8.572 15.774 6.434 1.00 96.38 590 PHE A C 1
ATOM 4651 O O . PHE A 1 590 ? -7.823 15.158 7.191 1.00 96.38 590 PHE A O 1
ATOM 4658 N N . LEU A 1 591 ? -8.373 15.830 5.118 1.00 95.81 591 LEU A N 1
ATOM 4659 C CA . LEU A 1 591 ? -7.344 15.089 4.393 1.00 95.81 591 LEU A CA 1
ATOM 4660 C C . LEU A 1 591 ? -6.775 15.975 3.278 1.00 95.81 591 LEU A C 1
ATOM 4662 O O . LEU A 1 591 ? -7.535 16.545 2.497 1.00 95.81 591 LEU A O 1
ATOM 4666 N N . VAL A 1 592 ? -5.449 16.078 3.187 1.00 95.31 592 VAL A N 1
ATOM 4667 C CA . VAL A 1 592 ? -4.752 16.910 2.190 1.00 95.31 592 VAL A CA 1
ATOM 4668 C C . VAL A 1 592 ? -3.712 16.070 1.457 1.00 95.31 592 VAL A C 1
ATOM 4670 O O . VAL A 1 592 ? -2.947 15.352 2.092 1.00 95.31 592 VAL A O 1
ATOM 4673 N N . ARG A 1 593 ? -3.645 16.148 0.123 1.00 94.31 593 ARG A N 1
ATOM 4674 C CA . ARG A 1 593 ? -2.584 15.482 -0.653 1.00 94.31 593 ARG A CA 1
ATOM 4675 C C . ARG A 1 593 ? -1.285 16.264 -0.588 1.00 94.31 593 ARG A C 1
ATOM 4677 O O . ARG A 1 593 ? -1.280 17.467 -0.840 1.00 94.31 593 ARG A O 1
ATOM 4684 N N . SER A 1 594 ? -0.182 15.570 -0.333 1.00 92.00 594 SER A N 1
ATOM 4685 C CA . SER A 1 594 ? 1.154 16.162 -0.261 1.00 92.00 594 SER A CA 1
ATOM 4686 C C . SER A 1 594 ? 1.547 16.855 -1.565 1.00 92.00 594 SER A C 1
ATOM 4688 O O . SER A 1 594 ? 2.025 17.987 -1.532 1.00 92.00 594 SER A O 1
ATOM 4690 N N . ASP A 1 595 ? 1.256 16.233 -2.712 1.00 92.38 595 ASP A N 1
ATOM 4691 C CA . ASP A 1 595 ? 1.473 16.813 -4.047 1.00 92.38 595 ASP A CA 1
ATOM 4692 C C . ASP A 1 595 ? 0.576 18.027 -4.376 1.00 92.38 595 ASP A C 1
ATOM 4694 O O . ASP A 1 595 ? 0.847 18.741 -5.347 1.00 92.38 595 ASP A O 1
ATOM 4698 N N . GLU A 1 596 ? -0.505 18.247 -3.619 1.00 94.62 596 GLU A N 1
ATOM 4699 C CA . GLU A 1 596 ? -1.464 19.340 -3.842 1.00 94.62 596 GLU A CA 1
ATOM 4700 C C . GLU A 1 596 ? -1.319 20.479 -2.821 1.00 94.62 596 GLU A C 1
ATOM 4702 O O . GLU A 1 596 ? -1.983 21.512 -2.939 1.00 94.62 596 GLU A O 1
ATOM 4707 N N . MET A 1 597 ? -0.413 20.341 -1.849 1.00 94.81 597 MET A N 1
ATOM 4708 C CA . MET A 1 597 ? -0.053 21.424 -0.941 1.00 94.81 597 MET A CA 1
ATOM 4709 C C . MET A 1 597 ? 0.712 22.549 -1.656 1.00 94.81 597 MET A C 1
ATOM 4711 O O . MET A 1 597 ? 1.455 22.348 -2.617 1.00 94.81 597 MET A O 1
ATOM 4715 N N . CYS A 1 598 ? 0.546 23.777 -1.164 1.00 91.81 598 CYS A N 1
ATOM 4716 C CA . CYS A 1 598 ? 1.108 24.979 -1.769 1.00 91.81 598 CYS A CA 1
ATOM 4717 C C . CYS A 1 598 ? 2.652 24.964 -1.795 1.00 91.81 598 CYS A C 1
ATOM 4719 O O . CYS A 1 598 ? 3.320 25.003 -0.759 1.00 91.81 598 CYS A O 1
ATOM 4721 N N . SER A 1 599 ? 3.220 24.994 -3.001 1.00 87.81 599 SER A N 1
ATOM 4722 C CA . SER A 1 599 ? 4.657 24.855 -3.282 1.00 87.81 599 SER A CA 1
ATOM 4723 C C . SER A 1 599 ? 5.455 26.171 -3.287 1.00 87.81 599 SER A C 1
ATOM 4725 O O . SER A 1 599 ? 6.624 26.183 -3.665 1.00 87.81 599 SER A O 1
ATOM 4727 N N . CYS A 1 600 ? 4.875 27.29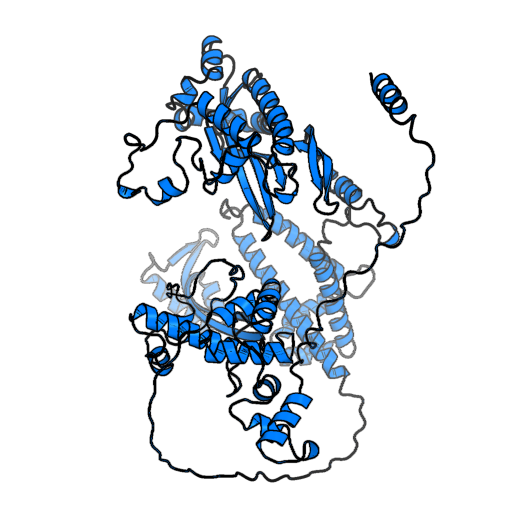1 -2.835 1.00 83.12 600 CYS A N 1
ATOM 4728 C CA . CYS A 1 600 ? 5.481 28.635 -2.888 1.00 83.12 600 CYS A CA 1
ATOM 4729 C C . CYS A 1 600 ? 6.603 28.885 -1.848 1.00 83.12 600 CYS A C 1
ATOM 4731 O O . CYS A 1 600 ? 6.676 29.954 -1.245 1.00 83.12 600 CYS A O 1
ATOM 4733 N N . GLY A 1 601 ? 7.434 27.882 -1.556 1.00 77.44 601 GLY A N 1
ATOM 4734 C CA . GLY A 1 601 ? 8.483 27.929 -0.526 1.00 77.44 601 GLY A CA 1
ATOM 4735 C C . GLY A 1 601 ? 7.989 27.733 0.915 1.00 77.44 601 GLY A C 1
ATOM 4736 O O . GLY A 1 601 ? 8.762 27.306 1.766 1.00 77.44 601 GLY A O 1
ATOM 4737 N N . CYS A 1 602 ? 6.693 27.921 1.189 1.00 77.06 602 CYS A N 1
ATOM 4738 C CA . CYS A 1 602 ? 6.088 27.741 2.517 1.00 77.06 602 CYS A CA 1
ATOM 4739 C C . CYS A 1 602 ? 5.911 26.273 2.963 1.00 77.06 602 CYS A C 1
ATOM 4741 O O . CYS A 1 602 ? 5.296 26.027 3.996 1.00 77.06 602 CYS A O 1
ATOM 4743 N N . ARG A 1 603 ? 6.399 25.294 2.183 1.00 82.62 603 ARG A N 1
ATOM 4744 C CA . ARG A 1 603 ? 6.293 23.840 2.448 1.00 82.62 603 ARG A CA 1
ATOM 4745 C C . ARG A 1 603 ? 4.859 23.340 2.708 1.00 82.62 603 ARG A C 1
ATOM 4747 O O . ARG A 1 603 ? 4.647 22.434 3.508 1.00 82.62 603 ARG A O 1
ATOM 4754 N N . GLY A 1 604 ? 3.872 23.935 2.038 1.00 88.69 604 GLY A N 1
ATOM 4755 C CA . GLY A 1 604 ? 2.458 23.619 2.244 1.00 88.69 604 GLY A CA 1
ATOM 4756 C C . GLY A 1 604 ? 1.780 24.384 3.380 1.00 88.69 604 GLY A C 1
ATOM 4757 O O . GLY A 1 604 ? 0.569 24.261 3.534 1.00 88.69 604 GLY A O 1
ATOM 4758 N N . TRP A 1 605 ? 2.483 25.238 4.132 1.00 89.25 605 TRP A N 1
ATOM 4759 C CA . TRP A 1 605 ? 1.874 25.961 5.255 1.00 89.25 605 TRP A CA 1
ATOM 4760 C C . TRP A 1 605 ? 0.708 26.868 4.839 1.00 89.25 605 TRP A C 1
ATOM 4762 O O . TRP A 1 605 ? -0.287 26.952 5.549 1.00 89.25 605 TRP A O 1
ATOM 4772 N N . CYS A 1 606 ? 0.751 27.471 3.645 1.00 90.31 606 CYS A N 1
ATOM 4773 C CA . CYS A 1 606 ? -0.393 28.230 3.121 1.00 90.31 606 CYS A CA 1
ATOM 4774 C C . CYS A 1 606 ? -1.649 27.372 2.880 1.00 90.31 606 CYS A C 1
ATOM 4776 O O . CYS A 1 606 ? -2.730 27.940 2.778 1.00 90.31 606 CYS A O 1
ATOM 4778 N N . THR A 1 607 ? -1.505 26.051 2.761 1.00 94.88 607 THR A N 1
ATOM 4779 C CA . THR A 1 607 ? -2.603 25.080 2.654 1.00 94.88 607 THR A CA 1
ATOM 4780 C C . THR A 1 607 ? -3.075 24.646 4.038 1.00 94.88 607 THR A C 1
ATOM 4782 O O . THR A 1 607 ? -4.266 24.689 4.323 1.00 94.88 607 THR A O 1
ATOM 4785 N N . LEU A 1 608 ? -2.147 24.266 4.922 1.00 95.19 608 LEU A N 1
ATOM 4786 C CA . LEU A 1 608 ? -2.491 23.755 6.252 1.00 95.19 608 LEU A CA 1
ATOM 4787 C C . LEU A 1 608 ? -3.026 24.844 7.193 1.00 95.19 608 LEU A C 1
ATOM 4789 O O . LEU A 1 608 ? -3.953 24.581 7.949 1.00 95.19 608 LEU A O 1
ATOM 4793 N N . HIS A 1 609 ? -2.498 26.068 7.131 1.00 93.81 609 HIS A N 1
ATOM 4794 C CA . HIS A 1 609 ? -2.866 27.150 8.047 1.00 93.81 609 HIS A CA 1
ATOM 4795 C C . HIS A 1 609 ? -4.378 27.464 8.109 1.00 93.81 609 HIS A C 1
ATOM 4797 O O . HIS A 1 609 ? -4.903 27.458 9.220 1.00 93.81 609 HIS A O 1
ATOM 4803 N N . PRO A 1 610 ? -5.113 27.708 7.000 1.00 96.81 610 PRO A N 1
ATOM 4804 C CA . PRO A 1 610 ? -6.555 27.974 7.078 1.00 96.81 610 PRO A CA 1
ATOM 4805 C C . PRO A 1 610 ? -7.363 26.768 7.584 1.00 96.81 610 PRO A C 1
ATOM 4807 O O . PRO A 1 610 ? -8.343 26.957 8.301 1.00 96.81 610 PRO A O 1
ATOM 4810 N N . LEU A 1 611 ? -6.939 25.538 7.264 1.00 97.12 611 LEU A N 1
ATOM 4811 C CA . LEU A 1 611 ? -7.580 24.306 7.739 1.00 97.12 611 LEU A CA 1
ATOM 4812 C C . LEU A 1 611 ? -7.405 24.141 9.253 1.00 97.12 611 LEU A C 1
ATOM 4814 O O . LEU A 1 611 ? -8.379 23.952 9.975 1.00 97.12 611 LEU A O 1
ATOM 4818 N N . LEU A 1 612 ? -6.169 24.286 9.737 1.00 95.31 612 LEU A N 1
ATOM 4819 C CA . LEU A 1 612 ? -5.829 24.228 11.157 1.00 95.31 612 LEU A CA 1
ATOM 4820 C C . LEU A 1 612 ? -6.456 25.381 11.946 1.00 95.31 612 LEU A C 1
ATOM 4822 O O . LEU A 1 612 ? -6.875 25.168 13.078 1.00 95.31 612 LEU A O 1
ATOM 4826 N N . LEU A 1 613 ? -6.572 26.578 11.363 1.00 95.56 613 LEU A N 1
ATOM 4827 C CA . LEU A 1 613 ? -7.259 27.705 11.994 1.00 95.56 613 LEU A CA 1
ATOM 4828 C C . LEU A 1 613 ? -8.746 27.394 12.202 1.00 95.56 613 LEU A C 1
ATOM 4830 O O . LEU A 1 613 ? -9.230 27.521 13.322 1.00 95.56 613 LEU A O 1
ATOM 4834 N N . ALA A 1 614 ? -9.443 26.908 11.169 1.00 97.12 614 ALA A N 1
ATOM 4835 C CA . ALA A 1 614 ? -10.838 26.481 11.289 1.00 97.12 614 ALA A CA 1
ATOM 4836 C C . ALA A 1 614 ? -11.013 25.340 12.312 1.00 97.12 614 ALA A C 1
ATOM 4838 O O . ALA A 1 614 ? -11.983 25.329 13.067 1.00 97.12 614 ALA A O 1
ATOM 4839 N N . TRP A 1 615 ? -10.054 24.409 12.375 1.00 95.38 615 TRP A N 1
ATOM 4840 C CA . TRP A 1 615 ? -10.043 23.302 13.337 1.00 95.38 615 TRP A CA 1
ATOM 4841 C C . TRP A 1 615 ? -9.854 23.791 14.782 1.00 95.38 615 TRP A C 1
ATOM 4843 O O . TRP A 1 615 ? -10.608 23.400 15.667 1.00 95.38 615 TRP A O 1
ATOM 4853 N N . VAL A 1 616 ? -8.905 24.702 15.024 1.00 94.81 616 VAL A N 1
ATOM 4854 C CA . VAL A 1 616 ? -8.647 25.306 16.344 1.00 94.81 616 VAL A CA 1
ATOM 4855 C C . VAL A 1 616 ? -9.795 26.214 16.791 1.00 94.81 616 VAL A C 1
ATOM 4857 O O . VAL A 1 616 ? -10.150 26.210 17.967 1.00 94.81 616 VAL A O 1
ATOM 4860 N N . GLU A 1 617 ? -10.399 26.984 15.883 1.00 96.19 617 GLU A N 1
ATOM 4861 C CA . GLU A 1 617 ? -11.588 27.787 16.192 1.00 96.19 617 GLU A CA 1
ATOM 4862 C C . GLU A 1 617 ? -12.785 26.924 16.600 1.00 96.19 617 GLU A C 1
ATOM 4864 O O . GLU A 1 617 ? -13.565 27.340 17.455 1.00 96.19 617 GLU A O 1
ATOM 4869 N N . ASP A 1 618 ? -12.937 25.736 16.015 1.00 96.12 618 ASP A N 1
ATOM 4870 C CA . ASP A 1 618 ? -13.993 24.796 16.383 1.00 96.12 618 ASP A CA 1
ATOM 4871 C C . ASP A 1 618 ? -13.705 24.078 17.709 1.00 96.12 618 ASP A C 1
ATOM 4873 O O . ASP A 1 618 ? -14.578 24.016 18.574 1.00 96.12 618 ASP A O 1
ATOM 4877 N N . LEU A 1 619 ? -12.461 23.637 17.928 1.00 94.69 619 LEU A N 1
ATOM 4878 C CA . LEU A 1 619 ? -12.029 23.061 19.207 1.00 94.69 619 LEU A CA 1
ATOM 4879 C C . LEU A 1 619 ? -12.252 24.039 20.372 1.00 94.69 619 LEU A C 1
ATOM 4881 O O . LEU A 1 619 ? -12.775 23.630 21.401 1.00 94.69 619 LEU A O 1
ATOM 4885 N N . LYS A 1 620 ? -11.982 25.339 20.198 1.00 94.25 620 LYS A N 1
ATOM 4886 C CA . LYS A 1 620 ? -12.285 26.364 21.217 1.00 94.25 620 LYS A CA 1
ATOM 4887 C C . LYS A 1 620 ? -13.777 26.488 21.538 1.00 94.25 620 LYS A C 1
ATOM 4889 O O . LYS A 1 620 ? -14.141 26.676 22.691 1.00 94.25 620 LYS A O 1
ATOM 4894 N N . ARG A 1 621 ? -14.669 26.326 20.553 1.00 94.12 621 ARG A N 1
ATOM 4895 C CA . ARG A 1 621 ? -16.125 26.290 20.814 1.00 94.12 621 ARG A CA 1
ATOM 4896 C C . ARG A 1 621 ? -16.520 25.058 21.630 1.00 94.12 621 ARG A C 1
ATOM 4898 O O . ARG A 1 621 ? -17.491 25.112 22.378 1.00 94.12 621 ARG A O 1
ATOM 4905 N N . LEU A 1 622 ? -15.772 23.962 21.504 1.00 92.75 622 LEU A N 1
ATOM 4906 C CA . LEU A 1 622 ? -15.946 22.757 22.314 1.00 92.75 622 LEU A CA 1
ATOM 4907 C C . LEU A 1 622 ? -15.381 22.878 23.737 1.00 92.75 622 LEU A C 1
ATOM 4909 O O . LEU A 1 622 ? -15.847 22.160 24.620 1.00 92.75 622 LEU A O 1
ATOM 4913 N N . GLU A 1 623 ? -14.445 23.791 23.998 1.00 91.56 623 GLU A N 1
ATOM 4914 C CA . GLU A 1 623 ? -13.993 24.120 25.361 1.00 91.56 623 GLU A CA 1
ATOM 4915 C C . GLU A 1 623 ? -15.098 24.818 26.177 1.00 91.56 623 GLU A C 1
ATOM 4917 O O . GLU A 1 623 ? -15.180 24.636 27.389 1.00 91.56 623 GLU A O 1
ATOM 4922 N N . GLU A 1 624 ? -15.987 25.563 25.510 1.00 89.31 624 GLU A N 1
ATOM 4923 C CA . GLU A 1 624 ? -17.099 26.316 26.118 1.00 89.31 624 GLU A CA 1
ATOM 4924 C C . GLU A 1 624 ? -18.478 25.636 25.943 1.00 89.31 624 GLU A C 1
ATOM 4926 O O . GLU A 1 624 ? -19.483 26.120 26.464 1.00 89.31 624 GLU A O 1
ATOM 4931 N N . GLY A 1 625 ? -18.535 24.509 25.223 1.00 79.88 625 GLY A N 1
ATOM 4932 C CA . GLY A 1 625 ? -19.767 23.860 24.763 1.00 79.88 625 GLY A CA 1
ATOM 4933 C C . GLY A 1 625 ? -20.721 23.345 25.853 1.00 79.88 625 GLY A C 1
ATOM 4934 O O . GLY A 1 625 ? -20.333 23.043 26.980 1.00 79.88 625 GLY A O 1
ATOM 4935 N N . TYR A 1 626 ? -21.997 23.194 25.485 1.00 71.06 626 TYR A N 1
ATOM 4936 C CA . TYR A 1 626 ? -23.055 22.608 26.317 1.00 71.06 626 TYR A CA 1
ATOM 4937 C C . TYR A 1 626 ? -23.820 21.539 25.513 1.00 71.06 626 TYR A C 1
ATOM 4939 O O . TYR A 1 626 ? -24.098 21.785 24.337 1.00 71.06 626 TYR A O 1
ATOM 4947 N N . PRO A 1 627 ? -24.188 20.376 26.093 1.00 81.00 627 PRO A N 1
ATOM 4948 C CA . PRO A 1 627 ? -24.031 19.968 27.498 1.00 81.00 627 PRO A CA 1
ATOM 4949 C C . PRO A 1 627 ? -22.671 19.334 27.845 1.00 81.00 627 PRO A C 1
ATOM 4951 O O . PRO A 1 627 ? -22.448 18.960 28.995 1.00 81.00 627 PRO A O 1
ATOM 4954 N N . VAL A 1 628 ? -21.769 19.193 26.869 1.00 88.69 628 VAL A N 1
ATOM 4955 C CA . VAL A 1 628 ? -20.460 18.544 27.030 1.00 88.69 628 VAL A CA 1
ATOM 4956 C C . VAL A 1 628 ? -19.356 19.485 26.556 1.00 88.69 628 VAL A C 1
ATOM 4958 O O . VAL A 1 628 ? -19.440 20.019 25.449 1.00 88.69 628 VAL A O 1
ATOM 4961 N N . ARG A 1 629 ? -18.309 19.632 27.373 1.00 93.31 629 ARG A N 1
ATOM 4962 C CA . ARG A 1 629 ? -17.048 20.292 27.004 1.00 93.31 629 ARG A CA 1
ATOM 4963 C C . ARG A 1 629 ? -15.985 19.264 26.640 1.00 93.31 629 ARG A C 1
ATOM 4965 O O . ARG A 1 629 ? -16.088 18.100 27.021 1.00 93.31 629 ARG A O 1
ATOM 4972 N N . TYR A 1 630 ? -14.939 19.689 25.946 1.00 94.75 630 TYR A N 1
ATOM 4973 C CA . TYR A 1 630 ? -13.870 18.804 25.487 1.00 94.75 630 TYR A CA 1
ATOM 4974 C C . TYR A 1 630 ? -12.502 19.355 25.897 1.00 94.75 630 TYR A C 1
ATOM 4976 O O . TYR A 1 630 ? -12.279 20.562 25.879 1.00 94.75 630 TYR A O 1
ATOM 4984 N N . ALA A 1 631 ? -11.593 18.463 26.287 1.00 95.56 631 ALA A N 1
ATOM 4985 C CA . ALA A 1 631 ? -10.232 18.793 26.697 1.00 95.56 631 ALA A CA 1
ATOM 4986 C C . ALA A 1 631 ? -9.230 18.032 25.825 1.00 95.56 631 ALA A C 1
ATOM 4988 O O . ALA A 1 631 ? -9.201 16.798 25.852 1.00 95.56 631 ALA A O 1
ATOM 4989 N N . VAL A 1 632 ? -8.411 18.757 25.059 1.00 96.38 632 VAL A N 1
ATOM 4990 C CA . VAL A 1 632 ? -7.314 18.165 24.282 1.00 96.38 632 VAL A CA 1
ATOM 4991 C C . VAL A 1 632 ? -6.172 17.842 25.239 1.00 96.38 632 VAL A C 1
ATOM 4993 O O . VAL A 1 632 ? -5.466 18.738 25.693 1.00 96.38 632 VAL A O 1
ATOM 4996 N N . ILE A 1 633 ? -5.992 16.559 25.556 1.00 95.62 633 ILE A N 1
ATOM 4997 C CA . ILE A 1 633 ? -4.951 16.104 26.497 1.00 95.62 633 ILE A CA 1
ATOM 4998 C C . ILE A 1 633 ? -3.809 15.332 25.839 1.00 95.62 633 ILE A C 1
ATOM 5000 O O . ILE A 1 633 ? -2.842 14.988 26.514 1.00 95.62 633 ILE A O 1
ATOM 5004 N N . ASP A 1 634 ? -3.923 15.048 24.543 1.00 94.44 634 ASP A N 1
ATOM 5005 C CA . ASP A 1 634 ? -2.918 14.323 23.778 1.00 94.44 634 ASP A CA 1
ATOM 5006 C C . ASP A 1 634 ? -2.883 14.820 22.325 1.00 94.44 634 ASP A C 1
ATOM 5008 O O . ASP A 1 634 ? -3.909 15.187 21.741 1.00 94.44 634 ASP A O 1
ATOM 5012 N N . ILE A 1 635 ? -1.682 14.848 21.754 1.00 93.12 635 ILE A N 1
ATOM 5013 C CA . ILE A 1 635 ? -1.401 15.266 20.384 1.00 93.12 635 ILE A CA 1
ATOM 5014 C C . ILE A 1 635 ? -0.383 14.278 19.820 1.00 93.12 635 ILE A C 1
ATOM 5016 O O . ILE A 1 635 ? 0.776 14.254 20.232 1.00 93.12 635 ILE A O 1
ATOM 5020 N N . GLN A 1 636 ? -0.824 13.475 18.858 1.00 91.88 636 GLN A N 1
ATOM 5021 C CA . GLN A 1 636 ? -0.062 12.384 18.262 1.00 91.88 636 GLN A CA 1
ATOM 5022 C C . GLN A 1 636 ? 0.243 12.652 16.783 1.00 91.88 636 GLN A C 1
ATOM 5024 O O . GLN A 1 636 ? -0.562 13.226 16.051 1.00 91.88 636 GLN A O 1
ATOM 5029 N N . GLY A 1 637 ? 1.369 12.137 16.308 1.00 88.69 637 GLY A N 1
ATOM 5030 C CA . GLY A 1 637 ? 1.709 12.116 14.891 1.00 88.69 637 GLY A CA 1
ATOM 5031 C C . GLY A 1 637 ? 3.085 11.513 14.657 1.00 88.69 637 GLY A C 1
ATOM 5032 O O . GLY A 1 637 ? 3.846 11.306 15.607 1.00 88.69 637 GLY A O 1
ATOM 5033 N N . ASP A 1 638 ? 3.413 11.216 13.402 1.00 84.06 638 ASP A N 1
ATOM 5034 C CA . ASP A 1 638 ? 4.791 10.891 13.047 1.00 84.06 638 ASP A CA 1
ATOM 5035 C C . ASP A 1 638 ? 5.658 12.166 13.050 1.00 84.06 638 ASP A C 1
ATOM 5037 O O . ASP A 1 638 ? 5.173 13.301 12.967 1.00 84.06 638 ASP A O 1
ATOM 5041 N N . TRP A 1 639 ? 6.972 11.999 13.206 1.00 79.94 639 TRP A N 1
ATOM 5042 C CA . TRP A 1 639 ? 7.866 13.152 13.294 1.00 79.94 639 TRP A CA 1
ATOM 5043 C C . TRP A 1 639 ? 7.877 14.012 12.010 1.00 79.94 639 TRP A C 1
ATOM 5045 O O . TRP A 1 639 ? 7.765 15.233 12.125 1.00 79.94 639 TRP A O 1
ATOM 5055 N N . PRO A 1 640 ? 7.954 13.446 10.787 1.00 79.00 640 PRO A N 1
ATOM 5056 C CA . PRO A 1 640 ? 7.750 14.197 9.546 1.00 79.00 640 PRO A CA 1
ATOM 5057 C C . PRO A 1 640 ? 6.487 15.072 9.514 1.00 79.00 640 PRO A C 1
ATOM 5059 O O . PRO A 1 640 ? 6.589 16.250 9.161 1.00 79.00 640 PRO A O 1
ATOM 5062 N N . ALA A 1 641 ? 5.319 14.556 9.908 1.00 82.25 641 ALA A N 1
ATOM 5063 C CA . ALA A 1 641 ? 4.082 15.326 9.903 1.00 82.25 641 ALA A CA 1
ATOM 5064 C C . ALA A 1 641 ? 4.067 16.388 11.008 1.00 82.25 641 ALA A C 1
ATOM 5066 O O . ALA A 1 641 ? 3.656 17.513 10.737 1.00 82.25 641 ALA A O 1
ATOM 5067 N N . PHE A 1 642 ? 4.599 16.112 12.207 1.00 83.56 642 PHE A N 1
ATOM 5068 C CA . PHE A 1 642 ? 4.840 17.150 13.221 1.00 83.56 642 PHE A CA 1
ATOM 5069 C C . PHE A 1 642 ? 5.671 18.315 12.676 1.00 83.56 642 PHE A C 1
ATOM 5071 O O . PHE A 1 642 ? 5.311 19.480 12.856 1.00 83.56 642 PHE A O 1
ATOM 5078 N N . LEU A 1 643 ? 6.763 18.014 11.971 1.00 81.44 643 LEU A N 1
ATOM 5079 C CA . LEU A 1 643 ? 7.618 19.041 11.389 1.00 81.44 643 LEU A CA 1
ATOM 5080 C C . LEU A 1 643 ? 6.887 19.864 10.324 1.00 81.44 643 LEU A C 1
ATOM 5082 O O . LEU A 1 643 ? 7.060 21.080 10.261 1.00 81.44 643 LEU A O 1
ATOM 5086 N N . GLN A 1 644 ? 6.060 19.225 9.497 1.00 80.94 644 GLN A N 1
ATOM 5087 C CA . GLN A 1 644 ? 5.292 19.907 8.460 1.00 80.94 644 GLN A CA 1
ATOM 5088 C C . GLN A 1 644 ? 4.135 20.746 9.032 1.00 80.94 644 GLN A C 1
ATOM 5090 O O . GLN A 1 644 ? 3.923 21.870 8.576 1.00 80.94 644 GLN A O 1
ATOM 5095 N N . VAL A 1 645 ? 3.435 20.243 10.054 1.00 83.12 645 VAL A N 1
ATOM 5096 C CA . VAL A 1 645 ? 2.315 20.914 10.740 1.00 83.12 645 VAL A CA 1
ATOM 5097 C C . VAL A 1 645 ? 2.780 22.084 11.607 1.00 83.12 645 VAL A C 1
ATOM 5099 O O . VAL A 1 645 ? 2.080 23.086 11.688 1.00 83.12 645 VAL A O 1
ATOM 5102 N N . PHE A 1 646 ? 3.965 22.020 12.213 1.00 80.44 646 PHE A N 1
ATOM 5103 C CA . PHE A 1 646 ? 4.519 23.142 12.983 1.00 80.44 646 PHE A CA 1
ATOM 5104 C C . PHE A 1 646 ? 5.505 24.018 12.188 1.00 80.44 646 PHE A C 1
ATOM 5106 O O . PHE A 1 646 ? 6.080 24.958 12.735 1.00 80.44 646 PHE A O 1
ATOM 5113 N N . GLY A 1 647 ? 5.714 23.741 10.895 1.00 74.25 647 GLY A N 1
ATOM 5114 C CA . GLY A 1 647 ? 6.639 24.501 10.043 1.00 74.25 647 GLY A CA 1
ATOM 5115 C C . GLY A 1 647 ? 8.114 24.399 10.461 1.00 74.25 647 GLY A C 1
ATOM 5116 O O . GLY A 1 647 ? 8.911 25.279 10.130 1.00 74.25 647 GLY A O 1
ATOM 5117 N N . LEU A 1 648 ? 8.473 23.341 11.190 1.00 77.12 648 LEU A N 1
ATOM 5118 C CA . LEU A 1 648 ? 9.807 23.079 11.725 1.00 77.12 648 LEU A CA 1
ATOM 5119 C C . LEU A 1 648 ? 10.764 22.539 10.638 1.00 77.12 648 LEU A C 1
ATOM 5121 O O . LEU A 1 648 ? 10.424 22.351 9.462 1.00 77.12 648 LEU A O 1
ATOM 5125 N N . ARG A 1 649 ? 12.027 22.320 11.017 1.00 75.38 649 ARG A N 1
ATOM 5126 C CA . ARG A 1 649 ? 13.089 21.840 10.119 1.00 75.38 649 ARG A CA 1
ATOM 5127 C C . ARG A 1 649 ? 13.219 20.317 10.187 1.00 75.38 649 ARG A C 1
ATOM 5129 O O . ARG A 1 649 ? 13.237 19.742 11.264 1.00 75.38 649 ARG A O 1
ATOM 5136 N N . TYR A 1 650 ? 13.342 19.674 9.027 1.00 77.50 650 TYR A N 1
ATOM 5137 C CA . TYR A 1 650 ? 13.604 18.235 8.928 1.00 77.50 650 TYR A CA 1
ATOM 5138 C C . TYR A 1 650 ? 15.000 17.857 9.426 1.00 77.50 650 TYR A C 1
ATOM 5140 O O . TYR A 1 650 ? 15.933 18.634 9.247 1.00 77.50 650 TYR A O 1
ATOM 5148 N N . TRP A 1 651 ? 15.173 16.613 9.890 1.00 75.19 651 TRP A N 1
ATOM 5149 C CA . TRP A 1 651 ? 16.482 16.034 10.239 1.00 75.19 651 TRP A CA 1
ATOM 5150 C C . TRP A 1 651 ? 17.525 16.102 9.105 1.00 75.19 651 TRP A C 1
ATOM 5152 O O . TRP A 1 651 ? 18.722 16.076 9.355 1.00 75.19 651 TRP A O 1
ATOM 5162 N N . ALA A 1 652 ? 17.094 16.227 7.845 1.00 73.81 652 ALA A N 1
ATOM 5163 C CA . ALA A 1 652 ? 17.977 16.441 6.694 1.00 73.81 652 ALA A CA 1
ATOM 5164 C C . ALA A 1 652 ? 18.450 17.907 6.523 1.00 73.81 652 ALA A C 1
ATOM 5166 O O . ALA A 1 652 ? 19.209 18.219 5.602 1.00 73.81 652 ALA A O 1
ATOM 5167 N N . HIS A 1 653 ? 17.982 18.839 7.359 1.00 76.06 653 HIS A N 1
ATOM 5168 C CA . HIS A 1 653 ? 18.388 20.239 7.311 1.00 76.06 653 HIS A CA 1
ATOM 5169 C C . HIS A 1 653 ? 19.821 20.387 7.823 1.00 76.06 653 HIS A C 1
ATOM 5171 O O . HIS A 1 653 ? 20.138 19.932 8.910 1.00 76.06 653 HIS A O 1
ATOM 5177 N N . LYS A 1 654 ? 20.699 21.064 7.076 1.00 75.56 654 LYS A N 1
ATOM 5178 C CA . LYS A 1 654 ? 22.139 21.062 7.397 1.00 75.56 654 LYS A CA 1
ATOM 5179 C C . LYS A 1 654 ? 22.506 21.802 8.689 1.00 75.56 654 LYS A C 1
ATOM 5181 O O . LYS A 1 654 ? 23.426 21.374 9.373 1.00 75.56 654 LYS A O 1
ATOM 5186 N N . THR A 1 655 ? 21.823 22.909 9.003 1.00 75.81 655 THR A N 1
ATOM 5187 C CA . THR A 1 655 ? 22.207 23.776 10.138 1.00 75.81 655 THR A CA 1
ATOM 5188 C C . THR A 1 655 ? 21.510 23.453 11.457 1.00 75.81 655 THR A C 1
ATOM 5190 O O . THR A 1 655 ? 22.194 23.391 12.457 1.00 75.81 655 THR A O 1
ATOM 5193 N N . HIS A 1 656 ? 20.190 23.240 11.480 1.00 75.06 656 HIS A N 1
ATOM 5194 C CA . HIS A 1 656 ? 19.434 22.879 12.691 1.00 75.06 656 HIS A CA 1
ATOM 5195 C C . HIS A 1 656 ? 18.417 21.782 12.319 1.00 75.06 656 HIS A C 1
ATOM 5197 O O . HIS A 1 656 ? 17.270 22.100 11.993 1.00 75.06 656 HIS A O 1
ATOM 5203 N N . PRO A 1 657 ? 18.859 20.514 12.204 1.00 72.75 657 PRO A N 1
ATOM 5204 C CA . PRO A 1 657 ? 18.003 19.342 12.010 1.00 72.75 657 PRO A CA 1
ATOM 5205 C C . PRO A 1 657 ? 17.070 19.045 13.193 1.00 72.75 657 PRO A C 1
ATOM 5207 O O . PRO A 1 657 ? 15.991 18.495 12.985 1.00 72.75 657 PRO A O 1
ATOM 5210 N N . CYS A 1 658 ? 17.467 19.416 14.414 1.00 74.56 658 CYS A N 1
ATOM 5211 C CA . CYS A 1 658 ? 16.653 19.286 15.619 1.00 74.56 658 CYS A CA 1
ATOM 5212 C C . CYS A 1 658 ? 15.905 20.606 15.908 1.00 74.56 658 CYS A C 1
ATOM 5214 O O . CYS A 1 658 ? 16.524 21.667 15.851 1.00 74.56 658 CYS A O 1
ATOM 5216 N N . PRO A 1 659 ? 14.603 20.584 16.256 1.00 66.12 659 PRO A N 1
ATOM 5217 C CA . PRO A 1 659 ? 13.873 21.768 16.709 1.00 66.12 659 PRO A CA 1
ATOM 5218 C C . PRO A 1 659 ? 14.043 22.046 18.213 1.00 66.12 659 PRO A C 1
ATOM 5220 O O . PRO A 1 659 ? 13.621 23.102 18.671 1.00 66.12 659 PRO A O 1
ATOM 5223 N N . LEU A 1 660 ? 14.624 21.112 18.981 1.00 69.75 660 LEU A N 1
ATOM 5224 C CA . LEU A 1 660 ? 14.794 21.216 20.439 1.00 69.75 660 LEU A CA 1
ATOM 5225 C C . LEU A 1 660 ? 16.195 21.669 20.869 1.00 69.75 660 LEU A C 1
ATOM 5227 O O . LEU A 1 660 ? 16.365 22.095 22.007 1.00 69.75 660 LEU A O 1
ATOM 5231 N N . CYS A 1 661 ? 17.205 21.591 20.000 1.00 76.56 661 CYS A N 1
ATOM 5232 C CA . CYS A 1 661 ? 18.568 22.027 20.310 1.00 76.56 661 CYS A CA 1
ATOM 5233 C C . CYS A 1 661 ? 19.298 22.544 19.061 1.00 76.56 661 CYS A C 1
ATOM 5235 O O . CYS A 1 661 ? 18.872 22.309 17.932 1.00 76.56 661 CYS A O 1
ATOM 5237 N N . ARG A 1 662 ? 20.416 23.254 19.264 1.00 78.25 662 ARG A N 1
ATOM 5238 C CA . ARG A 1 662 ? 21.174 23.910 18.181 1.00 78.25 662 ARG A CA 1
ATOM 5239 C C . ARG A 1 662 ? 21.974 22.990 17.253 1.00 78.25 662 ARG A C 1
ATOM 5241 O O . ARG A 1 662 ? 22.455 23.500 16.241 1.00 78.25 662 ARG A O 1
ATOM 5248 N N . VAL A 1 663 ? 22.094 21.699 17.583 1.00 81.00 663 VAL A N 1
ATOM 5249 C CA . VAL A 1 663 ? 22.954 20.725 16.888 1.00 81.00 663 VAL A CA 1
ATOM 5250 C C . VAL A 1 663 ? 22.789 20.804 15.371 1.00 81.00 663 VAL A C 1
ATOM 5252 O O . VAL A 1 663 ? 21.666 20.799 14.871 1.00 81.00 663 VAL A O 1
ATOM 5255 N N . THR A 1 664 ? 23.903 20.883 14.650 1.00 82.81 664 THR A N 1
ATOM 5256 C CA . THR A 1 664 ? 23.979 20.852 13.186 1.00 82.81 664 THR A CA 1
ATOM 5257 C C . THR A 1 664 ? 23.991 19.419 12.656 1.00 82.81 664 THR A C 1
ATOM 5259 O O . THR A 1 664 ? 24.211 18.468 13.399 1.00 82.81 664 THR A O 1
ATOM 5262 N N . LEU A 1 665 ? 23.759 19.223 11.353 1.00 79.12 665 LEU A N 1
ATOM 5263 C CA . LEU A 1 665 ? 23.817 17.880 10.763 1.00 79.12 665 LEU A CA 1
ATOM 5264 C C . LEU A 1 665 ? 25.226 17.246 10.831 1.00 79.12 665 LEU A C 1
ATOM 5266 O O . LEU A 1 665 ? 25.288 16.054 11.114 1.00 79.12 665 LEU A O 1
ATOM 5270 N N . PRO A 1 666 ? 26.344 17.976 10.613 1.00 83.38 666 PRO A N 1
ATOM 5271 C CA . PRO A 1 666 ? 27.684 17.444 10.867 1.00 83.38 666 PRO A CA 1
ATOM 5272 C C . PRO A 1 666 ? 27.893 17.045 12.329 1.00 83.38 666 PRO A C 1
ATOM 5274 O O . PRO A 1 666 ? 28.257 15.903 12.579 1.00 83.38 666 PRO A O 1
ATOM 5277 N N . GLU A 1 667 ? 27.567 17.922 13.286 1.00 82.44 667 GLU A N 1
ATOM 5278 C CA . GLU A 1 667 ? 27.687 17.605 14.717 1.00 82.44 667 GLU A CA 1
ATOM 5279 C C . GLU A 1 667 ? 26.846 16.371 15.072 1.00 82.44 667 GLU A C 1
ATOM 5281 O O . GLU A 1 667 ? 27.344 15.456 15.708 1.00 82.44 667 GLU A O 1
ATOM 5286 N N . MET A 1 668 ? 25.608 16.265 14.577 1.00 79.31 668 MET A N 1
ATOM 5287 C CA . MET A 1 668 ? 24.741 15.102 14.811 1.00 79.31 668 MET A CA 1
ATOM 5288 C C . MET A 1 668 ? 25.324 13.774 14.294 1.00 79.31 668 MET A C 1
ATOM 5290 O O . MET A 1 668 ? 24.983 12.722 14.824 1.00 79.31 668 MET A O 1
ATOM 5294 N N . LEU A 1 669 ? 26.190 13.808 13.274 1.00 80.75 669 LEU A N 1
ATOM 5295 C CA . LEU A 1 669 ? 26.909 12.635 12.761 1.00 80.75 669 LEU A CA 1
ATOM 5296 C C . LEU A 1 669 ? 28.217 12.347 13.521 1.00 80.75 669 LEU A C 1
ATOM 5298 O O . LEU A 1 669 ? 28.755 11.250 13.400 1.00 80.75 669 LEU A O 1
ATOM 5302 N N . GLU A 1 670 ? 28.724 13.318 14.281 1.00 83.12 670 GLU A N 1
ATOM 5303 C CA . GLU A 1 670 ? 29.898 13.200 15.155 1.00 83.12 670 GLU A CA 1
ATOM 5304 C C . GLU A 1 670 ? 29.522 12.816 16.599 1.00 83.12 670 GLU A C 1
ATOM 5306 O O . GLU A 1 670 ? 30.387 12.398 17.370 1.00 83.12 670 GLU A O 1
ATOM 5311 N N . ILE A 1 671 ? 28.242 12.932 16.976 1.00 78.12 671 ILE A N 1
ATOM 5312 C CA . ILE A 1 671 ? 27.755 12.552 18.305 1.00 78.12 671 ILE A CA 1
ATOM 5313 C C . ILE A 1 671 ? 27.703 11.030 18.455 1.00 78.12 671 ILE A C 1
ATOM 5315 O O . ILE A 1 671 ? 26.988 10.326 17.741 1.00 78.12 671 ILE A O 1
ATOM 5319 N N . ASP A 1 672 ? 28.395 10.546 19.483 1.00 79.00 672 ASP A N 1
ATOM 5320 C CA . ASP A 1 672 ? 28.251 9.193 20.002 1.00 79.00 672 ASP A CA 1
ATOM 5321 C C . ASP A 1 672 ? 26.889 9.028 20.701 1.00 79.00 672 ASP A C 1
ATOM 5323 O O . ASP A 1 672 ? 26.686 9.453 21.843 1.00 79.00 672 ASP A O 1
ATOM 5327 N N . VAL A 1 673 ? 25.933 8.439 19.977 1.00 75.00 673 VAL A N 1
ATOM 5328 C CA . VAL A 1 673 ? 24.546 8.248 20.430 1.00 75.00 673 VAL A CA 1
ATOM 5329 C C . VAL A 1 673 ? 24.426 7.367 21.674 1.00 75.00 673 VAL A C 1
ATOM 5331 O O . VAL A 1 673 ? 23.472 7.546 22.430 1.00 75.00 673 VAL A O 1
ATOM 5334 N N . ASP A 1 674 ? 25.398 6.488 21.934 1.00 77.00 674 ASP A N 1
ATOM 5335 C CA . ASP A 1 674 ? 25.400 5.603 23.107 1.00 77.00 674 ASP A CA 1
ATOM 5336 C C . ASP A 1 674 ? 25.673 6.372 24.419 1.00 77.00 674 ASP A C 1
ATOM 5338 O O . ASP A 1 674 ? 25.440 5.848 25.509 1.00 77.00 674 ASP A O 1
ATOM 5342 N N . ASN A 1 675 ? 26.127 7.631 24.326 1.00 73.06 675 ASN A N 1
ATOM 5343 C CA . ASN A 1 675 ? 26.465 8.496 25.461 1.00 73.06 675 ASN A CA 1
ATOM 5344 C C . ASN A 1 675 ? 25.495 9.681 25.682 1.00 73.06 675 ASN A C 1
ATOM 5346 O O . ASN A 1 675 ? 25.716 10.484 26.594 1.00 73.06 675 ASN A O 1
ATOM 5350 N N . ILE A 1 676 ? 24.408 9.806 24.906 1.00 65.00 676 ILE A N 1
ATOM 5351 C CA . ILE A 1 676 ? 23.388 10.849 25.130 1.00 65.00 676 ILE A CA 1
ATOM 5352 C C . ILE A 1 676 ? 22.341 10.367 26.143 1.00 65.00 676 ILE A C 1
ATOM 5354 O O . ILE A 1 676 ? 21.618 9.402 25.899 1.00 65.00 676 ILE A O 1
ATOM 5358 N N . THR A 1 677 ? 22.167 11.106 27.239 1.00 64.81 677 THR A N 1
ATOM 5359 C CA . THR A 1 677 ? 20.973 11.010 28.098 1.00 64.81 677 THR A CA 1
ATOM 5360 C C . THR A 1 677 ? 20.108 12.261 27.945 1.00 64.81 677 THR A C 1
ATOM 5362 O O . THR A 1 677 ? 20.570 13.285 27.437 1.00 64.81 677 THR A O 1
ATOM 5365 N N . ALA A 1 678 ? 18.859 12.212 28.420 1.00 53.81 678 ALA A N 1
ATOM 5366 C CA . ALA A 1 678 ? 17.988 13.392 28.469 1.00 53.81 678 ALA A CA 1
ATOM 5367 C C . ALA A 1 678 ? 18.607 14.557 29.275 1.00 53.81 678 ALA A C 1
ATOM 5369 O O . ALA A 1 678 ? 18.349 15.719 28.970 1.00 53.81 678 ALA A O 1
ATOM 5370 N N . ASP A 1 679 ? 19.458 14.237 30.255 1.00 59.28 679 ASP A N 1
ATOM 5371 C CA . ASP A 1 679 ? 20.139 15.201 31.126 1.00 59.28 679 ASP A CA 1
ATOM 5372 C C . ASP A 1 679 ? 21.431 15.778 30.508 1.00 59.28 679 ASP A C 1
ATOM 5374 O O . ASP A 1 679 ? 21.862 16.863 30.890 1.00 59.28 679 ASP A O 1
ATOM 5378 N N . ASN A 1 680 ? 22.035 15.081 29.534 1.00 66.94 680 ASN A N 1
ATOM 5379 C CA . ASN A 1 680 ? 23.311 15.433 28.892 1.00 66.94 680 ASN A CA 1
ATOM 5380 C C . ASN A 1 680 ? 23.146 15.779 27.397 1.00 66.94 680 ASN A C 1
ATOM 5382 O O . ASN A 1 680 ? 23.940 15.366 26.548 1.00 66.94 680 ASN A O 1
ATOM 5386 N N . LEU A 1 681 ? 22.122 16.563 27.050 1.00 63.19 681 LEU A N 1
ATOM 5387 C CA . LEU A 1 681 ? 22.000 17.128 25.704 1.00 63.19 681 LEU A CA 1
ATOM 5388 C C . LEU A 1 681 ? 23.203 18.040 25.397 1.00 63.19 681 LEU A C 1
ATOM 5390 O O . LEU A 1 681 ? 23.368 19.101 25.993 1.00 63.19 681 LEU A O 1
ATOM 5394 N N . LEU A 1 682 ? 24.018 17.644 24.413 1.00 64.75 682 LEU A N 1
ATOM 5395 C CA . LEU A 1 682 ? 25.274 18.308 24.011 1.00 64.75 682 LEU A CA 1
ATOM 5396 C C . LEU A 1 682 ? 25.113 19.739 23.461 1.00 64.75 682 LEU A C 1
ATOM 5398 O O . LEU A 1 682 ? 26.095 20.407 23.148 1.00 64.75 682 LEU A O 1
ATOM 5402 N N . SER A 1 683 ? 23.882 20.220 23.310 1.00 68.38 683 SER A N 1
ATOM 5403 C CA . SER A 1 683 ? 23.558 21.567 22.850 1.00 68.38 683 SER A CA 1
ATOM 5404 C C . SER A 1 683 ? 22.476 22.170 23.743 1.00 68.38 683 SER A C 1
ATOM 5406 O O . SER A 1 683 ? 21.535 21.456 24.097 1.00 68.38 683 SER A O 1
ATOM 5408 N N . PRO A 1 684 ? 22.546 23.478 24.060 1.00 71.62 684 PRO A N 1
ATOM 5409 C CA . PRO A 1 684 ? 21.508 24.144 24.835 1.00 71.62 684 PRO A CA 1
ATOM 5410 C C . PRO A 1 684 ? 20.143 24.037 24.143 1.00 71.62 684 PRO A C 1
ATOM 5412 O O . PRO A 1 684 ? 20.056 24.023 22.907 1.00 71.62 684 PRO A O 1
ATOM 5415 N N . LEU A 1 685 ? 19.087 23.985 24.960 1.00 72.62 685 LEU A N 1
ATOM 5416 C CA . LEU A 1 685 ? 17.701 23.954 24.496 1.00 72.62 685 LEU A CA 1
ATOM 5417 C C . LEU A 1 685 ? 17.405 25.164 23.605 1.00 72.62 685 LEU A C 1
ATOM 5419 O O . LEU A 1 685 ? 17.679 26.305 23.982 1.00 72.62 685 LEU A O 1
ATOM 5423 N N . TYR A 1 686 ? 16.828 24.894 22.438 1.00 72.00 686 TYR A N 1
ATOM 5424 C CA . TYR A 1 686 ? 16.508 25.881 21.412 1.00 72.00 686 TYR A CA 1
ATOM 5425 C C . TYR A 1 686 ? 15.348 26.761 21.894 1.00 72.00 686 TYR A C 1
ATOM 5427 O O . TYR A 1 686 ? 14.201 26.319 21.936 1.00 72.00 686 TYR A O 1
ATOM 5435 N N . GLN A 1 687 ? 15.648 27.991 22.314 1.00 78.44 687 GLN A N 1
ATOM 5436 C CA . GLN A 1 687 ? 14.629 28.914 22.817 1.00 78.44 687 GLN A CA 1
ATOM 5437 C C . GLN A 1 687 ? 13.774 29.480 21.674 1.00 78.44 687 GLN A C 1
ATOM 5439 O O . GLN A 1 687 ? 14.193 29.526 20.515 1.00 78.44 687 GLN A O 1
ATOM 5444 N N . THR A 1 688 ? 12.581 29.984 21.994 1.00 72.88 688 THR A N 1
ATOM 5445 C CA . THR A 1 688 ? 11.679 30.605 21.007 1.00 72.88 688 THR A CA 1
ATOM 5446 C C . THR A 1 688 ? 12.346 31.775 20.270 1.00 72.88 688 THR A C 1
ATOM 5448 O O . THR A 1 688 ? 12.201 31.898 19.052 1.00 72.88 688 THR A O 1
ATOM 5451 N N . GLU A 1 689 ? 13.120 32.612 20.977 1.00 79.38 689 GLU A N 1
ATOM 5452 C CA . GLU A 1 689 ? 13.873 33.714 20.357 1.00 79.38 689 GLU A CA 1
ATOM 5453 C C . GLU A 1 689 ? 14.959 33.213 19.393 1.00 79.38 689 GLU A C 1
ATOM 5455 O O . GLU A 1 689 ? 15.170 33.805 18.331 1.00 79.38 689 GLU A O 1
ATOM 5460 N N . ASP A 1 690 ? 15.620 32.106 19.737 1.00 75.44 690 ASP A N 1
ATOM 5461 C CA . ASP A 1 690 ? 16.655 31.479 18.917 1.00 75.44 690 ASP A CA 1
ATOM 5462 C C . ASP A 1 690 ? 16.075 30.928 17.610 1.00 75.44 690 ASP A C 1
ATOM 5464 O O . ASP A 1 690 ? 16.590 31.233 16.532 1.00 75.44 690 ASP A O 1
ATOM 5468 N N . TYR A 1 691 ? 14.952 30.203 17.690 1.00 71.56 691 TYR A N 1
ATOM 5469 C CA . TYR A 1 691 ? 14.220 29.719 16.516 1.00 71.56 691 TYR A CA 1
ATOM 5470 C C . TYR A 1 691 ? 13.793 30.885 15.612 1.00 71.56 691 TYR A C 1
ATOM 5472 O O . TYR A 1 691 ? 14.018 30.857 14.398 1.00 71.56 691 TYR A O 1
ATOM 5480 N N . ALA A 1 692 ? 13.203 31.936 16.192 1.00 72.94 692 ALA A N 1
ATOM 5481 C CA . ALA A 1 692 ? 12.735 33.103 15.447 1.00 72.94 692 ALA A CA 1
ATOM 5482 C C . ALA A 1 692 ? 13.881 33.824 14.717 1.00 72.94 692 ALA A C 1
ATOM 5484 O O . ALA A 1 692 ? 13.735 34.199 13.549 1.00 72.94 692 ALA A O 1
ATOM 5485 N N . LYS A 1 693 ? 15.039 33.967 15.373 1.00 79.81 693 LYS A N 1
ATOM 5486 C CA . LYS A 1 693 ? 16.249 34.538 14.776 1.00 79.81 693 LYS A CA 1
ATOM 5487 C C . LYS A 1 693 ? 16.781 33.675 13.632 1.00 79.81 693 LYS A C 1
ATOM 5489 O O . LYS A 1 693 ? 16.976 34.188 12.533 1.00 79.81 693 LYS A O 1
ATOM 5494 N N . ASP A 1 694 ? 16.951 32.374 13.848 1.00 72.12 694 ASP A N 1
ATOM 5495 C CA . ASP A 1 694 ? 17.528 31.475 12.845 1.00 72.12 694 ASP A CA 1
ATOM 5496 C C . ASP A 1 694 ? 16.585 31.284 11.637 1.00 72.12 694 ASP A C 1
ATOM 5498 O O . ASP A 1 694 ? 17.043 31.033 10.516 1.00 72.12 694 ASP A O 1
ATOM 5502 N N . VAL A 1 695 ? 15.263 31.436 11.818 1.00 68.12 695 VAL A N 1
ATOM 5503 C CA . VAL A 1 695 ? 14.295 31.585 10.715 1.00 68.12 695 VAL A CA 1
ATOM 5504 C C . VAL A 1 695 ? 14.507 32.907 9.977 1.00 68.12 695 VAL A C 1
ATOM 5506 O O . VAL A 1 695 ? 14.694 32.880 8.758 1.00 68.12 695 VAL A O 1
ATOM 5509 N N . ALA A 1 696 ? 14.546 34.040 10.683 1.00 74.44 696 ALA A N 1
ATOM 5510 C CA . ALA A 1 696 ? 14.747 35.354 10.072 1.00 74.44 696 ALA A CA 1
ATOM 5511 C C . ALA A 1 696 ? 16.075 35.451 9.297 1.00 74.44 696 ALA A C 1
ATOM 5513 O O . ALA A 1 696 ? 16.127 36.074 8.236 1.00 74.44 696 ALA A O 1
ATOM 5514 N N . ASP A 1 697 ? 17.136 34.802 9.772 1.00 72.00 697 ASP A N 1
ATOM 5515 C CA . ASP A 1 697 ? 18.426 34.750 9.084 1.00 72.00 697 ASP A CA 1
ATOM 5516 C C . ASP A 1 697 ? 18.411 33.760 7.904 1.00 72.00 697 ASP A C 1
ATOM 5518 O O . ASP A 1 697 ? 18.954 34.071 6.842 1.00 72.00 697 ASP A O 1
ATOM 5522 N N . SER A 1 698 ? 17.676 32.642 7.998 1.00 63.66 698 SER A N 1
ATOM 5523 C CA . SER A 1 698 ? 17.463 31.745 6.846 1.00 63.66 698 SER A CA 1
ATOM 5524 C C . SER A 1 698 ? 16.693 32.403 5.692 1.00 63.66 698 SER A C 1
ATOM 5526 O O . SER A 1 698 ? 16.977 32.111 4.534 1.00 63.66 698 SER A O 1
ATOM 5528 N N . THR A 1 699 ? 15.785 33.346 5.977 1.00 63.03 699 THR A N 1
ATOM 5529 C CA . THR A 1 699 ? 15.085 34.124 4.937 1.00 63.03 699 THR A CA 1
ATOM 5530 C C . THR A 1 699 ? 15.937 35.223 4.293 1.00 63.03 699 THR A C 1
ATOM 5532 O O . THR A 1 699 ? 15.595 35.687 3.208 1.00 63.03 699 THR A O 1
ATOM 5535 N N . LYS A 1 700 ? 17.049 35.629 4.926 1.00 64.44 700 LYS A N 1
ATOM 5536 C CA . LYS A 1 700 ? 18.011 36.611 4.385 1.00 64.44 700 LYS A CA 1
ATOM 5537 C C . LYS A 1 700 ? 19.121 35.965 3.555 1.00 64.44 700 LYS A C 1
ATOM 5539 O O . LYS A 1 700 ? 19.828 36.673 2.839 1.00 64.44 700 LYS A O 1
ATOM 5544 N N . ALA A 1 701 ? 19.315 34.650 3.671 1.00 52.53 701 ALA A N 1
ATOM 5545 C CA . ALA A 1 701 ? 20.341 33.943 2.920 1.00 52.53 701 ALA A CA 1
ATOM 5546 C C . ALA A 1 701 ? 20.080 34.096 1.407 1.00 52.53 701 ALA A C 1
ATOM 5548 O O . ALA A 1 701 ? 18.978 33.781 0.949 1.00 52.53 701 ALA A O 1
ATOM 5549 N N . PRO A 1 702 ? 21.056 34.568 0.606 1.00 46.03 702 PRO A N 1
ATOM 5550 C CA . PRO A 1 702 ? 20.867 34.679 -0.831 1.00 46.03 702 PRO A CA 1
ATOM 5551 C C . PRO A 1 702 ? 20.706 33.277 -1.419 1.00 46.03 702 PRO A C 1
ATOM 5553 O O . PRO A 1 702 ? 21.640 32.470 -1.396 1.00 46.03 702 PRO A O 1
ATOM 5556 N N . TRP A 1 703 ? 19.515 32.997 -1.949 1.00 44.97 703 TRP A N 1
ATOM 5557 C CA . TRP A 1 703 ? 19.210 31.770 -2.674 1.00 44.97 703 TRP A CA 1
ATOM 5558 C C . TRP A 1 703 ? 20.111 31.690 -3.912 1.00 44.97 703 TRP A C 1
ATOM 5560 O O . TRP A 1 703 ? 19.811 32.274 -4.954 1.00 44.97 703 TRP A O 1
ATOM 5570 N N . LYS A 1 704 ? 21.242 30.986 -3.793 1.00 37.97 704 LYS A N 1
ATOM 5571 C CA . LYS A 1 704 ? 22.039 30.567 -4.948 1.00 37.97 704 LYS A CA 1
ATOM 5572 C C . LYS A 1 704 ? 21.209 29.543 -5.721 1.00 37.97 704 LYS A C 1
ATOM 5574 O O . LYS A 1 704 ? 21.040 28.420 -5.246 1.00 37.97 704 LYS A O 1
ATOM 5579 N N . SER A 1 705 ? 20.652 30.007 -6.837 1.00 33.94 705 SER A N 1
ATOM 5580 C CA . SER A 1 705 ? 19.963 29.199 -7.849 1.00 33.94 705 SER A CA 1
ATOM 5581 C C . SER A 1 705 ? 20.922 28.243 -8.552 1.00 33.94 705 SER A C 1
ATOM 5583 O O . SER A 1 705 ? 22.114 28.604 -8.685 1.00 33.94 705 SER A O 1
#

pLDDT: mean 78.83, std 20.5, range [26.78, 97.94]

Organism: NCBI:txid2562239

Foldseek 3Di:
DVVVVVVVVVVPPPDDDDDDDDDDDDDDDDDDDDPDDPDALELLQLLVQVCVVVVHDSVPDDLVNQCPDPCHSLNSSCVPHPLDCLHPLVVLVVVVCVVVVVVVLLLLLFDRVLVSVCSSVCSHPVHVVLQDWDWDKDKDKDKDKDKDKDWAFLQRQLCVQPHPPDVVSNVVSVVQVVVQVVPCVPFWDQDPVVRGITGIDTDTDIDIDIDIDTDRDDDDPDPPHRSNRNSLLSLLLQQVCQVVVHDSVPGDLVNQQPDPCHSVNSNPDPGDGPPSDPDDDDDDDDDDDDDDDDDDDDDDDDDDDDDDDDDDDDDDDDDDDDDDDDDDPPVVVLLVVLLVLLLVLLVVVVVVVVVLVVVVVCPPVPPPVCPVVVVVNVVVVVLVVVLQCLQPDPPDDRCVVVSVQSSVQSVDPVSVVVSCVVCPPNSSVSSVSNSVSSVVSVVCVVVVNPPCVQLDDDPVRPDPCSVVSVCVSVCVVPPDQPWAWFFAWWADVVVRDIDTGGFTFQAPVSVCVVPCVVPVPPLVVCCCVQCVPPPLQCPFPLNVVCVVVVVQAAEFEKEKEWEWADPDPPKTKIWIWMAGSSVRDIDTGGIDIQNTADPPVLSSCRGLVRVVVSRVVRLVCLSVDPNYHYTHRYYYYDPVVVCSNVVHADCPAAQPNDQFFRDGNVNVVVDPPVPDDPVCDVGDTQDPVNVVVVVVVVVVPPPPD

Secondary structure (DSSP, 8-state):
-TTHHHHTTTSSS------------PPPPPPPSP---PPP--HHHHHHHHHHHHT--GGG--HHHHHTSTTHHHHHHTTTS--STTSHHHHHHHHHTTT-HHHHHHHHHS-HHHHHHHHHHHHHHSSSTTS---EEEEEEEEEEEEEEEEEEEHHHHHHHTT-TT-HHHHHHHHHHHHHHTTSHHHHEEEETTTTEEEEEEEEEEEEEEEEEEEEE-----SSS--HHHHHHHHHHHHHHHHHTT--GGG--HHHHHHSTTHHHHHHHS----TT--SS--PPP-PPPPPPPP--------------------PPP-----------TTTHHHHHHHHHHHHHHHHHHHHHHHHHHHHHHHTTT-S-GGGTTHHHHHHHHHHHHHHHHHHHS-TTS---HHHHHHHHHHTT-HHHHHHHHHHHGGGHHHHHHHHHHHHHHHHHHHHTT-SS-TTT---GGG--TTHHHHHHHHHHHHSPPP-PEEEEEEEEETTTTEEEEEEEEE--HHHHHHHHHHHHTTTSGGGHHHHTTT-HHHHT-HHHHHHHHTTT-SEEEEEEEEEEEEEEETTEEEEEEEEEETTT--EEEEEEEEGGGS--SSSTTHHHHHHHHHHHHHHHHHHHS-SSEEEEEEEEEE-HHHHHHHTT---TT-SS---SSB---HHHHHHS-GGG--TT--SS-B--HHHHHHHHHHHHHS----